Protein AF-0000000080330663 (afdb_homodimer)

Nearest PDB structures (foldseek):
  4kwa-assembly1_B  TM=9.185E-01  e=4.039E-10  Saccharomonospora viridis DSM 43017
  2g3b-assembly1_A  TM=8.107E-01  e=1.239E-06  Rhodococcus jostii RHA1
  5k7z-assembly2_C  TM=7.411E-01  e=2.053E-05  Myxococcus xanthus DK 1622
  4w97-assembly1_A  TM=6.578E-01  e=4.515E-05  Mycobacterium tuberculosis H37Rv
  2ibd-assembly1_B  TM=6.461E-01  e=1.547E-04  Rhodococcus jostii RHA1

Foldseek 3Di:
DVVVVVVVLPDQPDPVLLVLVLVCCLVPNLVPDDLCVSCVVVVHHSVSVCVRQVDSLSSLLVSLVSVLVVLLVVLVVLLPDDDQLVVSVLVLLVSLAAQFASRSNVSSVVNLVVVLVPDDPVSVVSVVVSVVSSLVSQLVSVVVCCVVVVWPDDNSNVVSVVLVVLRNVLRVCGHNVPPPHHDVVSSVVSVVVCCVHTHPPPPPPD/DVVVVVVVLPDQPDPVLLVLVLVCCLVPNLVPDDLCVSCVVVVHHSVSVCVRQVDSLSSLLVSLVSVLVVLLVVLVVLLPDDDQLVVSVLVLLVSLAAQFASRSNVSSVVNLVVVLVPDDPVSVVSVVVSVVSSLVSQLSSVVVCCVVVVWPDDNSNVVSVVLVVLSNVLRVCGHNVPPPHHDVVSSVVSVVVCCVHTHPPPPPPD

Organism: NCBI:txid40318

Radius of gyration: 23.62 Å; Cα contacts (8 Å, |Δi|>4): 461; chains: 2; bounding box: 74×76×44 Å

pLDDT: mean 91.28, std 14.34, range [25.89, 98.81]

Solvent-accessible surface area (backbone atoms only — not comparable to full-atom values): 22086 Å² total; per-residue (Å²): 116,66,62,61,51,46,50,63,66,64,47,72,85,48,72,61,55,39,51,50,49,38,52,46,30,31,69,59,30,68,86,68,57,42,60,56,59,52,13,63,74,68,75,44,52,41,67,60,50,39,73,74,36,68,42,70,66,49,41,51,53,52,33,44,51,51,56,49,50,56,52,47,54,54,50,51,53,51,71,71,45,86,66,57,51,67,59,42,48,51,50,51,51,59,70,68,42,46,84,30,61,45,20,43,70,54,40,44,50,48,50,50,49,54,53,38,53,71,45,53,70,66,59,44,49,54,52,48,51,56,54,46,52,58,48,51,54,46,24,52,47,43,44,49,20,34,75,71,60,69,27,36,90,68,59,31,64,63,52,38,54,52,50,50,16,28,49,46,18,46,29,48,38,20,25,36,50,39,86,97,47,44,50,69,58,48,50,51,53,50,49,52,49,49,50,71,71,27,55,51,76,62,82,69,77,122,115,66,63,60,52,47,50,62,66,65,47,70,85,48,73,61,54,40,52,51,48,37,51,47,31,30,68,60,31,66,87,68,56,44,60,58,60,51,13,62,74,69,74,44,52,41,67,61,50,39,70,73,35,69,42,71,66,48,41,51,53,50,32,43,51,52,56,49,48,55,52,46,53,54,50,50,54,51,72,71,46,86,66,56,51,67,58,41,49,52,50,50,51,59,71,70,42,47,84,30,61,44,20,44,72,54,41,44,49,47,50,49,49,54,50,39,54,71,47,54,68,66,60,44,50,54,52,48,51,56,57,45,52,58,49,51,53,46,23,53,48,44,42,50,21,33,73,71,61,69,26,36,92,67,60,32,64,62,51,38,54,51,49,49,17,29,49,47,18,45,28,49,38,20,26,38,51,39,85,96,48,43,48,70,59,49,50,50,52,50,49,52,49,48,50,72,70,29,55,52,77,62,82,68,76,124

Sequence (412 aa):
MTDAARARRNAPPREEVLAAAMGMIAEGGLEKLTMAALGREVGMSSGHLLYYFRSKDELLLRTLEWSEGRLGAARGRLLSGTAPARERLDAYVDLYVPAGHRDPHWSLWLEVWNRSQNADDDARDRQAAIEKAWHRDLVALLAEGVSGGEFRAVDPDRFAARLRALLDGFSIHVAIGLRGTDRERILGHVRDFLDESLDGRGRVDSMTDAARARRNAPPREEVLAAAMGMIAEGGLEKLTMAALGREVGMSSGHLLYYFRSKDELLLRTLEWSEGRLGAARGRLLSGTAPARERLDAYVDLYVPAGHRDPHWSLWLEVWNRSQNADDDARDRQAAIEKAWHRDLVALLAEGVSGGEFRAVDPDRFAARLRALLDGFSIHVAIGLRGTDRERILGHVRDFLDESLDGRGRVDS

Secondary structure (DSSP, 8-state):
-HHHHHHHHSS---HHHHHHHHHHHHHH-GGG--HHHHHHHHT--HHHHHHHHSSHHHHHHHHHHHHHHHHHHHHHHHHTS-S-HHHHHHHHHHHHS-SSTT-HHHHHHHHHHHHHTT--HHHHHHHHHHHHHHHHHHHHHHHHHHHTTSS-S--HHHHHHHHHHHHHHHHHHHHTT-TT--HHHHHHHHHHHHHHHH--------/-HHHHHHHHSS---HHHHHHHHHHHHHH-GGG--HHHHHHHHT--HHHHHHHHSSHHHHHHHHHHHHHHHHHHHHHHHHTS-S-HHHHHHHHHHHHS-SSTT-HHHHHHHHHHHHHTT--HHHHHHHHHHHHHHHHHHHHHHHHHHHTTSS-S--HHHHHHHHHHHHHHHHHHHHTT-TT--HHHHHHHHHHHHHHHH--------

Structure (mmCIF, N/CA/C/O backbone):
data_AF-0000000080330663-model_v1
#
loop_
_entity.id
_entity.type
_entity.pdbx_description
1 polymer 'Transcriptional regulator'
#
loop_
_atom_site.group_PDB
_atom_site.id
_atom_site.type_symbol
_atom_site.label_atom_id
_atom_site.label_alt_id
_atom_site.label_comp_id
_atom_site.label_asym_id
_atom_site.label_entity_id
_atom_site.label_seq_id
_atom_site.pdbx_PDB_ins_code
_atom_site.Cartn_x
_atom_site.Cartn_y
_atom_site.Cartn_z
_atom_site.occupancy
_atom_site.B_iso_or_equiv
_atom_site.auth_seq_id
_atom_site.auth_comp_id
_atom_site.auth_asym_id
_atom_site.auth_atom_id
_atom_site.pdbx_PDB_model_num
ATOM 1 N N . MET A 1 1 ? 34.938 34.969 9.023 1 45.75 1 MET A N 1
ATOM 2 C CA . MET A 1 1 ? 33.844 34.594 9.906 1 45.75 1 MET A CA 1
ATOM 3 C C . MET A 1 1 ? 32.531 34.438 9.117 1 45.75 1 MET A C 1
ATOM 5 O O . MET A 1 1 ? 31.734 33.562 9.422 1 45.75 1 MET A O 1
ATOM 9 N N . THR A 1 2 ? 32.312 35.375 8.133 1 56.38 2 THR A N 1
ATOM 10 C CA . THR A 1 2 ? 31.094 35.406 7.34 1 56.38 2 THR A CA 1
ATOM 11 C C . THR A 1 2 ? 31.047 34.25 6.352 1 56.38 2 THR A C 1
ATOM 13 O O . THR A 1 2 ? 29.984 33.688 6.098 1 56.38 2 THR A O 1
ATOM 16 N N . ASP A 1 3 ? 32.156 34 5.703 1 52.38 3 ASP A N 1
ATOM 17 C CA . ASP A 1 3 ? 32.156 32.969 4.652 1 52.38 3 ASP A CA 1
ATOM 18 C C . ASP A 1 3 ? 31.891 31.578 5.234 1 52.38 3 ASP A C 1
ATOM 20 O O . ASP A 1 3 ? 31.25 30.75 4.602 1 52.38 3 ASP A O 1
ATOM 24 N N . ALA A 1 4 ? 32.656 31.312 6.312 1 49.72 4 ALA A N 1
ATOM 25 C CA . ALA A 1 4 ? 32.438 30.031 6.988 1 49.72 4 ALA A CA 1
ATOM 26 C C . ALA A 1 4 ? 31 29.859 7.453 1 49.72 4 ALA A C 1
ATOM 28 O O . ALA A 1 4 ? 30.438 28.766 7.383 1 49.72 4 ALA A O 1
ATOM 29 N N . ALA A 1 5 ? 30.469 30.922 7.992 1 51.53 5 ALA A N 1
ATOM 30 C CA . ALA A 1 5 ? 29.047 30.922 8.336 1 51.53 5 ALA A CA 1
ATOM 31 C C . ALA A 1 5 ? 28.172 30.641 7.109 1 51.53 5 ALA A C 1
ATOM 33 O O . ALA A 1 5 ? 27.172 29.922 7.203 1 51.53 5 ALA A O 1
ATOM 34 N N . ARG A 1 6 ? 28.562 31.297 6.004 1 53.22 6 ARG A N 1
ATOM 35 C CA . ARG A 1 6 ? 27.812 31.047 4.777 1 53.22 6 ARG A CA 1
ATOM 36 C C . ARG A 1 6 ? 27.984 29.594 4.328 1 53.22 6 ARG A C 1
ATOM 38 O O . ARG A 1 6 ? 27.031 28.984 3.834 1 53.22 6 ARG A O 1
ATOM 45 N N . ALA A 1 7 ? 29.172 29.25 4.352 1 49.81 7 ALA A N 1
ATOM 46 C CA . ALA A 1 7 ? 29.453 27.891 3.928 1 49.81 7 ALA A CA 1
ATOM 47 C C . ALA A 1 7 ? 28.719 26.875 4.793 1 49.81 7 ALA A C 1
ATOM 49 O O . ALA A 1 7 ? 28.344 25.797 4.32 1 49.81 7 ALA A O 1
ATOM 50 N N . ARG A 1 8 ? 28.75 27.016 6.008 1 50.72 8 ARG A N 1
ATOM 51 C CA . ARG A 1 8 ? 27.984 26.172 6.914 1 50.72 8 ARG A CA 1
ATOM 52 C C . ARG A 1 8 ? 26.484 26.281 6.633 1 50.72 8 ARG A C 1
ATOM 54 O O . ARG A 1 8 ? 25.719 25.344 6.898 1 50.72 8 ARG A O 1
ATOM 61 N N . ARG A 1 9 ? 26.047 27.469 6.273 1 51.38 9 ARG A N 1
ATOM 62 C CA . ARG A 1 9 ? 24.656 27.719 5.906 1 51.38 9 ARG A CA 1
ATOM 63 C C . ARG A 1 9 ? 24.266 26.938 4.652 1 51.38 9 ARG A C 1
ATOM 65 O O . ARG A 1 9 ? 23.125 26.484 4.527 1 51.38 9 ARG A O 1
ATOM 72 N N . ASN A 1 10 ? 25.156 26.859 3.656 1 50.75 10 ASN A N 1
ATOM 73 C CA . ASN A 1 10 ? 24.875 26.203 2.383 1 50.75 10 ASN A CA 1
ATOM 74 C C . ASN A 1 10 ? 25.078 24.688 2.475 1 50.75 10 ASN A C 1
ATOM 76 O O . ASN A 1 10 ? 25.031 23.984 1.463 1 50.75 10 ASN A O 1
ATOM 80 N N . ALA A 1 11 ? 25.625 24.266 3.506 1 53.91 11 ALA A N 1
ATOM 81 C CA . ALA A 1 11 ? 25.922 22.828 3.492 1 53.91 11 ALA A CA 1
ATOM 82 C C . ALA A 1 11 ? 24.625 22.016 3.434 1 53.91 11 ALA A C 1
ATOM 84 O O . ALA A 1 11 ? 23.656 22.328 4.121 1 53.91 11 ALA A O 1
ATOM 85 N N . PRO A 1 12 ? 24.438 21.219 2.373 1 55.84 12 PRO A N 1
ATOM 86 C CA . PRO A 1 12 ? 23.25 20.375 2.213 1 55.84 12 PRO A CA 1
ATOM 87 C C . PRO A 1 12 ? 22.781 19.75 3.529 1 55.84 12 PRO A C 1
ATOM 89 O O . PRO A 1 12 ? 23.594 19.562 4.441 1 55.84 12 PRO A O 1
ATOM 92 N N . PRO A 1 13 ? 21.453 20.047 3.791 1 61.22 13 PRO A N 1
ATOM 93 C CA . PRO A 1 13 ? 20.969 19.453 5.039 1 61.22 13 PRO A CA 1
ATOM 94 C C . PRO A 1 13 ? 21.594 18.094 5.324 1 61.22 13 PRO A C 1
ATOM 96 O O . PRO A 1 13 ? 21.734 17.266 4.414 1 61.22 13 PRO A O 1
ATOM 99 N N . ARG A 1 14 ? 22.109 17.922 6.453 1 75.38 14 ARG A N 1
ATOM 100 C CA . ARG A 1 14 ? 22.891 16.828 7.051 1 75.38 14 ARG A CA 1
ATOM 101 C C . ARG A 1 14 ? 22.047 15.562 7.156 1 75.38 14 ARG A C 1
ATOM 103 O O . ARG A 1 14 ? 20.828 15.633 7.316 1 75.38 14 ARG A O 1
ATOM 110 N N . GLU A 1 15 ? 22.656 14.445 6.746 1 91.38 15 GLU A N 1
ATOM 111 C CA . GLU A 1 15 ? 22.109 13.109 6.98 1 91.38 15 GLU A CA 1
ATOM 112 C C . GLU A 1 15 ? 21.391 13.031 8.328 1 91.38 15 GLU A C 1
ATOM 114 O O . GLU A 1 15 ? 20.391 12.336 8.461 1 91.38 15 GLU A O 1
ATOM 119 N N . GLU A 1 16 ? 21.75 13.922 9.148 1 93 16 GLU A N 1
ATOM 120 C CA . GLU A 1 16 ? 21.172 13.906 10.484 1 93 16 GLU A CA 1
ATOM 121 C C . GLU A 1 16 ? 19.75 14.43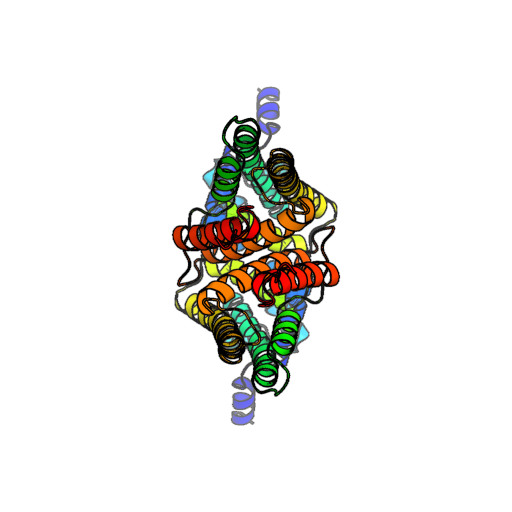8 10.477 1 93 16 GLU A C 1
ATOM 123 O O . GLU A 1 16 ? 18.891 13.938 11.211 1 93 16 GLU A O 1
ATOM 128 N N . VAL A 1 17 ? 19.562 15.461 9.656 1 96.12 17 VAL A N 1
ATOM 129 C CA . VAL A 1 17 ? 18.219 16.031 9.555 1 96.12 17 VAL A CA 1
ATOM 130 C C . VAL A 1 17 ? 17.266 15.016 8.961 1 96.12 17 VAL A C 1
ATOM 132 O O . VAL A 1 17 ? 16.156 14.828 9.477 1 96.12 17 VAL A O 1
ATOM 135 N N . LEU A 1 18 ? 17.703 14.352 7.961 1 97.5 18 LEU A N 1
ATOM 136 C CA . LEU A 1 18 ? 16.875 13.367 7.27 1 97.5 18 LEU A CA 1
ATOM 137 C C . LEU A 1 18 ? 16.625 12.156 8.148 1 97.5 18 LEU A C 1
ATOM 139 O O . LEU A 1 18 ? 15.508 11.617 8.172 1 97.5 18 LEU A O 1
ATOM 143 N N . ALA A 1 19 ? 17.625 11.758 8.922 1 97.25 19 ALA A N 1
ATOM 144 C CA . ALA A 1 19 ? 17.453 10.648 9.867 1 97.25 19 ALA A CA 1
ATOM 145 C C . ALA A 1 19 ? 16.453 11.016 10.961 1 97.25 19 ALA A C 1
ATOM 147 O O . ALA A 1 19 ? 15.602 10.195 11.328 1 97.25 19 ALA A O 1
ATOM 148 N N . ALA A 1 20 ? 16.562 12.195 11.43 1 97.44 20 ALA A N 1
ATOM 149 C CA . ALA A 1 20 ? 15.633 12.672 12.453 1 97.44 20 ALA A CA 1
ATOM 150 C C . ALA A 1 20 ? 14.211 12.742 11.898 1 97.44 20 ALA A C 1
ATOM 152 O O . ALA A 1 20 ? 13.258 12.344 12.57 1 97.44 20 ALA A O 1
ATOM 153 N N . ALA A 1 21 ? 14.094 13.281 10.688 1 98.12 21 ALA A N 1
ATOM 154 C CA . ALA A 1 21 ? 12.781 13.367 10.047 1 98.12 21 ALA A CA 1
ATOM 155 C C . ALA A 1 21 ? 12.156 11.984 9.898 1 98.12 21 ALA A C 1
ATOM 157 O O . ALA A 1 21 ? 10.969 11.797 10.195 1 98.12 21 ALA A O 1
ATOM 158 N N . MET A 1 22 ? 12.945 11.031 9.461 1 98.12 22 MET A N 1
ATOM 159 C CA . MET A 1 22 ? 12.461 9.672 9.289 1 98.12 22 MET A CA 1
ATOM 160 C C . MET A 1 22 ? 11.953 9.102 10.609 1 98.12 22 MET A C 1
ATOM 162 O O . MET A 1 22 ? 10.867 8.516 10.664 1 98.12 22 MET A O 1
ATOM 166 N N . GLY A 1 23 ? 12.734 9.273 11.633 1 97.44 23 GLY A N 1
ATOM 167 C CA . GLY A 1 23 ? 12.312 8.805 12.945 1 97.44 23 GLY A CA 1
ATOM 168 C C . GLY A 1 23 ? 11.023 9.445 13.422 1 97.44 23 GLY A C 1
ATOM 169 O O . GLY A 1 23 ? 10.141 8.758 13.938 1 97.44 23 GLY A O 1
ATOM 170 N N . MET A 1 24 ? 10.898 10.773 13.25 1 97.5 24 MET A N 1
ATOM 171 C CA . MET A 1 24 ? 9.711 11.508 13.688 1 97.5 24 MET A CA 1
ATOM 172 C C . MET A 1 24 ? 8.484 11.086 12.898 1 97.5 24 MET A C 1
ATOM 174 O O . MET A 1 24 ? 7.391 10.961 13.461 1 97.5 24 MET A O 1
ATOM 178 N N . ILE A 1 25 ? 8.664 10.859 11.633 1 97.69 25 ILE A N 1
ATOM 179 C CA . ILE A 1 25 ? 7.555 10.43 10.789 1 97.69 25 ILE A CA 1
ATOM 180 C C . ILE A 1 25 ? 7.117 9.023 11.188 1 97.69 25 ILE A C 1
ATOM 182 O O . ILE A 1 25 ? 5.918 8.734 11.25 1 97.69 25 ILE A O 1
ATOM 186 N N . ALA A 1 26 ? 8.078 8.148 11.469 1 96.62 26 ALA A N 1
ATOM 187 C CA . ALA A 1 26 ? 7.758 6.793 11.898 1 96.62 26 ALA A CA 1
ATOM 188 C C . ALA A 1 26 ? 7 6.801 13.227 1 96.62 26 ALA A C 1
ATOM 190 O O . ALA A 1 26 ? 6.09 5.992 13.43 1 96.62 26 ALA A O 1
ATOM 191 N N . GLU A 1 27 ? 7.281 7.711 14.078 1 94.94 27 GLU A N 1
ATOM 192 C CA . GLU A 1 27 ? 6.719 7.75 15.43 1 94.94 27 GLU A CA 1
ATOM 193 C C . GLU A 1 27 ? 5.344 8.406 15.43 1 94.94 27 GLU A C 1
ATOM 195 O O . GLU A 1 27 ? 4.422 7.922 16.094 1 94.94 27 GLU A O 1
ATOM 200 N N . GLY A 1 28 ? 5.25 9.5 14.641 1 94.31 28 GLY A N 1
ATOM 201 C CA . GLY A 1 28 ? 4.043 10.297 14.805 1 94.31 28 GLY A CA 1
ATOM 202 C C . GLY A 1 28 ? 3.318 10.562 13.5 1 94.31 28 GLY A C 1
ATOM 203 O O . GLY A 1 28 ? 2.217 11.117 13.5 1 94.31 28 GLY A O 1
ATOM 204 N N . GLY A 1 29 ? 3.951 10.141 12.453 1 95.12 29 GLY A N 1
ATOM 205 C CA . GLY A 1 29 ? 3.377 10.477 11.164 1 95.12 29 GLY A CA 1
ATOM 206 C C . GLY A 1 29 ? 3.787 11.852 10.664 1 95.12 29 GLY A C 1
ATOM 207 O O . GLY A 1 29 ? 4.246 12.688 11.445 1 95.12 29 GLY A O 1
ATOM 208 N N . LEU A 1 30 ? 3.576 12.062 9.391 1 95.44 30 LEU A N 1
ATOM 209 C CA . LEU A 1 30 ? 3.936 13.328 8.773 1 95.44 30 LEU A CA 1
ATOM 210 C C . LEU A 1 30 ? 3.061 14.461 9.305 1 95.44 30 LEU A C 1
ATOM 212 O O . LEU A 1 30 ? 3.518 15.602 9.43 1 95.44 30 LEU A O 1
ATOM 216 N N . GLU A 1 31 ? 1.853 14.125 9.617 1 91.19 31 GLU A N 1
ATOM 217 C CA . GLU A 1 31 ? 0.895 15.125 10.078 1 91.19 31 GLU A CA 1
ATOM 218 C C . GLU A 1 31 ? 1.396 15.836 11.328 1 91.19 31 GLU A C 1
ATOM 220 O O . GLU A 1 31 ? 1.226 17.047 11.469 1 91.19 31 GLU A O 1
ATOM 225 N N . LYS A 1 32 ? 2.086 15.18 12.18 1 92.94 32 LYS A N 1
ATOM 226 C CA . LYS A 1 32 ? 2.512 15.734 13.461 1 92.94 32 LYS A CA 1
ATOM 227 C C . LYS A 1 32 ? 3.9 16.359 13.352 1 92.94 32 LYS A C 1
ATOM 229 O O . LYS A 1 32 ? 4.336 17.078 14.258 1 92.94 32 LYS A O 1
ATOM 234 N N . LEU A 1 33 ? 4.527 16.047 12.312 1 95.94 33 LEU A N 1
ATOM 235 C CA . LEU A 1 33 ? 5.848 16.641 12.117 1 95.94 33 LEU A CA 1
ATOM 236 C C . LEU A 1 33 ? 5.73 18.125 11.758 1 95.94 33 LEU A C 1
ATOM 238 O O . LEU A 1 33 ? 4.953 18.484 10.875 1 95.94 33 LEU A O 1
ATOM 242 N N . THR A 1 34 ? 6.465 19 12.531 1 95.94 34 THR A N 1
ATOM 243 C CA . THR A 1 34 ? 6.605 20.406 12.172 1 95.94 34 THR A CA 1
ATOM 244 C C . THR A 1 34 ? 8.07 20.781 11.977 1 95.94 34 THR A C 1
ATOM 246 O O . THR A 1 34 ? 8.961 20.156 12.555 1 95.94 34 THR A O 1
ATOM 249 N N . MET A 1 35 ? 8.211 21.781 11.164 1 95.62 35 MET A N 1
ATOM 250 C CA . MET A 1 35 ? 9.578 22.25 10.945 1 95.62 35 MET A CA 1
ATOM 251 C C . MET A 1 35 ? 10.203 22.75 12.242 1 95.62 35 MET A C 1
ATOM 253 O O . MET A 1 35 ? 11.398 22.562 12.469 1 95.62 35 MET A O 1
ATOM 257 N N . ALA A 1 36 ? 9.375 23.328 13.094 1 96.69 36 ALA A N 1
ATOM 258 C CA . ALA A 1 36 ? 9.844 23.812 14.391 1 96.69 36 ALA A CA 1
ATOM 259 C C . ALA A 1 36 ? 10.32 22.656 15.266 1 96.69 36 ALA A C 1
ATOM 261 O O . ALA A 1 36 ? 11.406 22.719 15.844 1 96.69 36 ALA A O 1
ATOM 262 N N . ALA A 1 37 ? 9.539 21.578 15.375 1 97.12 37 ALA A N 1
ATOM 263 C CA . ALA A 1 37 ? 9.898 20.438 16.203 1 97.12 37 ALA A CA 1
ATOM 264 C C . ALA A 1 37 ? 11.141 19.734 15.656 1 97.12 37 ALA A C 1
ATOM 266 O O . ALA A 1 37 ? 12.016 19.312 16.422 1 97.12 37 ALA A O 1
ATOM 267 N N . LEU A 1 38 ? 11.188 19.562 14.297 1 97.44 38 LEU A N 1
ATOM 268 C CA . LEU A 1 38 ? 12.359 18.969 13.672 1 97.44 38 LEU A CA 1
ATOM 269 C C . LEU A 1 38 ? 13.602 19.828 13.938 1 97.44 38 LEU A C 1
ATOM 271 O O . LEU A 1 38 ? 14.664 19.297 14.281 1 97.44 38 LEU A O 1
ATOM 275 N N . GLY A 1 39 ? 13.398 21.109 13.781 1 96.12 39 GLY A N 1
ATOM 276 C CA . GLY A 1 39 ? 14.492 22.016 14.07 1 96.12 39 GLY A CA 1
ATOM 277 C C . GLY A 1 39 ? 15.047 21.859 15.477 1 96.12 39 GLY A C 1
ATOM 278 O O . GLY A 1 39 ? 16.266 21.781 15.672 1 96.12 39 GLY A O 1
ATOM 279 N N . ARG A 1 40 ? 14.195 21.766 16.438 1 96.44 40 ARG A N 1
ATOM 280 C CA . ARG A 1 40 ? 14.594 21.578 17.828 1 96.44 40 ARG A CA 1
ATOM 281 C C . ARG A 1 40 ? 15.375 20.281 18.016 1 96.44 40 ARG A C 1
ATOM 28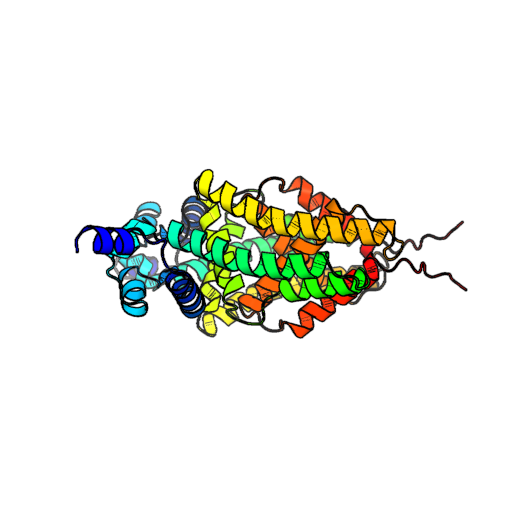3 O O . ARG A 1 40 ? 16.359 20.234 18.734 1 96.44 40 ARG A O 1
ATOM 290 N N . GLU A 1 41 ? 14.938 19.312 17.344 1 95.12 41 GLU A N 1
ATOM 291 C CA . GLU A 1 41 ? 15.555 18 17.453 1 95.12 41 GLU A CA 1
ATOM 292 C C . GLU A 1 41 ? 16.984 18.016 16.922 1 95.12 41 GLU A C 1
ATOM 294 O O . GLU A 1 41 ? 17.859 17.312 17.438 1 95.12 41 GLU A O 1
ATOM 299 N N . VAL A 1 42 ? 17.219 18.828 15.891 1 95 42 VAL A N 1
ATOM 300 C CA . VAL A 1 42 ? 18.516 18.719 15.211 1 95 42 VAL A CA 1
ATOM 301 C C . VAL A 1 42 ? 19.328 19.984 15.484 1 95 42 VAL A C 1
ATOM 303 O O . VAL A 1 42 ? 20.422 20.156 14.938 1 95 42 VAL A O 1
ATOM 306 N N . GLY A 1 43 ? 18.828 20.891 16.234 1 94.06 43 GLY A N 1
ATOM 307 C CA . GLY A 1 43 ? 19.547 22.109 16.594 1 94.06 43 GLY A CA 1
ATOM 308 C C . GLY A 1 43 ? 19.594 23.141 15.492 1 94.06 43 GLY A C 1
ATOM 309 O O . GLY A 1 43 ? 20.625 23.781 15.266 1 94.06 43 GLY A O 1
ATOM 310 N N . MET A 1 44 ? 18.516 23.25 14.766 1 93.94 44 MET A N 1
ATOM 311 C CA . MET A 1 44 ? 18.375 24.234 13.695 1 93.94 44 MET A CA 1
ATOM 312 C C . MET A 1 44 ? 17.109 25.062 13.875 1 93.94 44 MET A C 1
ATOM 314 O O . MET A 1 44 ? 16.172 24.625 14.555 1 93.94 44 MET A O 1
ATOM 318 N N . SER A 1 45 ? 17.156 26.25 13.281 1 94.06 45 SER A N 1
ATOM 319 C CA . SER A 1 45 ? 15.93 27.047 13.273 1 94.06 45 SER A CA 1
ATOM 320 C C . SER A 1 45 ? 14.969 26.562 12.188 1 94.06 45 SER A C 1
ATOM 322 O O . SER A 1 45 ? 15.391 25.953 11.211 1 94.06 45 SER A O 1
ATOM 324 N N . SER A 1 46 ? 13.672 26.812 12.398 1 93.94 46 SER A N 1
ATOM 325 C CA . SER A 1 46 ? 12.695 26.516 11.359 1 93.94 46 SER A CA 1
ATOM 326 C C . SER A 1 46 ? 13.039 27.219 10.055 1 93.94 46 SER A C 1
ATOM 328 O O . SER A 1 46 ? 12.859 26.656 8.977 1 93.94 46 SER A O 1
ATOM 330 N N . GLY A 1 47 ? 13.523 28.469 10.148 1 93.56 47 GLY A N 1
ATOM 331 C CA . GLY A 1 47 ? 13.906 29.234 8.969 1 93.56 47 GLY A CA 1
ATOM 332 C C . GLY A 1 47 ? 15.023 28.578 8.172 1 93.56 47 GLY A C 1
ATOM 333 O O . GLY A 1 47 ? 14.977 28.547 6.941 1 93.56 47 GLY A O 1
ATOM 334 N N . HIS A 1 48 ? 15.938 28.078 8.891 1 92.94 48 HIS A N 1
ATOM 335 C CA . HIS A 1 48 ? 17.047 27.391 8.242 1 92.94 48 HIS A CA 1
ATOM 336 C C . HIS A 1 48 ? 16.562 26.125 7.535 1 92.94 48 HIS A C 1
ATOM 338 O O . HIS A 1 48 ? 17.016 25.828 6.422 1 92.94 48 HIS A O 1
ATOM 344 N N . LEU A 1 49 ? 15.711 25.375 8.188 1 94.69 49 LEU A N 1
ATOM 345 C CA . LEU A 1 49 ? 15.164 24.172 7.574 1 94.69 49 LEU A CA 1
ATOM 346 C C . LEU A 1 49 ? 14.336 24.516 6.34 1 94.69 49 LEU A C 1
ATOM 348 O O . LEU A 1 49 ? 14.43 23.828 5.316 1 94.69 49 LEU A O 1
ATOM 352 N N . LEU A 1 50 ? 13.578 25.594 6.43 1 94.31 50 LEU A N 1
ATOM 353 C CA . LEU A 1 50 ? 12.719 26 5.324 1 94.31 50 LEU A CA 1
ATOM 354 C C . LEU A 1 50 ? 13.555 26.5 4.145 1 94.31 50 LEU A C 1
ATOM 356 O O . LEU A 1 50 ? 13.141 26.359 2.988 1 94.31 50 LEU A O 1
ATOM 360 N N . TYR A 1 51 ? 14.711 27.047 4.469 1 91.81 51 TYR A N 1
ATOM 361 C CA . TYR A 1 51 ? 15.641 27.438 3.412 1 91.81 51 TYR A CA 1
ATOM 362 C C . TYR A 1 51 ? 16.047 26.234 2.566 1 91.81 51 TYR A C 1
ATOM 364 O O . TYR A 1 51 ? 16.109 26.328 1.338 1 91.81 51 TYR A O 1
ATOM 372 N N . TYR A 1 52 ? 16.188 25.094 3.221 1 91.12 52 TYR A N 1
ATOM 373 C CA . TYR A 1 52 ? 16.672 23.906 2.533 1 91.12 52 TYR A CA 1
ATOM 374 C C . TYR A 1 52 ? 15.523 23.109 1.934 1 91.12 52 TYR A C 1
ATOM 376 O O . TYR A 1 52 ? 15.648 22.562 0.836 1 91.12 52 TYR A O 1
ATOM 384 N N . PHE A 1 53 ? 14.406 23 2.602 1 94.19 53 PHE A N 1
ATOM 385 C CA . PHE A 1 53 ? 13.383 22.047 2.199 1 94.19 53 PHE A CA 1
ATOM 386 C C . PHE A 1 53 ? 12.148 22.766 1.672 1 94.19 53 PHE A C 1
ATOM 388 O O . PHE A 1 53 ? 11.305 22.156 1.015 1 94.19 53 PHE A O 1
ATOM 395 N N . ARG A 1 54 ? 12.039 23.906 1.912 1 92.12 54 ARG A N 1
ATOM 396 C CA . ARG A 1 54 ? 10.984 24.797 1.415 1 92.12 54 ARG A CA 1
ATOM 397 C C . ARG A 1 54 ? 9.625 24.391 1.976 1 92.12 54 ARG A C 1
ATOM 399 O O . ARG A 1 54 ? 8.82 25.234 2.352 1 92.12 54 ARG A O 1
ATOM 406 N N . SER A 1 55 ? 9.375 23.047 1.97 1 93.62 55 SER A N 1
ATOM 407 C CA . SER A 1 55 ? 8.078 22.547 2.43 1 93.62 55 SER A CA 1
ATOM 408 C C . SER A 1 55 ? 8.219 21.188 3.104 1 93.62 55 SER A C 1
ATOM 410 O O . SER A 1 55 ? 9.25 20.516 2.957 1 93.62 55 SER A O 1
ATOM 412 N N . LYS A 1 56 ? 7.215 20.828 3.754 1 94.12 56 LYS A N 1
ATOM 413 C CA . LYS A 1 56 ? 7.148 19.516 4.391 1 94.12 56 LYS A CA 1
ATOM 414 C C . LYS A 1 56 ? 7.152 18.406 3.35 1 94.12 56 LYS A C 1
ATOM 416 O O . LYS A 1 56 ? 7.766 17.344 3.561 1 94.12 56 LYS A O 1
ATOM 421 N N . ASP A 1 57 ? 6.52 18.594 2.201 1 94.69 57 ASP A N 1
ATOM 422 C CA . ASP A 1 57 ? 6.5 17.609 1.124 1 94.69 57 ASP A CA 1
ATOM 423 C C . ASP A 1 57 ? 7.898 17.391 0.548 1 94.69 57 ASP A C 1
ATOM 425 O O . ASP A 1 57 ? 8.297 16.25 0.279 1 94.69 57 ASP A O 1
ATOM 429 N N . GLU A 1 58 ? 8.531 18.453 0.371 1 95.5 58 GLU A N 1
ATOM 430 C CA . GLU A 1 58 ? 9.898 18.344 -0.121 1 95.5 58 GLU A CA 1
ATOM 431 C C . GLU A 1 58 ? 10.797 17.625 0.894 1 95.5 58 GLU A C 1
ATOM 433 O O . GLU A 1 58 ? 11.641 16.812 0.522 1 95.5 58 GLU A O 1
ATOM 438 N N . LEU A 1 59 ? 10.609 18.016 2.162 1 96.62 59 LEU A N 1
ATOM 439 C CA . LEU A 1 59 ? 11.344 17.312 3.211 1 96.62 59 LEU A CA 1
ATOM 440 C C . LEU A 1 59 ? 11.07 15.82 3.166 1 96.62 59 LEU A C 1
ATOM 442 O O . LEU A 1 59 ? 11.992 15.008 3.232 1 96.62 59 LEU A O 1
ATOM 446 N N . LEU A 1 60 ? 9.844 15.422 3.045 1 97.38 60 LEU A N 1
ATOM 447 C CA . LEU A 1 60 ? 9.43 14.023 2.979 1 97.38 60 LEU A CA 1
ATOM 448 C C . LEU A 1 60 ? 10.102 13.32 1.803 1 97.38 60 LEU A C 1
ATOM 450 O O . LEU A 1 60 ? 10.68 12.25 1.966 1 97.38 60 LEU A O 1
ATOM 454 N N . LEU A 1 61 ? 10.016 13.922 0.622 1 97.06 61 LEU A N 1
ATOM 455 C CA . LEU A 1 61 ? 10.562 13.312 -0.585 1 97.06 61 LEU A CA 1
ATOM 456 C C . LEU A 1 61 ? 12.078 13.172 -0.491 1 97.06 61 LEU A C 1
ATOM 458 O O . LEU A 1 61 ? 12.633 12.125 -0.839 1 97.06 61 LEU A O 1
ATOM 462 N N . ARG A 1 62 ? 12.719 14.164 0.034 1 96.88 62 ARG A N 1
ATOM 463 C CA . ARG A 1 62 ? 14.172 14.102 0.207 1 96.88 62 ARG A CA 1
ATOM 464 C C . ARG A 1 62 ? 14.555 13.047 1.234 1 96.88 62 ARG A C 1
ATOM 466 O O . ARG A 1 62 ? 15.586 12.383 1.098 1 96.88 62 ARG A O 1
ATOM 473 N N . THR A 1 63 ? 13.797 12.969 2.271 1 97.88 63 THR A N 1
ATOM 474 C CA . THR A 1 63 ? 14.039 11.93 3.271 1 97.88 63 THR A CA 1
ATOM 475 C C . THR A 1 63 ? 13.891 10.547 2.656 1 97.88 63 THR A C 1
ATOM 477 O O . THR A 1 63 ? 14.711 9.656 2.92 1 97.88 63 THR A O 1
ATOM 480 N N . LEU A 1 64 ? 12.906 10.32 1.806 1 98.12 64 LEU A N 1
ATOM 481 C CA . LEU A 1 64 ? 12.734 9.039 1.12 1 98.12 64 LEU A CA 1
ATOM 482 C C . LEU A 1 64 ? 13.922 8.758 0.199 1 98.12 64 LEU A C 1
ATOM 484 O O . LEU A 1 64 ? 14.445 7.645 0.176 1 98.12 64 LEU A O 1
ATOM 488 N N . GLU A 1 65 ? 14.336 9.734 -0.572 1 97.56 65 GLU A N 1
ATOM 489 C CA . GLU A 1 65 ? 15.469 9.578 -1.475 1 97.56 65 GLU A CA 1
ATOM 490 C C . GLU A 1 65 ? 16.719 9.164 -0.714 1 97.56 65 GLU A C 1
ATOM 492 O O . GLU A 1 65 ? 17.453 8.281 -1.157 1 97.56 65 GLU A O 1
ATOM 497 N N . TRP A 1 66 ? 16.906 9.844 0.372 1 96.75 66 TRP A N 1
ATOM 498 C CA . TRP A 1 66 ? 18.047 9.516 1.222 1 96.75 66 TRP A CA 1
ATOM 499 C C . TRP A 1 66 ? 17.953 8.086 1.735 1 96.75 66 TRP A C 1
ATOM 501 O O . TRP A 1 66 ? 18.906 7.312 1.625 1 96.75 66 TRP A O 1
ATOM 511 N N . SER A 1 67 ? 16.875 7.707 2.338 1 97.19 67 SER A N 1
ATOM 512 C CA . SER A 1 67 ? 16.641 6.359 2.85 1 97.19 67 SER A CA 1
ATOM 513 C C . SER A 1 67 ? 16.812 5.312 1.756 1 97.19 67 SER A C 1
ATOM 515 O O . SER A 1 67 ? 17.5 4.309 1.957 1 97.19 67 SER A O 1
ATOM 517 N N . GLU A 1 68 ? 16.297 5.559 0.543 1 97.44 68 GLU A N 1
ATOM 518 C CA . GLU A 1 68 ? 16.359 4.629 -0.579 1 97.44 68 GLU A CA 1
ATOM 519 C C . GLU A 1 68 ? 17.75 4.574 -1.176 1 97.44 68 GLU A C 1
ATOM 521 O O . GLU A 1 68 ? 18.156 3.561 -1.753 1 97.44 68 GLU A O 1
ATOM 526 N N . GLY A 1 69 ? 18.469 5.711 -1.038 1 96.19 69 GLY A N 1
ATOM 527 C CA . GLY A 1 69 ? 19.859 5.684 -1.423 1 96.19 69 GLY A CA 1
ATOM 528 C C . GLY A 1 69 ? 20.688 4.684 -0.625 1 96.19 69 GLY A C 1
ATOM 529 O O . GLY A 1 69 ? 21.5 3.943 -1.189 1 96.19 69 GLY A O 1
ATOM 530 N N . ARG A 1 70 ? 20.438 4.594 0.607 1 94.44 70 ARG A N 1
ATOM 531 C CA . ARG A 1 70 ? 21.125 3.645 1.477 1 94.44 70 ARG A CA 1
ATOM 532 C C . ARG A 1 70 ? 20.719 2.211 1.146 1 94.44 70 ARG A C 1
ATOM 534 O O . ARG A 1 70 ? 21.578 1.323 1.085 1 94.44 70 ARG A O 1
ATOM 541 N N . LEU A 1 71 ? 19.484 1.975 0.908 1 95.81 71 LEU A N 1
ATOM 542 C CA . LEU A 1 71 ? 19.016 0.65 0.516 1 95.81 71 LEU A CA 1
ATOM 543 C C . LEU A 1 71 ? 19.547 0.272 -0.863 1 95.81 71 LEU A C 1
ATOM 545 O O . LEU A 1 71 ? 19.812 -0.901 -1.13 1 95.81 71 LEU A O 1
ATOM 549 N N . GLY A 1 72 ? 19.688 1.316 -1.686 1 96.44 72 GLY A N 1
ATOM 550 C CA . GLY A 1 72 ? 20.266 1.089 -3.002 1 96.44 72 GLY A CA 1
ATOM 551 C C . GLY A 1 72 ? 21.688 0.57 -2.951 1 96.44 72 GLY A C 1
ATOM 552 O O . GLY A 1 72 ? 22.062 -0.316 -3.723 1 96.44 72 GLY A O 1
ATOM 553 N N . ALA A 1 73 ? 22.438 1.066 -2.07 1 95.31 73 ALA A N 1
ATOM 554 C CA . ALA A 1 73 ? 23.812 0.597 -1.896 1 95.31 73 ALA A CA 1
ATOM 555 C C . ALA A 1 73 ? 23.844 -0.861 -1.446 1 95.31 73 ALA A C 1
ATOM 557 O O . ALA A 1 73 ? 24.641 -1.654 -1.939 1 95.31 73 ALA A O 1
ATOM 558 N N . ALA A 1 74 ? 22.953 -1.173 -0.535 1 94.94 74 ALA A N 1
ATOM 559 C CA . ALA A 1 74 ? 22.859 -2.551 -0.062 1 94.94 74 ALA A CA 1
ATOM 560 C C . ALA A 1 74 ? 22.422 -3.488 -1.188 1 94.94 74 ALA A C 1
ATOM 562 O O . ALA A 1 74 ? 22.984 -4.578 -1.34 1 94.94 74 ALA A O 1
ATOM 563 N N . ARG A 1 75 ? 21.484 -3.129 -2.008 1 96 75 ARG A N 1
ATOM 564 C CA . ARG A 1 75 ? 21.031 -3.92 -3.148 1 96 75 ARG A CA 1
ATOM 565 C C . ARG A 1 75 ? 22.156 -4.094 -4.168 1 96 75 ARG A C 1
ATOM 567 O O . ARG A 1 75 ? 22.312 -5.176 -4.738 1 96 75 ARG A O 1
ATOM 574 N N . GLY A 1 76 ? 22.891 -2.984 -4.367 1 95.12 76 GLY A N 1
ATOM 575 C CA . GLY A 1 76 ? 24.031 -3.066 -5.273 1 95.12 76 GLY A CA 1
ATOM 576 C C . GLY A 1 76 ? 25.031 -4.141 -4.887 1 95.12 76 GLY A C 1
ATOM 577 O O . GLY A 1 76 ? 25.5 -4.895 -5.742 1 95.12 76 GLY A O 1
ATOM 578 N N . ARG A 1 77 ? 25.297 -4.238 -3.625 1 94.06 77 ARG A N 1
ATOM 579 C CA . ARG A 1 77 ? 26.219 -5.258 -3.125 1 94.06 77 ARG A CA 1
ATOM 580 C C . ARG A 1 77 ? 25.656 -6.656 -3.34 1 94.06 77 ARG A C 1
ATOM 582 O O . ARG A 1 77 ? 26.391 -7.586 -3.676 1 94.06 77 ARG A O 1
ATOM 589 N N . LEU A 1 78 ? 24.422 -6.742 -3.143 1 91.12 78 LEU A N 1
ATOM 590 C CA . LEU A 1 78 ? 23.734 -8.016 -3.346 1 91.12 78 LEU A CA 1
ATOM 591 C C . LEU A 1 78 ? 23.828 -8.453 -4.805 1 91.12 78 LEU A C 1
ATOM 593 O O . LEU A 1 78 ? 24.141 -9.609 -5.094 1 91.12 78 LEU A O 1
ATOM 597 N N . LEU A 1 79 ? 23.609 -7.602 -5.73 1 91.69 79 LEU A N 1
ATOM 598 C CA . LEU A 1 79 ? 23.547 -7.895 -7.16 1 91.69 79 LEU A CA 1
ATOM 599 C C . LEU A 1 79 ? 24.922 -8.203 -7.711 1 91.69 79 LEU A C 1
ATOM 601 O O . LEU A 1 79 ? 25.062 -8.953 -8.68 1 91.69 79 LEU A O 1
ATOM 605 N N . SER A 1 80 ? 25.906 -7.633 -7.066 1 93.06 80 SER A N 1
ATOM 606 C CA . SER A 1 80 ? 27.266 -7.844 -7.535 1 93.06 80 SER A CA 1
ATOM 607 C C . SER A 1 80 ? 27.891 -9.086 -6.906 1 93.06 80 SER A C 1
ATOM 609 O O . SER A 1 80 ? 29.016 -9.461 -7.23 1 93.06 80 SER A O 1
ATOM 611 N N . GLY A 1 81 ? 27.141 -9.664 -6.047 1 92.12 81 GLY A N 1
ATOM 612 C CA . GLY A 1 81 ? 27.656 -10.836 -5.355 1 92.12 81 GLY A CA 1
ATOM 613 C C . GLY A 1 81 ? 27.719 -12.07 -6.238 1 92.12 81 GLY A C 1
ATOM 614 O O . GLY A 1 81 ? 27.203 -12.062 -7.359 1 92.12 81 GLY A O 1
ATOM 615 N N . THR A 1 82 ? 28.297 -13.164 -5.621 1 93.88 82 THR A N 1
ATOM 616 C CA . THR A 1 82 ? 28.547 -14.375 -6.402 1 93.88 82 THR A CA 1
ATOM 617 C C . THR A 1 82 ? 27.641 -15.508 -5.93 1 93.88 82 THR A C 1
ATOM 619 O O . THR A 1 82 ? 27.703 -16.625 -6.457 1 93.88 82 THR A O 1
ATOM 622 N N . ALA A 1 83 ? 26.766 -15.219 -5.031 1 96.19 83 ALA A N 1
ATOM 623 C CA . ALA A 1 83 ? 25.828 -16.234 -4.555 1 96.19 83 ALA A CA 1
ATOM 624 C C . ALA A 1 83 ? 24.859 -16.641 -5.652 1 96.19 83 ALA A C 1
ATOM 626 O O . ALA A 1 83 ? 24.656 -15.898 -6.617 1 96.19 83 ALA A O 1
ATOM 627 N N . PRO A 1 84 ? 24.297 -17.859 -5.477 1 96.69 84 PRO A N 1
ATOM 628 C CA . PRO A 1 84 ? 23.281 -18.266 -6.438 1 96.69 84 PRO A CA 1
ATOM 629 C C . PRO A 1 84 ? 22.125 -17.266 -6.543 1 96.69 84 PRO A C 1
ATOM 631 O O . PRO A 1 84 ? 21.812 -16.578 -5.566 1 96.69 84 PRO A O 1
ATOM 634 N N . ALA A 1 85 ? 21.516 -17.156 -7.676 1 96.56 85 ALA A N 1
ATOM 635 C CA . ALA A 1 85 ? 20.469 -16.172 -7.957 1 96.56 85 ALA A CA 1
ATOM 636 C C . ALA A 1 85 ? 19.328 -16.281 -6.941 1 96.56 85 ALA A C 1
ATOM 638 O O . ALA A 1 85 ? 18.781 -15.258 -6.516 1 96.56 85 ALA A O 1
ATOM 639 N N . ARG A 1 86 ? 19.031 -17.484 -6.551 1 96.81 86 ARG A N 1
ATOM 640 C CA . ARG A 1 86 ? 17.938 -17.688 -5.602 1 96.81 86 ARG A CA 1
ATOM 641 C C . ARG A 1 86 ? 18.281 -17.078 -4.242 1 96.81 86 ARG A C 1
ATOM 643 O O . ARG A 1 86 ? 17.438 -16.438 -3.611 1 96.81 86 ARG A O 1
ATOM 650 N N . GLU A 1 87 ? 19.438 -17.234 -3.811 1 97.06 87 GLU A N 1
ATOM 651 C CA . GLU A 1 87 ? 19.875 -16.641 -2.553 1 97.06 87 GLU A CA 1
ATOM 652 C C . GLU A 1 87 ? 19.875 -15.125 -2.629 1 97.06 87 GLU A C 1
ATOM 654 O O . GLU A 1 87 ? 19.469 -14.445 -1.681 1 97.06 87 GLU A O 1
ATOM 659 N N . ARG A 1 88 ? 20.312 -14.594 -3.748 1 97.81 88 ARG A N 1
ATOM 660 C CA . ARG A 1 88 ? 20.328 -13.156 -3.957 1 97.81 88 ARG A CA 1
ATOM 661 C C . ARG A 1 88 ? 18.906 -12.602 -4.027 1 97.81 88 ARG A C 1
ATOM 663 O O . ARG A 1 88 ? 18.625 -11.508 -3.533 1 97.81 88 ARG A O 1
ATOM 670 N N . LEU A 1 89 ? 18.016 -13.406 -4.59 1 97.88 89 LEU A N 1
ATOM 671 C CA . LEU A 1 89 ? 16.609 -13.023 -4.633 1 97.88 89 LEU A CA 1
ATOM 672 C C . LEU A 1 89 ? 16.016 -12.984 -3.23 1 97.88 89 LEU A C 1
ATOM 674 O O . LEU A 1 89 ? 15.281 -12.055 -2.885 1 97.88 89 LEU A O 1
ATOM 678 N N . ASP A 1 90 ? 16.375 -13.953 -2.422 1 97.81 90 ASP A N 1
ATOM 679 C CA . ASP A 1 90 ? 15.922 -13.969 -1.037 1 97.81 90 ASP A CA 1
ATOM 680 C C . ASP A 1 90 ? 16.453 -12.766 -0.266 1 97.81 90 ASP A C 1
ATOM 682 O O . ASP A 1 90 ? 15.734 -12.164 0.536 1 97.81 90 ASP A O 1
ATOM 686 N N . ALA A 1 91 ? 17.641 -12.406 -0.519 1 97.62 91 ALA A N 1
ATOM 687 C CA . ALA A 1 91 ? 18.25 -11.242 0.129 1 97.62 91 ALA A CA 1
ATOM 688 C C . ALA A 1 91 ? 17.578 -9.953 -0.331 1 97.62 91 ALA A C 1
ATOM 690 O O . ALA A 1 91 ? 17.375 -9.031 0.464 1 97.62 91 ALA A O 1
ATOM 691 N N . TYR A 1 92 ? 17.281 -9.93 -1.653 1 98.38 92 TYR A N 1
ATOM 692 C CA . TYR A 1 92 ? 16.516 -8.797 -2.191 1 98.38 92 TYR A CA 1
ATOM 693 C C . TYR A 1 92 ? 15.188 -8.641 -1.471 1 98.38 92 TYR A C 1
ATOM 695 O O . TYR A 1 92 ? 14.836 -7.535 -1.05 1 98.38 92 TYR A O 1
ATOM 703 N N . VAL A 1 93 ? 14.508 -9.734 -1.258 1 98.62 93 VAL A N 1
ATOM 704 C CA . VAL A 1 93 ? 13.219 -9.742 -0.575 1 98.62 93 VAL A CA 1
ATOM 705 C C . VAL A 1 93 ? 13.398 -9.281 0.87 1 98.62 93 VAL A C 1
ATOM 707 O O . VAL A 1 93 ? 12.617 -8.469 1.371 1 98.62 93 VAL A O 1
ATOM 710 N N . ASP A 1 94 ? 14.438 -9.68 1.522 1 98 94 ASP A N 1
ATOM 711 C CA . ASP A 1 94 ? 14.727 -9.336 2.91 1 98 94 ASP A CA 1
ATOM 712 C C . ASP A 1 94 ? 14.945 -7.832 3.062 1 98 94 ASP A C 1
ATOM 714 O O . ASP A 1 94 ? 14.5 -7.23 4.043 1 98 94 ASP A O 1
ATOM 718 N N . LEU A 1 95 ? 15.586 -7.238 2.104 1 97.44 95 LEU A N 1
ATOM 719 C CA . LEU A 1 95 ? 15.844 -5.805 2.119 1 97.44 95 LEU A CA 1
ATOM 720 C C . LEU A 1 95 ? 14.555 -5.02 1.858 1 97.44 95 LEU A C 1
ATOM 722 O O . LEU A 1 95 ? 14.398 -3.904 2.354 1 97.44 95 LEU A O 1
ATOM 726 N N . TYR A 1 96 ? 13.703 -5.641 1.11 1 98.38 96 TYR A N 1
ATOM 727 C CA . TYR A 1 96 ? 12.508 -4.98 0.604 1 98.38 96 TYR A CA 1
ATOM 728 C C . TYR A 1 96 ? 11.461 -4.824 1.703 1 98.38 96 TYR A C 1
ATOM 730 O O . TYR A 1 96 ? 10.812 -3.783 1.804 1 98.38 96 TYR A O 1
ATOM 738 N N . VAL A 1 97 ? 11.32 -5.867 2.607 1 98.5 97 VAL A N 1
ATOM 739 C CA . VAL A 1 97 ? 10.172 -5.945 3.502 1 98.5 97 VAL A CA 1
ATOM 740 C C . VAL A 1 97 ? 10.5 -5.258 4.828 1 98.5 97 VAL A C 1
ATOM 742 O O . VAL A 1 97 ? 11.656 -5.246 5.254 1 98.5 97 VAL A O 1
ATOM 745 N N . PRO A 1 98 ? 9.484 -4.68 5.488 1 98.25 98 PRO A N 1
ATOM 746 C CA . PRO A 1 98 ? 9.719 -3.979 6.75 1 98.25 98 PRO A CA 1
ATOM 747 C C . PRO A 1 98 ? 10.133 -4.918 7.879 1 98.25 98 PRO A C 1
ATOM 749 O O . PRO A 1 98 ? 9.789 -6.105 7.855 1 98.25 98 PRO A O 1
ATOM 752 N N . ALA A 1 99 ? 10.789 -4.34 8.836 1 97.38 99 ALA A N 1
ATOM 753 C CA . ALA A 1 99 ? 11.164 -5.098 10.023 1 97.38 99 ALA A CA 1
ATOM 754 C C . ALA A 1 99 ? 9.945 -5.363 10.906 1 97.38 99 ALA A C 1
ATOM 756 O O . ALA A 1 99 ? 9.914 -6.352 11.641 1 97.38 99 ALA A O 1
ATOM 757 N N . GLY A 1 100 ? 8.984 -4.531 10.883 1 97.12 100 GLY A N 1
ATOM 758 C CA . GLY A 1 100 ? 7.789 -4.652 11.703 1 97.12 100 GLY A CA 1
ATOM 759 C C . GLY A 1 100 ? 6.891 -3.432 11.633 1 97.12 100 GLY A C 1
ATOM 760 O O . GLY A 1 100 ? 7 -2.629 10.703 1 97.12 100 GLY A O 1
ATOM 761 N N . HIS A 1 101 ? 5.984 -3.367 12.594 1 95.81 101 HIS A N 1
ATOM 762 C CA . HIS A 1 101 ? 5.059 -2.244 12.711 1 95.81 101 HIS A CA 1
ATOM 763 C C . HIS A 1 101 ? 5.809 -0.924 12.852 1 95.81 101 HIS A C 1
ATOM 765 O O . HIS A 1 101 ? 6.789 -0.837 13.594 1 95.81 101 HIS A O 1
ATOM 771 N N . ARG A 1 102 ? 5.441 0.055 12.078 1 95.94 102 ARG A N 1
ATOM 772 C CA . ARG A 1 102 ? 6.008 1.399 12.102 1 95.94 102 ARG A CA 1
ATOM 773 C C . ARG A 1 102 ? 7.465 1.387 11.656 1 95.94 102 ARG A C 1
ATOM 775 O O . ARG A 1 102 ? 8.289 2.131 12.188 1 95.94 102 ARG A O 1
ATOM 782 N N . ASP A 1 103 ? 7.746 0.417 10.789 1 97.69 103 ASP A N 1
ATOM 783 C CA . ASP A 1 103 ? 9.062 0.446 10.156 1 97.69 103 ASP A CA 1
ATOM 784 C C . ASP A 1 103 ? 9.359 1.823 9.562 1 97.69 103 ASP A C 1
ATOM 786 O O . ASP A 1 103 ? 8.562 2.35 8.781 1 97.69 103 ASP A O 1
ATOM 790 N N . PRO A 1 104 ? 10.492 2.428 9.891 1 97.5 104 PRO A N 1
ATOM 791 C CA . PRO A 1 104 ? 10.75 3.811 9.484 1 97.5 104 PRO A CA 1
ATOM 792 C C . PRO A 1 104 ? 10.812 3.975 7.969 1 97.5 104 PRO A C 1
ATOM 794 O O . PRO A 1 104 ? 10.352 4.984 7.434 1 97.5 104 PRO A O 1
ATOM 797 N N . HIS A 1 105 ? 11.383 3.021 7.289 1 97.25 105 HIS A N 1
ATOM 798 C CA . HIS A 1 105 ? 11.492 3.1 5.836 1 97.25 105 HIS A CA 1
ATOM 799 C C . HIS A 1 105 ? 10.117 3.021 5.18 1 97.25 105 HIS A C 1
ATOM 801 O O . HIS A 1 105 ? 9.789 3.834 4.312 1 97.25 105 HIS A O 1
ATOM 807 N N . TRP A 1 106 ? 9.352 2.152 5.641 1 97.62 106 TRP A N 1
ATOM 808 C CA . TRP A 1 106 ? 8.031 1.948 5.043 1 97.62 106 TRP A CA 1
ATOM 809 C C . TRP A 1 106 ? 7.062 3.041 5.477 1 97.62 106 TRP A C 1
ATOM 811 O O . TRP A 1 106 ? 6.125 3.371 4.746 1 97.62 106 TRP A O 1
ATOM 821 N N . SER A 1 107 ? 7.297 3.625 6.664 1 97.75 107 SER A N 1
ATOM 822 C CA . SER A 1 107 ? 6.504 4.789 7.039 1 97.75 107 SER A CA 1
ATOM 823 C C . SER A 1 107 ? 6.691 5.93 6.047 1 97.75 107 SER A C 1
ATOM 825 O O . SER A 1 107 ? 5.738 6.645 5.727 1 97.75 107 SER A O 1
ATOM 827 N N . LEU A 1 108 ? 7.887 6.074 5.531 1 98.12 108 LEU A N 1
ATOM 828 C CA . LEU A 1 108 ? 8.148 7.078 4.508 1 98.12 108 LEU A CA 1
ATOM 829 C C . LEU A 1 108 ? 7.395 6.758 3.223 1 98.12 108 LEU A C 1
ATOM 831 O O . LEU A 1 108 ? 6.773 7.641 2.623 1 98.12 108 LEU A O 1
ATOM 835 N N . TRP A 1 109 ? 7.406 5.508 2.801 1 97.69 109 TRP A N 1
ATOM 836 C CA . TRP A 1 109 ? 6.746 5.094 1.566 1 97.69 109 TRP A CA 1
ATOM 837 C C . TRP A 1 109 ? 5.238 5.316 1.653 1 97.69 109 TRP A C 1
ATOM 839 O O . TRP A 1 109 ? 4.625 5.824 0.712 1 97.69 109 TRP A O 1
ATOM 849 N N . LEU A 1 110 ? 4.629 4.926 2.746 1 97.38 110 LEU A N 1
ATOM 850 C CA . LEU A 1 110 ? 3.195 5.125 2.932 1 97.38 110 LEU A CA 1
ATOM 851 C C . LEU A 1 110 ? 2.834 6.602 2.807 1 97.38 110 LEU A C 1
ATOM 853 O O . LEU A 1 110 ? 1.848 6.949 2.154 1 97.38 110 LEU A O 1
ATOM 857 N N . GLU A 1 111 ? 3.693 7.508 3.436 1 97.19 111 GLU A N 1
ATOM 858 C CA . GLU A 1 111 ? 3.461 8.945 3.354 1 97.19 111 GLU A CA 1
ATOM 859 C C . GLU A 1 111 ? 3.621 9.453 1.923 1 97.19 111 GLU A C 1
ATOM 861 O O . GLU A 1 111 ? 2.783 10.203 1.427 1 97.19 111 GLU A O 1
ATOM 866 N N . VAL A 1 112 ? 4.652 9.008 1.276 1 96.81 112 VAL A N 1
ATOM 867 C CA . VAL A 1 112 ? 4.949 9.5 -0.064 1 96.81 112 VAL A CA 1
ATOM 868 C C . VAL A 1 112 ? 3.885 9.008 -1.044 1 96.81 112 VAL A C 1
ATOM 870 O O . VAL A 1 112 ? 3.457 9.75 -1.928 1 96.81 112 VAL A O 1
ATOM 873 N N . TRP A 1 113 ? 3.436 7.754 -0.929 1 96.25 113 TRP A N 1
ATOM 874 C CA . TRP A 1 113 ? 2.383 7.234 -1.797 1 96.25 113 TRP A CA 1
ATOM 875 C C . TRP A 1 113 ? 1.101 8.047 -1.641 1 96.25 113 TRP A C 1
ATOM 877 O O . TRP A 1 113 ? 0.477 8.43 -2.633 1 96.25 113 TRP A O 1
ATOM 887 N N . ASN A 1 114 ? 0.827 8.336 -0.458 1 94.62 114 ASN A N 1
ATOM 888 C CA . ASN A 1 114 ? -0.366 9.133 -0.193 1 94.62 114 ASN A CA 1
ATOM 889 C C . ASN A 1 114 ? -0.242 10.539 -0.771 1 94.62 114 ASN A C 1
ATOM 891 O O . ASN A 1 114 ? -1.154 11.016 -1.445 1 94.62 114 ASN A O 1
ATOM 895 N N . ARG A 1 115 ? 0.833 11.195 -0.629 1 92.88 115 ARG A N 1
ATOM 896 C CA . ARG A 1 115 ? 1.054 12.57 -1.052 1 92.88 115 ARG A CA 1
ATOM 897 C C . ARG A 1 115 ? 1.219 12.664 -2.566 1 92.88 115 ARG A C 1
ATOM 899 O O . ARG A 1 115 ? 0.958 13.711 -3.164 1 92.88 115 ARG A O 1
ATOM 906 N N . SER A 1 116 ? 1.619 11.602 -3.135 1 91.69 116 SER A N 1
ATOM 907 C CA . SER A 1 116 ? 1.923 11.602 -4.562 1 91.69 116 SER A CA 1
ATOM 908 C C . SER A 1 116 ? 0.653 11.727 -5.398 1 91.69 116 SER A C 1
ATOM 910 O O . SER A 1 116 ? 0.71 12.102 -6.57 1 91.69 116 SER A O 1
ATOM 912 N N . GLN A 1 117 ? -0.439 11.352 -4.809 1 91.69 117 GLN A N 1
ATOM 913 C CA . GLN A 1 117 ? -1.706 11.438 -5.527 1 91.69 117 GLN A CA 1
ATOM 914 C C . GLN A 1 117 ? -1.935 12.852 -6.066 1 91.69 117 GLN A C 1
ATOM 916 O O . GLN A 1 117 ? -2.506 13.023 -7.145 1 91.69 117 GLN A O 1
ATOM 921 N N . ASN A 1 118 ? -1.455 13.82 -5.34 1 90.62 118 ASN A N 1
ATOM 922 C CA . ASN A 1 118 ? -1.691 15.211 -5.719 1 90.62 118 ASN A CA 1
ATOM 923 C C . ASN A 1 118 ? -0.381 15.969 -5.926 1 90.62 118 ASN A C 1
ATOM 925 O O . ASN A 1 118 ? -0.36 17.203 -5.906 1 90.62 118 ASN A O 1
ATOM 929 N N . ALA A 1 119 ? 0.671 15.227 -6.066 1 91.69 119 ALA A N 1
ATOM 930 C CA . ALA A 1 119 ? 1.988 15.844 -6.227 1 91.69 119 ALA A CA 1
ATOM 931 C C . ALA A 1 119 ? 2.176 16.375 -7.645 1 91.69 119 ALA A C 1
ATOM 933 O O . ALA A 1 119 ? 1.467 15.969 -8.562 1 91.69 119 ALA A O 1
ATOM 934 N N . ASP A 1 120 ? 3.074 17.328 -7.77 1 92.38 120 ASP A N 1
ATOM 935 C CA . ASP A 1 120 ? 3.396 17.844 -9.094 1 92.38 120 ASP A CA 1
ATOM 936 C C . ASP A 1 120 ? 4.246 16.844 -9.883 1 92.38 120 ASP A C 1
ATOM 938 O O . ASP A 1 120 ? 4.664 15.82 -9.344 1 92.38 120 ASP A O 1
ATOM 942 N N . ASP A 1 121 ? 4.496 17.125 -11.109 1 92.5 121 ASP A N 1
ATOM 943 C CA . ASP A 1 121 ? 5.152 16.203 -12.023 1 92.5 121 ASP A CA 1
ATOM 944 C C . ASP A 1 121 ? 6.582 15.906 -11.586 1 92.5 121 ASP A C 1
ATOM 946 O O . ASP A 1 121 ? 7.059 14.773 -11.727 1 92.5 121 ASP A O 1
ATOM 950 N N . ASP A 1 122 ? 7.137 16.922 -11.086 1 94.25 122 ASP A N 1
ATOM 951 C CA . ASP A 1 122 ? 8.516 16.734 -10.648 1 94.25 122 ASP A CA 1
ATOM 952 C C . ASP A 1 122 ? 8.594 15.734 -9.5 1 94.25 122 ASP A C 1
ATOM 954 O O . ASP A 1 122 ? 9.406 14.805 -9.523 1 94.25 122 ASP A O 1
ATOM 958 N N . ALA A 1 123 ? 7.805 15.953 -8.477 1 93.75 123 ALA A N 1
ATOM 959 C CA . ALA A 1 123 ? 7.766 15.039 -7.336 1 93.75 123 ALA A CA 1
ATOM 960 C C . ALA A 1 123 ? 7.402 13.625 -7.77 1 93.75 123 ALA A C 1
ATOM 962 O O . ALA A 1 123 ? 8 12.656 -7.309 1 93.75 123 ALA A O 1
ATOM 963 N N . ARG A 1 124 ? 6.492 13.531 -8.695 1 91.94 124 ARG A N 1
ATOM 964 C CA . ARG A 1 124 ? 6.07 12.227 -9.203 1 91.94 124 ARG A CA 1
ATOM 965 C C . ARG A 1 124 ? 7.199 11.539 -9.961 1 91.94 124 ARG A C 1
ATOM 967 O O . ARG A 1 124 ? 7.391 10.328 -9.836 1 91.94 124 ARG A O 1
ATOM 974 N N . ASP A 1 125 ? 7.938 12.297 -10.711 1 93.12 125 ASP A N 1
ATOM 975 C CA . ASP A 1 125 ? 9.062 11.742 -11.453 1 93.12 125 ASP A CA 1
ATOM 976 C C . ASP A 1 125 ? 10.148 11.234 -10.516 1 93.12 125 ASP A C 1
ATOM 978 O O . ASP A 1 125 ? 10.727 10.172 -10.742 1 93.12 125 ASP A O 1
ATOM 982 N N . ARG A 1 126 ? 10.375 12 -9.523 1 94.75 126 ARG A N 1
ATOM 983 C CA . ARG A 1 126 ? 11.391 11.609 -8.547 1 94.75 126 ARG A CA 1
ATOM 984 C C . ARG A 1 126 ? 10.984 10.344 -7.805 1 94.75 126 ARG A C 1
ATOM 986 O O . ARG A 1 126 ? 11.789 9.438 -7.621 1 94.75 126 ARG A O 1
ATOM 993 N N . GLN A 1 127 ? 9.758 10.281 -7.414 1 94.31 127 GLN A N 1
ATOM 994 C CA . GLN A 1 127 ? 9.25 9.07 -6.789 1 94.31 127 GLN A CA 1
ATOM 995 C C . GLN A 1 127 ? 9.344 7.879 -7.738 1 94.31 127 GLN A C 1
ATOM 997 O O . GLN A 1 127 ? 9.789 6.801 -7.348 1 94.31 127 GLN A O 1
ATOM 1002 N N . ALA A 1 128 ? 8.961 8.07 -8.992 1 93.44 128 ALA A N 1
ATOM 1003 C CA . ALA A 1 128 ? 9 7.02 -10 1 93.44 128 ALA A CA 1
ATOM 1004 C C . ALA A 1 128 ? 10.422 6.508 -10.211 1 93.44 128 ALA A C 1
ATOM 1006 O O . ALA A 1 128 ? 10.641 5.309 -10.414 1 93.44 128 ALA A O 1
ATOM 1007 N N . ALA A 1 129 ? 11.32 7.387 -10.164 1 95.31 129 ALA A N 1
ATOM 1008 C CA . ALA A 1 129 ? 12.719 7.008 -10.359 1 95.31 129 ALA A CA 1
ATOM 1009 C C . ALA A 1 129 ? 13.188 6.062 -9.258 1 95.31 129 ALA A C 1
ATOM 1011 O O . ALA A 1 129 ? 13.922 5.105 -9.523 1 95.31 129 ALA A O 1
ATOM 1012 N N . ILE A 1 130 ? 12.75 6.34 -8.086 1 95.88 130 ILE A N 1
ATOM 1013 C CA . ILE A 1 130 ? 13.102 5.488 -6.953 1 95.88 130 ILE A CA 1
ATOM 1014 C C . ILE A 1 130 ? 12.492 4.102 -7.141 1 95.88 130 ILE A C 1
ATOM 1016 O O . ILE A 1 130 ? 13.172 3.088 -6.965 1 95.88 130 ILE A O 1
ATOM 1020 N N . GLU A 1 131 ? 11.266 4 -7.48 1 95.31 131 GLU A N 1
ATOM 1021 C CA . GLU A 1 131 ? 10.57 2.738 -7.711 1 95.31 131 GLU A CA 1
ATOM 1022 C C . GLU A 1 131 ? 11.219 1.957 -8.852 1 95.31 131 GLU A C 1
ATOM 1024 O O . GLU A 1 131 ? 11.367 0.737 -8.766 1 95.31 131 GLU A O 1
ATOM 1029 N N . LYS A 1 132 ? 11.609 2.672 -9.859 1 96.19 132 LYS A N 1
ATOM 1030 C CA . LYS A 1 132 ? 12.195 2.045 -11.047 1 96.19 132 LYS A CA 1
ATOM 1031 C C . LYS A 1 132 ? 13.523 1.382 -10.719 1 96.19 132 LYS A C 1
ATOM 1033 O O . LYS A 1 132 ? 13.867 0.342 -11.289 1 96.19 132 LYS A O 1
ATOM 1038 N N . ALA A 1 133 ? 14.25 1.978 -9.859 1 96.88 133 ALA A N 1
ATOM 1039 C CA . ALA A 1 133 ? 15.531 1.398 -9.484 1 96.88 133 ALA A CA 1
ATOM 1040 C C . ALA A 1 133 ? 15.352 0.012 -8.875 1 96.88 133 ALA A C 1
ATOM 1042 O O . ALA A 1 133 ? 16.078 -0.922 -9.211 1 96.88 133 ALA A O 1
ATOM 1043 N N . TRP A 1 134 ? 14.391 -0.162 -7.957 1 97.56 134 TRP A N 1
ATOM 1044 C CA . TRP A 1 134 ? 14.07 -1.465 -7.387 1 97.56 134 TRP A CA 1
ATOM 1045 C C . TRP A 1 134 ? 13.656 -2.451 -8.477 1 97.56 134 TRP A C 1
ATOM 1047 O O . TRP A 1 134 ? 14.102 -3.604 -8.477 1 97.56 134 TRP A O 1
ATOM 1057 N N . HIS A 1 135 ? 12.859 -1.976 -9.375 1 97.81 135 HIS A N 1
ATOM 1058 C CA . HIS A 1 135 ? 12.359 -2.828 -10.445 1 97.81 135 HIS A CA 1
ATOM 1059 C C . HIS A 1 135 ? 13.484 -3.301 -11.359 1 97.81 135 HIS A C 1
ATOM 1061 O O . HIS A 1 135 ? 13.586 -4.492 -11.664 1 97.81 135 HIS A O 1
ATOM 1067 N N . ARG A 1 136 ? 14.312 -2.41 -11.727 1 97.56 136 ARG A N 1
ATOM 1068 C CA . ARG A 1 136 ? 15.422 -2.729 -12.617 1 97.56 136 ARG A CA 1
ATOM 1069 C C . ARG A 1 136 ? 16.344 -3.77 -11.992 1 97.56 136 ARG A C 1
ATOM 1071 O O . ARG A 1 136 ? 16.766 -4.719 -12.656 1 97.56 136 ARG A O 1
ATOM 1078 N N . ASP A 1 137 ? 16.609 -3.566 -10.773 1 97.88 137 ASP A N 1
ATOM 1079 C CA . ASP A 1 137 ? 17.484 -4.5 -10.078 1 97.88 137 ASP A CA 1
ATOM 1080 C C . ASP A 1 137 ? 16.859 -5.895 -10.008 1 97.88 137 ASP A C 1
ATOM 1082 O O . ASP A 1 137 ? 17.547 -6.898 -10.203 1 97.88 137 ASP A O 1
ATOM 1086 N N . LEU A 1 138 ? 15.633 -5.965 -9.75 1 98.38 138 LEU A N 1
ATOM 1087 C CA . LEU A 1 138 ? 14.938 -7.242 -9.672 1 98.38 138 LEU A CA 1
ATOM 1088 C C . LEU A 1 138 ? 14.891 -7.93 -11.031 1 98.38 138 LEU A C 1
ATOM 1090 O O . LEU A 1 138 ? 15.133 -9.133 -11.133 1 98.38 138 LEU A O 1
ATOM 1094 N N . VAL A 1 139 ? 14.602 -7.16 -12.055 1 98.38 139 VAL A N 1
ATOM 1095 C CA . VAL A 1 139 ? 14.547 -7.707 -13.406 1 98.38 139 VAL A CA 1
ATOM 1096 C C . VAL A 1 139 ? 15.906 -8.297 -13.781 1 98.38 139 VAL A C 1
ATOM 1098 O O . VAL A 1 139 ? 15.977 -9.391 -14.344 1 98.38 139 VAL A O 1
ATOM 1101 N N . ALA A 1 140 ? 16.906 -7.562 -13.477 1 97.56 140 ALA A N 1
ATOM 1102 C CA . ALA A 1 140 ? 18.25 -8.031 -13.781 1 97.56 140 ALA A CA 1
ATOM 1103 C C . ALA A 1 140 ? 18.562 -9.344 -13.078 1 97.56 140 ALA A C 1
ATOM 1105 O O . ALA A 1 140 ? 19.094 -10.273 -13.68 1 97.56 140 ALA A O 1
ATOM 1106 N N . LEU A 1 141 ? 18.203 -9.43 -11.875 1 97.62 141 LEU A N 1
ATOM 1107 C CA . LEU A 1 141 ? 18.438 -10.633 -11.07 1 97.62 141 LEU A CA 1
ATOM 1108 C C . LEU A 1 141 ? 17.641 -11.812 -11.625 1 97.62 141 LEU A C 1
ATOM 1110 O O . LEU A 1 141 ? 18.188 -12.914 -11.758 1 97.62 141 LEU A O 1
ATOM 1114 N N . LEU A 1 142 ? 16.391 -11.594 -11.938 1 98.12 142 LEU A N 1
ATOM 1115 C CA . LEU A 1 142 ? 15.531 -12.641 -12.492 1 98.12 142 LEU A CA 1
ATOM 1116 C C . LEU A 1 142 ? 16.062 -13.109 -13.844 1 98.12 142 LEU A C 1
ATOM 1118 O O . LEU A 1 142 ? 16.094 -14.312 -14.125 1 98.12 142 LEU A O 1
ATOM 1122 N N . ALA A 1 143 ? 16.453 -12.156 -14.664 1 97.88 143 ALA A N 1
ATOM 1123 C CA . ALA A 1 143 ? 17 -12.484 -15.984 1 97.88 143 ALA A CA 1
ATOM 1124 C C . ALA A 1 143 ? 18.234 -13.359 -15.867 1 97.88 143 ALA A C 1
ATOM 1126 O O . ALA A 1 143 ? 18.406 -14.32 -16.609 1 97.88 143 ALA A O 1
ATOM 1127 N N . GLU A 1 144 ? 19.062 -13.016 -14.992 1 96.81 144 GLU A N 1
ATOM 1128 C CA . GLU A 1 144 ? 20.266 -13.805 -14.75 1 96.81 144 GLU A CA 1
ATOM 1129 C C . GLU A 1 144 ? 19.922 -15.227 -14.312 1 96.81 144 GLU A C 1
ATOM 1131 O O . GLU A 1 144 ? 20.516 -16.188 -14.797 1 96.81 144 GLU A O 1
ATOM 1136 N N . GLY A 1 145 ? 18.984 -15.375 -13.375 1 97 145 GLY A N 1
ATOM 1137 C CA . GLY A 1 145 ? 18.562 -16.688 -12.914 1 97 145 GLY A CA 1
ATOM 1138 C C . GLY A 1 145 ? 17.953 -17.531 -14.008 1 97 145 GLY A C 1
ATOM 1139 O O . GLY A 1 145 ? 18.156 -18.75 -14.047 1 97 145 GLY A O 1
ATOM 1140 N N . VAL A 1 146 ? 17.203 -16.891 -14.875 1 97.5 146 VAL A N 1
ATOM 1141 C CA . VAL A 1 146 ? 16.594 -17.594 -16 1 97.5 146 VAL A CA 1
ATOM 1142 C C . VAL A 1 146 ? 17.672 -18.016 -17 1 97.5 146 VAL A C 1
ATOM 1144 O O . VAL A 1 146 ? 17.719 -19.188 -1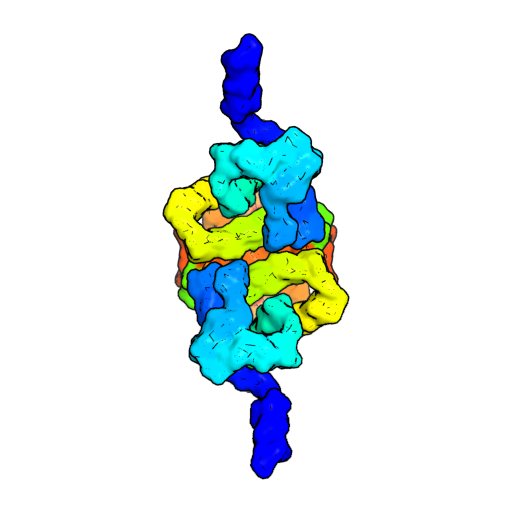7.406 1 97.5 146 VAL A O 1
ATOM 1147 N N . SER A 1 147 ? 18.547 -17.141 -17.328 1 96.75 147 SER A N 1
ATOM 1148 C CA . SER A 1 147 ? 19.594 -17.406 -18.297 1 96.75 147 SER A CA 1
ATOM 1149 C C . SER A 1 147 ? 20.547 -18.469 -17.797 1 96.75 147 SER A C 1
ATOM 1151 O O . SER A 1 147 ? 21.062 -19.281 -18.578 1 96.75 147 SER A O 1
ATOM 1153 N N . GLY A 1 148 ? 20.797 -18.516 -16.531 1 95.44 148 GLY A N 1
ATOM 1154 C CA . GLY A 1 148 ? 21.703 -19.469 -15.938 1 95.44 148 GLY A CA 1
ATOM 1155 C C . GLY A 1 148 ? 21.047 -20.812 -15.633 1 95.44 148 GLY A C 1
ATOM 1156 O O . GLY A 1 148 ? 21.719 -21.75 -15.203 1 95.44 148 GLY A O 1
ATOM 1157 N N . GLY A 1 149 ? 19.75 -20.844 -15.766 1 95.81 149 GLY A N 1
ATOM 1158 C CA . GLY A 1 149 ? 19.016 -22.094 -15.602 1 95.81 149 GLY A CA 1
ATOM 1159 C C . GLY A 1 149 ? 18.609 -22.359 -14.172 1 95.81 149 GLY A C 1
ATOM 1160 O O . GLY A 1 149 ? 18.078 -23.422 -13.859 1 95.81 149 GLY A O 1
ATOM 1161 N N . GLU A 1 150 ? 18.812 -21.438 -13.289 1 96.06 150 GLU A N 1
ATOM 1162 C CA . GLU A 1 150 ? 18.391 -21.609 -11.898 1 96.06 150 GLU A CA 1
ATOM 1163 C C . GLU A 1 150 ? 16.875 -21.469 -11.758 1 96.06 150 GLU A C 1
ATOM 1165 O O . GLU A 1 150 ? 16.281 -22.094 -10.883 1 96.06 150 GLU A O 1
ATOM 1170 N N . PHE A 1 151 ? 16.328 -20.578 -12.523 1 97.38 151 PHE A N 1
ATOM 1171 C CA . PHE A 1 151 ? 14.891 -20.359 -12.539 1 97.38 151 PHE A CA 1
ATOM 1172 C C . PHE A 1 151 ? 14.273 -20.922 -13.82 1 97.38 151 PHE A C 1
ATOM 1174 O O . PHE A 1 151 ? 14.93 -20.938 -14.867 1 97.38 151 PHE A O 1
ATOM 1181 N N . ARG A 1 152 ? 13.07 -21.406 -13.734 1 95.56 152 ARG A N 1
ATOM 1182 C CA . ARG A 1 152 ? 12.352 -21.734 -14.961 1 95.56 152 ARG A CA 1
ATOM 1183 C C . ARG A 1 152 ? 12.156 -20.5 -15.836 1 95.56 152 ARG A C 1
ATOM 1185 O O . ARG A 1 152 ? 12.289 -19.359 -15.359 1 95.56 152 ARG A O 1
ATOM 1192 N N . ALA A 1 153 ? 11.727 -20.719 -17.016 1 95.44 153 ALA A N 1
ATOM 1193 C CA . ALA A 1 153 ? 11.555 -19.625 -17.969 1 95.44 153 ALA A CA 1
ATOM 1194 C C . ALA A 1 153 ? 10.336 -18.781 -17.609 1 95.44 153 ALA A C 1
ATOM 1196 O O . ALA A 1 153 ? 9.219 -19.281 -17.547 1 95.44 153 ALA A O 1
ATOM 1197 N N . VAL A 1 154 ? 10.625 -17.547 -17.266 1 95.88 154 VAL A N 1
ATOM 1198 C CA . VAL A 1 154 ? 9.586 -16.547 -17.062 1 95.88 154 VAL A CA 1
ATOM 1199 C C . VAL A 1 154 ? 10 -15.234 -17.719 1 95.88 154 VAL A C 1
ATOM 1201 O O . VAL A 1 154 ? 11.164 -15.039 -18.062 1 95.88 154 VAL A O 1
ATOM 1204 N N . ASP A 1 155 ? 8.992 -14.414 -18 1 97.25 155 ASP A N 1
ATOM 1205 C CA . ASP A 1 155 ? 9.289 -13.039 -18.391 1 97.25 155 ASP A CA 1
ATOM 1206 C C . ASP A 1 155 ? 9.758 -12.227 -17.188 1 97.25 155 ASP A C 1
ATOM 1208 O O . ASP A 1 155 ? 8.961 -11.906 -16.297 1 97.25 155 ASP A O 1
ATOM 1212 N N . PRO A 1 156 ? 11.008 -11.867 -17.172 1 98.25 156 PRO A N 1
ATOM 1213 C CA . PRO A 1 156 ? 11.547 -11.227 -15.977 1 98.25 156 PRO A CA 1
ATOM 1214 C C . PRO A 1 156 ? 10.805 -9.945 -15.609 1 98.25 156 PRO A C 1
ATOM 1216 O O . PRO A 1 156 ? 10.57 -9.68 -14.43 1 98.25 156 PRO A O 1
ATOM 1219 N N . ASP A 1 157 ? 10.438 -9.125 -16.578 1 97.81 157 ASP A N 1
ATOM 1220 C CA . ASP A 1 157 ? 9.766 -7.852 -16.328 1 97.81 157 ASP A CA 1
ATOM 1221 C C . ASP A 1 157 ? 8.383 -8.07 -15.719 1 97.81 157 ASP A C 1
ATOM 1223 O O . ASP A 1 157 ? 8.023 -7.441 -14.727 1 97.81 157 ASP A O 1
ATOM 1227 N N . ARG A 1 158 ? 7.66 -8.969 -16.281 1 96.75 158 ARG A N 1
ATOM 1228 C CA . ARG A 1 158 ? 6.316 -9.258 -15.812 1 96.75 158 ARG A CA 1
ATOM 1229 C C . ARG A 1 158 ? 6.355 -9.93 -14.438 1 96.75 158 ARG A C 1
ATOM 1231 O O . ARG A 1 158 ? 5.562 -9.594 -13.555 1 96.75 158 ARG A O 1
ATOM 1238 N N . PHE A 1 159 ? 7.277 -10.844 -14.266 1 97.81 159 PHE A N 1
ATOM 1239 C CA . PHE A 1 159 ? 7.402 -11.508 -12.977 1 97.81 159 PHE A CA 1
ATOM 1240 C C . PHE A 1 159 ? 7.816 -10.508 -11.898 1 97.81 159 PHE A C 1
ATOM 1242 O O . PHE A 1 159 ? 7.301 -10.555 -10.773 1 97.81 159 PHE A O 1
ATOM 1249 N N . ALA A 1 160 ? 8.68 -9.594 -12.258 1 98.38 160 ALA A N 1
ATOM 1250 C CA . ALA A 1 160 ? 9.133 -8.57 -11.312 1 98.38 160 ALA A CA 1
ATOM 1251 C C . ALA A 1 160 ? 7.969 -7.68 -10.883 1 98.38 160 ALA A C 1
ATOM 1253 O O . ALA A 1 160 ? 7.848 -7.34 -9.703 1 98.38 160 ALA A O 1
ATOM 1254 N N . ALA A 1 161 ? 7.145 -7.32 -11.805 1 97.88 161 ALA A N 1
ATOM 1255 C CA . ALA A 1 161 ? 5.984 -6.488 -11.492 1 97.88 161 ALA A CA 1
ATOM 1256 C C . ALA A 1 161 ? 5.066 -7.18 -10.492 1 97.88 161 ALA A C 1
ATOM 1258 O O . ALA A 1 161 ? 4.617 -6.562 -9.523 1 97.88 161 ALA A O 1
ATOM 1259 N N . ARG A 1 162 ? 4.832 -8.438 -10.68 1 97.94 162 ARG A N 1
ATOM 1260 C CA . ARG A 1 162 ? 3.963 -9.195 -9.789 1 97.94 162 ARG A CA 1
ATOM 1261 C C . ARG A 1 162 ? 4.602 -9.367 -8.414 1 97.94 162 ARG A C 1
ATOM 1263 O O . ARG A 1 162 ? 3.943 -9.172 -7.387 1 97.94 162 ARG A O 1
ATOM 1270 N N . LEU A 1 163 ? 5.871 -9.703 -8.445 1 98.5 163 LEU A N 1
ATOM 1271 C CA . LEU A 1 163 ? 6.559 -9.898 -7.176 1 98.5 163 LEU A CA 1
ATOM 1272 C C . LEU A 1 163 ? 6.594 -8.602 -6.375 1 98.5 163 LEU A C 1
ATOM 1274 O O . LEU A 1 163 ? 6.348 -8.602 -5.168 1 98.5 163 LEU A O 1
ATOM 1278 N N . ARG A 1 164 ? 6.883 -7.535 -7.02 1 98.56 164 ARG A N 1
ATOM 1279 C CA . ARG A 1 164 ? 6.926 -6.254 -6.32 1 98.56 164 ARG A CA 1
ATOM 1280 C C . ARG A 1 164 ? 5.547 -5.875 -5.789 1 98.56 164 ARG A C 1
ATOM 1282 O O . ARG A 1 164 ? 5.43 -5.348 -4.68 1 98.56 164 ARG A O 1
ATOM 1289 N N . ALA A 1 165 ? 4.535 -6.109 -6.562 1 98.56 165 ALA A N 1
ATOM 1290 C CA . ALA A 1 165 ? 3.186 -5.855 -6.066 1 98.56 165 ALA A CA 1
ATOM 1291 C C . ALA A 1 165 ? 2.893 -6.691 -4.824 1 98.56 165 ALA A C 1
ATOM 1293 O O . ALA A 1 165 ? 2.35 -6.18 -3.842 1 98.56 165 ALA A O 1
ATOM 1294 N N . LEU A 1 166 ? 3.248 -7.949 -4.895 1 98.69 166 LEU A N 1
ATOM 1295 C CA . LEU A 1 166 ? 3.074 -8.852 -3.766 1 98.69 166 LEU A CA 1
ATOM 1296 C C . LEU A 1 166 ? 3.832 -8.352 -2.543 1 98.69 166 LEU A C 1
ATOM 1298 O O . LEU A 1 166 ? 3.277 -8.289 -1.443 1 98.69 166 LEU A O 1
ATOM 1302 N N . LEU A 1 167 ? 5.043 -7.93 -2.736 1 98.81 167 LEU A N 1
ATOM 1303 C CA . LEU A 1 167 ? 5.883 -7.434 -1.653 1 98.81 167 LEU A CA 1
ATOM 1304 C C . LEU A 1 167 ? 5.32 -6.137 -1.079 1 98.81 167 LEU A C 1
ATOM 1306 O O . LEU A 1 167 ? 5.301 -5.949 0.14 1 98.81 167 LEU A O 1
ATOM 1310 N N . ASP A 1 168 ? 4.875 -5.273 -1.951 1 98.56 168 ASP A N 1
ATOM 1311 C CA . ASP A 1 168 ? 4.277 -4.023 -1.489 1 98.56 168 ASP A CA 1
ATOM 1312 C C . ASP A 1 168 ? 3.047 -4.289 -0.627 1 98.56 168 ASP A C 1
ATOM 1314 O O . ASP A 1 168 ? 2.908 -3.723 0.459 1 98.56 168 ASP A O 1
ATOM 1318 N N . GLY A 1 169 ? 2.217 -5.191 -1.107 1 98.5 169 GLY A N 1
ATOM 1319 C CA . GLY A 1 169 ? 1.02 -5.508 -0.345 1 98.5 169 GLY A CA 1
ATOM 1320 C C . GLY A 1 169 ? 1.32 -6.074 1.03 1 98.5 169 GLY A C 1
ATOM 1321 O O . GLY A 1 169 ? 0.814 -5.574 2.037 1 98.5 169 GLY A O 1
ATOM 1322 N N . PHE A 1 170 ? 2.137 -7.051 1.124 1 98.56 170 PHE A N 1
ATOM 1323 C CA . PHE A 1 170 ? 2.508 -7.668 2.393 1 98.56 170 PHE A CA 1
ATOM 1324 C C . PHE A 1 170 ? 3.209 -6.66 3.299 1 98.56 170 PHE A C 1
ATOM 1326 O O . PHE A 1 170 ? 2.99 -6.656 4.512 1 98.56 170 PHE A O 1
ATOM 1333 N N . SER A 1 171 ? 4.043 -5.852 2.695 1 98.56 171 SER A N 1
ATOM 1334 C CA . SER A 1 171 ? 4.812 -4.898 3.486 1 98.56 171 SER A CA 1
ATOM 1335 C C . SER A 1 171 ? 3.906 -3.854 4.129 1 98.56 171 SER A C 1
ATOM 1337 O O . SER A 1 171 ? 4.129 -3.447 5.273 1 98.56 171 SER A O 1
ATOM 1339 N N . ILE A 1 172 ? 2.924 -3.447 3.396 1 97.69 172 ILE A N 1
ATOM 1340 C CA . ILE A 1 172 ? 1.947 -2.529 3.969 1 97.69 172 ILE A CA 1
ATOM 1341 C C . ILE A 1 172 ? 1.278 -3.176 5.18 1 97.69 172 ILE A C 1
ATOM 1343 O O . ILE A 1 172 ? 1.175 -2.561 6.242 1 97.69 172 ILE A O 1
ATOM 1347 N N . HIS A 1 173 ? 0.853 -4.422 5.047 1 97.19 173 HIS A N 1
ATOM 1348 C CA . HIS A 1 173 ? 0.169 -5.117 6.133 1 97.19 173 HIS A CA 1
ATOM 1349 C C . HIS A 1 173 ? 1.036 -5.168 7.387 1 97.19 173 HIS A C 1
ATOM 1351 O O . HIS A 1 173 ? 0.549 -4.93 8.492 1 97.19 173 HIS A O 1
ATOM 1357 N N . VAL A 1 174 ? 2.277 -5.375 7.211 1 97.5 174 VAL A N 1
ATOM 1358 C CA . VAL A 1 174 ? 3.201 -5.461 8.336 1 97.5 174 VAL A CA 1
ATOM 1359 C C . VAL A 1 174 ? 3.441 -4.066 8.914 1 97.5 174 VAL A C 1
ATOM 1361 O O . VAL A 1 174 ? 3.365 -3.867 10.133 1 97.5 174 VAL A O 1
ATOM 1364 N N . ALA A 1 175 ? 3.703 -3.094 8.062 1 96.75 175 ALA A N 1
ATOM 1365 C CA . ALA A 1 175 ? 4.086 -1.754 8.5 1 96.75 175 ALA A CA 1
ATOM 1366 C C . ALA A 1 175 ? 2.953 -1.083 9.266 1 96.75 175 ALA A C 1
ATOM 1368 O O . ALA A 1 175 ? 3.197 -0.32 10.203 1 96.75 175 ALA A O 1
ATOM 1369 N N . ILE A 1 176 ? 1.733 -1.359 8.883 1 95.19 176 ILE A N 1
ATOM 1370 C CA . ILE A 1 176 ? 0.613 -0.706 9.547 1 95.19 176 ILE A CA 1
ATOM 1371 C C . ILE A 1 176 ? 0.194 -1.519 10.766 1 95.19 176 ILE A C 1
ATOM 1373 O O . ILE A 1 176 ? -0.677 -1.098 11.531 1 95.19 176 ILE A O 1
ATOM 1377 N N . GLY A 1 177 ? 0.721 -2.691 10.922 1 93.94 177 GLY A N 1
ATOM 1378 C CA . GLY A 1 177 ? 0.434 -3.521 12.086 1 93.94 177 GLY A CA 1
ATOM 1379 C C . GLY A 1 177 ? -0.879 -4.273 11.969 1 93.94 177 GLY A C 1
ATOM 1380 O O . GLY A 1 177 ? -1.6 -4.426 12.961 1 93.94 177 GLY A O 1
ATOM 1381 N N . LEU A 1 178 ? -1.182 -4.723 10.773 1 92.31 178 LEU A N 1
ATOM 1382 C CA . LEU A 1 178 ? -2.391 -5.52 10.602 1 92.31 178 LEU A CA 1
ATOM 1383 C C . LEU A 1 178 ? -2.328 -6.797 11.43 1 92.31 178 LEU A C 1
ATOM 1385 O O . LEU A 1 178 ? -1.342 -7.531 11.367 1 92.31 178 LEU A O 1
ATOM 1389 N N . ARG A 1 179 ? -3.373 -7.039 12.141 1 86.25 179 ARG A N 1
ATOM 1390 C CA . ARG A 1 179 ? -3.393 -8.203 13.023 1 86.25 179 ARG A CA 1
ATOM 1391 C C . ARG A 1 179 ? -3.27 -9.5 12.219 1 86.25 179 ARG A C 1
ATOM 1393 O O . ARG A 1 179 ? -3.879 -9.633 11.156 1 86.25 179 ARG A O 1
ATOM 1400 N N . GLY A 1 180 ? -2.4 -10.367 12.711 1 86.5 180 GLY A N 1
ATOM 1401 C CA . GLY A 1 180 ? -2.209 -11.648 12.055 1 86.5 180 GLY A CA 1
ATOM 1402 C C . GLY A 1 180 ? -1.112 -11.617 11.008 1 86.5 180 GLY A C 1
ATOM 1403 O O . GLY A 1 180 ? -0.882 -12.617 10.32 1 86.5 180 GLY A O 1
ATOM 1404 N N . THR A 1 181 ? -0.508 -10.453 10.883 1 93 181 THR A N 1
ATOM 1405 C CA . THR A 1 181 ? 0.572 -10.344 9.906 1 93 181 THR A CA 1
ATOM 1406 C C . THR A 1 181 ? 1.877 -9.945 10.586 1 93 181 THR A C 1
ATOM 1408 O O . THR A 1 181 ? 1.89 -9.055 11.438 1 93 181 THR A O 1
ATOM 1411 N N . ASP A 1 182 ? 2.914 -10.609 10.336 1 96.25 182 ASP A N 1
ATOM 1412 C CA . ASP A 1 182 ? 4.254 -10.227 10.773 1 96.25 182 ASP A CA 1
ATOM 1413 C C . ASP A 1 182 ? 5.297 -10.594 9.719 1 96.25 182 ASP A C 1
ATOM 1415 O O . ASP A 1 182 ? 4.98 -11.258 8.727 1 96.25 182 ASP A O 1
ATOM 1419 N N . ARG A 1 183 ? 6.43 -10.094 9.961 1 98.12 183 ARG A N 1
ATOM 1420 C CA . ARG A 1 183 ? 7.504 -10.227 8.984 1 98.12 183 ARG A CA 1
ATOM 1421 C C . ARG A 1 183 ? 7.781 -11.688 8.664 1 98.12 183 ARG A C 1
ATOM 1423 O O . ARG A 1 183 ? 7.914 -12.062 7.496 1 98.12 183 ARG A O 1
ATOM 1430 N N . GLU A 1 184 ? 7.859 -12.539 9.641 1 98 184 GLU A N 1
ATOM 1431 C CA . GLU A 1 184 ? 8.164 -13.953 9.43 1 98 184 GLU A CA 1
ATOM 1432 C C . GLU A 1 184 ? 7.09 -14.625 8.57 1 98 184 GLU A C 1
ATOM 1434 O O . GLU A 1 184 ? 7.406 -15.367 7.645 1 98 184 GLU A O 1
ATOM 1439 N N . ARG A 1 185 ? 5.879 -14.336 8.844 1 97.06 185 ARG A N 1
ATOM 1440 C CA . ARG A 1 185 ? 4.766 -14.93 8.117 1 97.06 185 ARG A CA 1
ATOM 1441 C C . ARG A 1 185 ? 4.781 -14.5 6.648 1 97.06 185 ARG A C 1
ATOM 1443 O O . ARG A 1 185 ? 4.594 -15.328 5.754 1 97.06 185 ARG A O 1
ATOM 1450 N N . ILE A 1 186 ? 5.055 -13.219 6.449 1 97.94 186 ILE A N 1
ATOM 1451 C CA . ILE A 1 186 ? 4.973 -12.781 5.059 1 97.94 186 ILE A CA 1
ATOM 1452 C C . ILE A 1 186 ? 6.168 -13.32 4.273 1 97.94 186 ILE A C 1
ATOM 1454 O O . ILE A 1 186 ? 6.047 -13.633 3.088 1 97.94 186 ILE A O 1
ATOM 1458 N N . LEU A 1 187 ? 7.309 -13.438 4.941 1 98.5 187 LEU A N 1
ATOM 1459 C CA . LEU A 1 187 ? 8.461 -14.023 4.273 1 98.5 187 LEU A CA 1
ATOM 1460 C C . LEU A 1 187 ? 8.195 -15.484 3.908 1 98.5 187 LEU A C 1
ATOM 1462 O O . LEU A 1 187 ? 8.648 -15.961 2.865 1 98.5 187 LEU A O 1
ATOM 1466 N N . GLY A 1 188 ? 7.461 -16.188 4.758 1 97.94 188 GLY A N 1
ATOM 1467 C CA . GLY A 1 188 ? 7.031 -17.531 4.422 1 97.94 188 GLY A CA 1
ATOM 1468 C C . GLY A 1 188 ? 6.145 -17.578 3.193 1 97.94 188 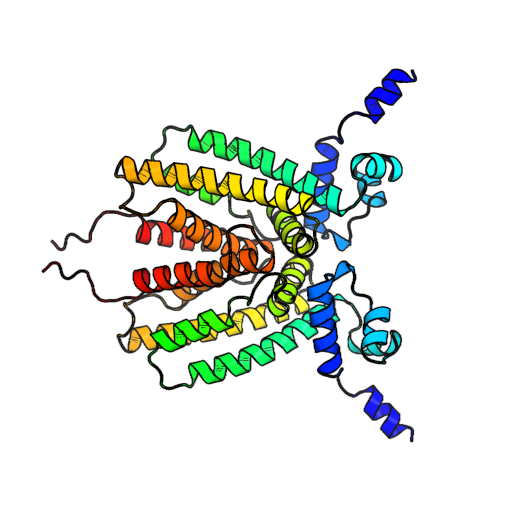GLY A C 1
ATOM 1469 O O . GLY A 1 188 ? 6.344 -18.422 2.312 1 97.94 188 GLY A O 1
ATOM 1470 N N . HIS A 1 189 ? 5.203 -16.688 3.096 1 97.88 189 HIS A N 1
ATOM 1471 C CA . HIS A 1 189 ? 4.336 -16.578 1.93 1 97.88 189 HIS A CA 1
ATOM 1472 C C . HIS A 1 189 ? 5.141 -16.312 0.664 1 97.88 189 HIS A C 1
ATOM 1474 O O . HIS A 1 189 ? 4.898 -16.922 -0.377 1 97.88 189 HIS A O 1
ATOM 1480 N N . VAL A 1 190 ? 6.09 -15.375 0.77 1 98.5 190 VAL A N 1
ATOM 1481 C CA . VAL A 1 190 ? 6.871 -14.977 -0.395 1 98.5 190 VAL A CA 1
ATOM 1482 C C . VAL A 1 190 ? 7.773 -16.125 -0.832 1 98.5 190 VAL A C 1
ATOM 1484 O O . VAL A 1 190 ? 7.91 -16.406 -2.027 1 98.5 190 VAL A O 1
ATOM 1487 N N . ARG A 1 191 ? 8.328 -16.828 0.131 1 97.81 191 ARG A N 1
ATOM 1488 C CA . ARG A 1 191 ? 9.148 -17.984 -0.189 1 97.81 191 ARG A CA 1
ATOM 1489 C C . ARG A 1 191 ? 8.344 -19.047 -0.932 1 97.81 191 ARG A C 1
ATOM 1491 O O . ARG A 1 191 ? 8.797 -19.578 -1.948 1 97.81 191 ARG A O 1
ATOM 1498 N N . ASP A 1 192 ? 7.215 -19.328 -0.46 1 95.88 192 ASP A N 1
ATOM 1499 C CA . ASP A 1 192 ? 6.348 -20.312 -1.12 1 95.88 192 ASP A CA 1
ATOM 1500 C C . ASP A 1 192 ? 6.008 -19.859 -2.541 1 95.88 192 ASP A C 1
ATOM 1502 O O . ASP A 1 192 ? 6.027 -20.672 -3.471 1 95.88 192 ASP A O 1
ATOM 1506 N N . PHE A 1 193 ? 5.75 -18.641 -2.695 1 96.69 193 PHE A N 1
ATOM 1507 C CA . PHE A 1 193 ? 5.434 -18.078 -4.004 1 96.69 193 PHE A CA 1
ATOM 1508 C C . PHE A 1 193 ? 6.602 -18.25 -4.965 1 96.69 193 PHE A C 1
ATOM 1510 O O . PHE A 1 193 ? 6.418 -18.688 -6.105 1 96.69 193 PHE A O 1
ATOM 1517 N N . LEU A 1 194 ? 7.742 -17.875 -4.484 1 97.56 194 LEU A N 1
ATOM 1518 C CA . LEU A 1 194 ? 8.93 -17.984 -5.32 1 97.56 194 LEU A CA 1
ATOM 1519 C C . LEU A 1 194 ? 9.219 -19.438 -5.672 1 97.56 194 LEU A C 1
ATOM 1521 O O . LEU A 1 194 ? 9.539 -19.766 -6.82 1 97.56 194 LEU A O 1
ATOM 1525 N N . ASP A 1 195 ? 9.039 -20.359 -4.746 1 95.44 195 ASP A N 1
ATOM 1526 C CA . ASP A 1 195 ? 9.266 -21.781 -4.988 1 95.44 195 ASP A CA 1
ATOM 1527 C C . ASP A 1 195 ? 8.297 -22.312 -6.043 1 95.44 195 ASP A C 1
ATOM 1529 O O . ASP A 1 195 ? 8.703 -23.016 -6.965 1 95.44 195 ASP A O 1
ATOM 1533 N N . GLU A 1 196 ? 7.133 -21.938 -5.945 1 92 196 GLU A N 1
ATOM 1534 C CA . GLU A 1 196 ? 6.094 -22.406 -6.855 1 92 196 GLU A CA 1
ATOM 1535 C C . GLU A 1 196 ? 6.281 -21.812 -8.25 1 92 196 GLU A C 1
ATOM 1537 O O . GLU A 1 196 ? 5.977 -22.469 -9.25 1 92 196 GLU A O 1
ATOM 1542 N N . SER A 1 197 ? 6.832 -20.625 -8.281 1 94.31 197 SER A N 1
ATOM 1543 C CA . SER A 1 197 ? 6.805 -19.891 -9.547 1 94.31 197 SER A CA 1
ATOM 1544 C C . SER A 1 197 ? 8.133 -20.031 -10.289 1 94.31 197 SER A C 1
ATOM 1546 O O . SER A 1 197 ? 8.188 -19.875 -11.508 1 94.31 197 SER A O 1
ATOM 1548 N N . LEU A 1 198 ? 9.172 -20.328 -9.531 1 95.5 198 LEU A N 1
ATOM 1549 C CA . LEU A 1 198 ? 10.477 -20.234 -10.18 1 95.5 198 LEU A CA 1
ATOM 1550 C C . LEU A 1 198 ? 11.164 -21.594 -10.188 1 95.5 198 LEU A C 1
ATOM 1552 O O . LEU A 1 198 ? 12.109 -21.812 -10.953 1 95.5 198 LEU A O 1
ATOM 1556 N N . ASP A 1 199 ? 10.773 -22.484 -9.297 1 85.44 199 ASP A N 1
ATOM 1557 C CA . ASP A 1 199 ? 11.461 -23.766 -9.242 1 85.44 199 ASP A CA 1
ATOM 1558 C C . ASP A 1 199 ? 11.188 -24.594 -10.5 1 85.44 199 ASP A C 1
ATOM 1560 O O . ASP A 1 199 ? 10.047 -24.672 -10.961 1 85.44 199 ASP A O 1
ATOM 1564 N N . GLY A 1 200 ? 12.055 -24.688 -11.445 1 64 200 GLY A N 1
ATOM 1565 C CA . GLY A 1 200 ? 12.078 -25.438 -12.688 1 64 200 GLY A CA 1
ATOM 1566 C C . GLY A 1 200 ? 11.805 -26.922 -12.492 1 64 200 GLY A C 1
ATOM 1567 O O . GLY A 1 200 ? 11.797 -27.688 -13.453 1 64 200 GLY A O 1
ATOM 1568 N N . ARG A 1 201 ? 12.039 -27.578 -11.375 1 53.22 201 ARG A N 1
ATOM 1569 C CA . ARG A 1 201 ? 11.953 -29.031 -11.359 1 53.22 201 ARG A CA 1
ATOM 1570 C C . ARG A 1 201 ? 10.562 -29.516 -11.758 1 53.22 201 ARG A C 1
ATOM 1572 O O . ARG A 1 201 ? 9.578 -29.203 -11.094 1 53.22 201 ARG A O 1
ATOM 1579 N N . GLY A 1 202 ? 10.156 -29.328 -12.922 1 45.53 202 GLY A N 1
ATOM 1580 C CA . GLY A 1 202 ? 9.039 -30.078 -13.461 1 45.53 202 GLY A CA 1
ATOM 1581 C C . GLY A 1 202 ? 8.742 -31.344 -12.695 1 45.53 202 GLY A C 1
ATOM 1582 O O . GLY A 1 202 ? 9.648 -31.953 -12.117 1 45.53 202 GLY A O 1
ATOM 1583 N N . ARG A 1 203 ? 7.617 -31.438 -11.898 1 42.44 203 ARG A N 1
ATOM 1584 C CA . ARG A 1 203 ? 7.199 -32.75 -11.422 1 42.44 203 ARG A CA 1
ATOM 1585 C C . ARG A 1 203 ? 7.574 -33.844 -12.414 1 42.44 203 ARG A C 1
ATOM 1587 O O . ARG A 1 203 ? 6.996 -33.906 -13.5 1 42.44 203 ARG A O 1
ATOM 1594 N N . VAL A 1 204 ? 8.75 -34.094 -12.727 1 35.75 204 VAL A N 1
ATOM 1595 C CA . VAL A 1 204 ? 8.969 -35.375 -13.398 1 35.75 204 VAL A CA 1
ATOM 1596 C C . VAL A 1 204 ? 8.227 -36.469 -12.656 1 35.75 204 VAL A C 1
ATOM 1598 O O . VAL A 1 204 ? 8.445 -36.688 -11.461 1 35.75 204 VAL A O 1
ATOM 1601 N N . ASP A 1 205 ? 6.914 -36.656 -12.859 1 33.75 205 ASP A N 1
ATOM 1602 C CA . ASP A 1 205 ? 6.348 -37.969 -12.594 1 33.75 205 ASP A CA 1
ATOM 1603 C C . ASP A 1 205 ? 7.375 -39.094 -12.844 1 33.75 205 ASP A C 1
ATOM 1605 O O . ASP A 1 205 ? 7.926 -39.188 -13.945 1 33.75 205 ASP A O 1
ATOM 1609 N N . SER A 1 206 ? 8.133 -39.406 -11.867 1 25.89 206 SER A N 1
ATOM 1610 C CA . SER A 1 206 ? 8.555 -40.781 -12.023 1 25.89 206 SER A CA 1
ATOM 1611 C C . SER A 1 206 ? 7.367 -41.688 -12.336 1 25.89 206 SER A C 1
ATOM 1613 O O . SER A 1 206 ? 6.277 -41.5 -11.789 1 25.89 206 SER A O 1
ATOM 1615 N N . MET B 1 1 ? -41.531 21.875 17.781 1 45.78 1 MET B N 1
ATOM 1616 C CA . MET B 1 1 ? -40.469 22.578 17.078 1 45.78 1 MET B CA 1
ATOM 1617 C C . MET B 1 1 ? -39.094 22.125 17.562 1 45.78 1 MET B C 1
ATOM 1619 O O . MET B 1 1 ? -38.156 21.984 16.766 1 45.78 1 MET B O 1
ATOM 1623 N N . THR B 1 2 ? -38.969 21.969 18.938 1 55.94 2 THR B N 1
ATOM 1624 C CA . THR B 1 2 ? -37.688 21.625 19.562 1 55.94 2 THR B CA 1
ATOM 1625 C C . THR B 1 2 ? -37.312 20.172 19.281 1 55.94 2 THR B C 1
ATOM 1627 O O . THR B 1 2 ? -36.156 19.859 19.094 1 55.94 2 THR B O 1
ATOM 1630 N N . ASP B 1 3 ? -38.25 19.297 19.406 1 52.66 3 ASP B N 1
ATOM 1631 C CA . ASP B 1 3 ? -37.938 17.875 19.281 1 52.66 3 ASP B CA 1
ATOM 1632 C C . ASP B 1 3 ? -37.5 17.547 17.859 1 52.66 3 ASP B C 1
ATOM 1634 O O . ASP B 1 3 ? -36.625 16.688 17.672 1 52.66 3 ASP B O 1
ATOM 1638 N N . ALA B 1 4 ? -38.25 18.078 16.938 1 50.5 4 ALA B N 1
ATOM 1639 C CA . ALA B 1 4 ? -37.906 17.875 15.539 1 50.5 4 ALA B CA 1
ATOM 1640 C C . ALA B 1 4 ? -36.531 18.422 15.234 1 50.5 4 ALA B C 1
ATOM 1642 O O . ALA B 1 4 ? -35.781 17.844 14.445 1 50.5 4 ALA B O 1
ATOM 1643 N N . ALA B 1 5 ? -36.25 19.594 15.75 1 51.44 5 ALA B N 1
ATOM 1644 C CA . ALA B 1 5 ? -34.875 20.141 15.648 1 51.44 5 ALA B CA 1
ATOM 1645 C C . ALA B 1 5 ? -33.844 19.203 16.266 1 51.44 5 ALA B C 1
ATOM 1647 O O . ALA B 1 5 ? -32.75 19.031 15.727 1 51.44 5 ALA B O 1
ATOM 1648 N N . ARG B 1 6 ? -34.25 18.672 17.438 1 53.69 6 ARG B N 1
ATOM 1649 C CA . ARG B 1 6 ? -33.344 17.719 18.062 1 53.69 6 ARG B CA 1
ATOM 1650 C C . ARG B 1 6 ? -33.156 16.469 17.219 1 53.69 6 ARG B C 1
ATOM 1652 O O . ARG B 1 6 ? -32.062 15.914 17.125 1 53.69 6 ARG B O 1
ATOM 1659 N N . ALA B 1 7 ? -34.25 16.047 16.859 1 49.59 7 ALA B N 1
ATOM 1660 C CA . ALA B 1 7 ? -34.25 14.828 16.047 1 49.59 7 ALA B CA 1
ATOM 1661 C C . ALA B 1 7 ? -33.406 15.023 14.773 1 49.59 7 ALA B C 1
ATOM 1663 O O . ALA B 1 7 ? -32.812 14.078 14.273 1 49.59 7 ALA B O 1
ATOM 1664 N N . ARG B 1 8 ? -33.594 16.031 14.109 1 50.22 8 ARG B N 1
ATOM 1665 C CA . ARG B 1 8 ? -32.812 16.375 12.945 1 50.22 8 ARG B CA 1
ATOM 1666 C C . ARG B 1 8 ? -31.328 16.531 13.328 1 50.22 8 ARG B C 1
ATOM 1668 O O . ARG B 1 8 ? -30.438 16.297 12.492 1 50.22 8 ARG B O 1
ATOM 1675 N N . ARG B 1 9 ? -31.078 17.078 14.508 1 51.56 9 ARG B N 1
ATOM 1676 C CA . ARG B 1 9 ? -29.719 17.219 15.039 1 51.56 9 ARG B CA 1
ATOM 1677 C C . ARG B 1 9 ? -29.078 15.859 15.266 1 51.56 9 ARG B C 1
ATOM 1679 O O . ARG B 1 9 ? -27.859 15.703 15.078 1 51.56 9 ARG B O 1
ATOM 1686 N N . ASN B 1 10 ? -29.859 14.883 15.773 1 50.38 10 ASN B N 1
ATOM 1687 C CA . ASN B 1 10 ? -29.312 13.57 16.094 1 50.38 10 ASN B CA 1
ATOM 1688 C C . ASN B 1 10 ? -29.234 12.672 14.867 1 50.38 10 ASN B C 1
ATOM 1690 O O . ASN B 1 10 ? -28.922 11.484 14.977 1 50.38 10 ASN B O 1
ATOM 1694 N N . ALA B 1 11 ? -29.812 13.102 13.828 1 53.41 11 ALA B N 1
ATOM 1695 C CA . ALA B 1 11 ? -29.828 12.156 12.719 1 53.41 11 ALA B CA 1
ATOM 1696 C C . ALA B 1 11 ? -28.406 11.836 12.242 1 53.41 11 ALA B C 1
ATOM 1698 O O . ALA B 1 11 ? -27.578 12.734 12.109 1 53.41 11 ALA B O 1
ATOM 1699 N N . PRO B 1 12 ? -27.969 10.562 12.328 1 55.06 12 PRO B N 1
ATOM 1700 C CA . PRO B 1 12 ? -26.625 10.125 11.914 1 55.06 12 PRO B CA 1
ATOM 1701 C C . PRO B 1 12 ? -26.141 10.828 10.648 1 55.06 12 PRO B C 1
ATOM 1703 O O . PRO B 1 12 ? -26.953 11.25 9.82 1 55.06 12 PRO B O 1
ATOM 1706 N N . PRO B 1 13 ? -24.922 11.484 10.82 1 60.62 13 PRO B N 1
ATOM 1707 C CA . PRO B 1 13 ? -24.438 12.148 9.609 1 60.62 13 PRO B CA 1
ATOM 1708 C C . PRO B 1 13 ? -24.812 11.391 8.336 1 60.62 13 PRO B C 1
ATOM 1710 O O . PRO B 1 13 ? -24.703 10.164 8.289 1 60.62 13 PRO B O 1
ATOM 1713 N N . ARG B 1 14 ? -25.391 12.023 7.457 1 75.25 14 ARG B N 1
ATOM 1714 C CA . ARG B 1 14 ? -26.016 11.656 6.184 1 75.25 14 ARG B CA 1
ATOM 1715 C C . ARG B 1 14 ? -24.969 11.109 5.215 1 75.25 14 ARG B C 1
ATOM 1717 O O . ARG B 1 14 ? -23.797 11.516 5.254 1 75.25 14 ARG B O 1
ATOM 1724 N N . GLU B 1 15 ? -25.297 9.969 4.582 1 91.5 15 GLU B N 1
ATOM 1725 C CA . GLU B 1 15 ? -24.547 9.422 3.455 1 91.5 15 GLU B CA 1
ATOM 1726 C C . GLU B 1 15 ? -23.953 10.523 2.59 1 91.5 15 GLU B C 1
ATOM 1728 O O . GLU B 1 15 ? -22.859 10.383 2.064 1 91.5 15 GLU B O 1
ATOM 1733 N N . GLU B 1 16 ? -24.547 11.641 2.715 1 93.06 16 GLU B N 1
ATOM 1734 C CA . GLU B 1 16 ? -24.109 12.758 1.891 1 93.06 16 GLU B CA 1
ATOM 1735 C C . GLU B 1 16 ? -22.797 13.344 2.42 1 93.06 16 GLU B C 1
ATOM 1737 O O . GLU B 1 16 ? -21.938 13.75 1.641 1 93.06 16 GLU B O 1
ATOM 1742 N N . VAL B 1 17 ? -22.734 13.398 3.736 1 96.12 17 VAL B N 1
ATOM 1743 C CA . VAL B 1 17 ? -21.516 13.93 4.355 1 96.12 17 VAL B CA 1
ATOM 1744 C C . VAL B 1 17 ? -20.328 13.023 4.047 1 96.12 17 VAL B C 1
ATOM 1746 O O . VAL B 1 17 ? -19.266 13.5 3.67 1 96.12 17 VAL B O 1
ATOM 1749 N N . LEU B 1 18 ? -20.562 11.766 4.141 1 97.5 18 LEU B N 1
ATOM 1750 C CA . LEU B 1 18 ? -19.516 10.781 3.92 1 97.5 18 LEU B CA 1
ATOM 1751 C C . LEU B 1 18 ? -19.109 10.742 2.449 1 97.5 18 LEU B C 1
ATOM 1753 O O . LEU B 1 18 ? -17.922 10.633 2.129 1 97.5 18 LEU B O 1
ATOM 1757 N N . ALA B 1 19 ? -20.078 10.891 1.56 1 97.31 19 ALA B N 1
ATOM 1758 C CA . ALA B 1 19 ? -19.797 10.945 0.13 1 97.31 19 ALA B CA 1
ATOM 1759 C C . ALA B 1 19 ? -18.984 12.188 -0.214 1 97.31 19 ALA B C 1
ATOM 1761 O O . ALA B 1 19 ? -18.031 12.117 -0.995 1 97.31 19 ALA B O 1
ATOM 1762 N N . ALA B 1 20 ? -19.344 13.266 0.375 1 97.44 20 ALA B N 1
ATOM 1763 C CA . ALA B 1 20 ? -18.609 14.516 0.16 1 97.44 20 ALA B CA 1
ATOM 1764 C C . ALA B 1 20 ? -17.188 14.406 0.694 1 97.44 20 ALA B C 1
ATOM 1766 O O . ALA B 1 20 ? -16.234 14.844 0.038 1 97.44 20 ALA B O 1
ATOM 1767 N N . ALA B 1 21 ? -17.062 13.836 1.892 1 98.19 21 ALA B N 1
ATOM 1768 C CA . ALA B 1 21 ? -15.742 13.648 2.482 1 98.19 21 ALA B CA 1
ATOM 1769 C C . ALA B 1 21 ? -14.859 12.789 1.583 1 98.19 21 ALA B C 1
ATOM 1771 O O . ALA B 1 21 ? -13.695 13.117 1.349 1 98.19 21 ALA B O 1
ATOM 1772 N N . MET B 1 22 ? -15.422 11.719 1.073 1 98.19 22 MET B N 1
ATOM 1773 C CA . MET B 1 22 ? -14.672 10.828 0.188 1 98.19 22 MET B CA 1
ATOM 1774 C C . MET B 1 22 ? -14.18 11.578 -1.048 1 98.19 22 MET B C 1
ATOM 1776 O O . MET B 1 22 ? -13.023 11.445 -1.437 1 98.19 22 MET B O 1
ATOM 1780 N N . GLY B 1 23 ? -15.07 12.32 -1.647 1 97.5 23 GLY B N 1
ATOM 1781 C CA . GLY B 1 23 ? -14.68 13.102 -2.812 1 97.5 23 GLY B CA 1
ATOM 1782 C C . GLY B 1 23 ? -13.578 14.102 -2.523 1 97.5 23 GLY B C 1
ATOM 1783 O O . GLY B 1 23 ? -12.625 14.227 -3.297 1 97.5 23 GLY B O 1
ATOM 1784 N N . MET B 1 24 ? -13.688 14.828 -1.387 1 97.56 24 MET B N 1
ATOM 1785 C CA . MET B 1 24 ? -12.703 15.836 -1.007 1 97.56 24 MET B CA 1
ATOM 1786 C C . MET B 1 24 ? -11.352 15.195 -0.714 1 97.56 24 MET B C 1
ATOM 1788 O O . MET B 1 24 ? -10.312 15.75 -1.071 1 97.56 24 MET B O 1
ATOM 1792 N N . ILE B 1 25 ? -11.375 14.062 -0.092 1 97.69 25 ILE B N 1
ATOM 1793 C CA . ILE B 1 25 ? -10.141 13.352 0.223 1 97.69 25 ILE B CA 1
ATOM 1794 C C . ILE B 1 25 ? -9.484 12.867 -1.066 1 97.69 25 ILE B C 1
ATOM 1796 O O . ILE B 1 25 ? -8.266 12.953 -1.22 1 97.69 25 ILE B O 1
ATOM 1800 N N . ALA B 1 26 ? -10.289 12.359 -1.992 1 96.75 26 ALA B N 1
ATOM 1801 C CA . ALA B 1 26 ? -9.758 11.898 -3.275 1 96.75 26 ALA B CA 1
ATOM 1802 C C . ALA B 1 26 ? -9.133 13.055 -4.055 1 96.75 26 ALA B C 1
ATOM 1804 O O . ALA B 1 26 ? -8.117 12.875 -4.723 1 96.75 26 ALA B O 1
ATOM 1805 N N . GLU B 1 27 ? -9.656 14.219 -3.936 1 95.06 27 GLU B N 1
ATOM 1806 C CA . GLU B 1 27 ? -9.227 15.367 -4.723 1 95.06 27 GLU B CA 1
ATOM 1807 C C . GLU B 1 27 ? -8.008 16.031 -4.105 1 95.06 27 GLU B C 1
ATOM 1809 O O . GLU B 1 27 ? -7.066 16.406 -4.816 1 95.06 27 GLU B O 1
ATOM 1814 N N . GLY B 1 28 ? -8.047 16.125 -2.756 1 94.38 28 GLY B N 1
ATOM 1815 C CA . GLY B 1 28 ? -7.023 16.969 -2.154 1 94.38 28 GLY B CA 1
ATOM 1816 C C . GLY B 1 28 ? -6.254 16.281 -1.045 1 94.38 28 GLY B C 1
ATOM 1817 O O . GLY B 1 28 ? -5.281 16.828 -0.521 1 94.38 28 GLY B O 1
ATOM 1818 N N . GLY B 1 29 ? -6.707 15.102 -0.744 1 95.19 29 GLY B N 1
ATOM 1819 C CA . GLY B 1 29 ? -6.098 14.43 0.396 1 95.19 29 GLY B CA 1
ATOM 1820 C C . GLY B 1 29 ? -6.719 14.836 1.722 1 95.19 29 GLY B C 1
ATOM 1821 O O . GLY B 1 29 ? -7.391 15.859 1.812 1 95.19 29 GLY B O 1
ATOM 1822 N N . LEU B 1 30 ? -6.441 14.047 2.725 1 95.44 30 LEU B N 1
ATOM 1823 C CA . LEU B 1 30 ? -6.977 14.297 4.059 1 95.44 30 LEU B CA 1
ATOM 1824 C C . LEU B 1 30 ? -6.379 15.57 4.648 1 95.44 30 LEU B C 1
ATOM 1826 O O . LEU B 1 30 ? -7.047 16.297 5.391 1 95.44 30 LEU B O 1
ATOM 1830 N N . GLU B 1 31 ? -5.152 15.82 4.301 1 91.25 31 GLU B N 1
ATOM 1831 C CA . GLU B 1 31 ? -4.438 16.969 4.855 1 91.25 31 GLU B CA 1
ATOM 1832 C C . GLU B 1 31 ? -5.168 18.266 4.547 1 91.25 31 GLU B C 1
ATOM 1834 O O . GLU B 1 31 ? -5.238 19.156 5.395 1 91.25 31 GLU B O 1
ATOM 1839 N N . LYS B 1 32 ? -5.801 18.375 3.432 1 92.94 32 LYS B N 1
ATOM 1840 C CA . LYS B 1 32 ? -6.43 19.625 2.992 1 92.94 32 LYS B CA 1
ATOM 1841 C C . LYS B 1 32 ? -7.898 19.672 3.404 1 92.94 32 LYS B C 1
ATOM 1843 O O . LYS B 1 32 ? -8.539 20.719 3.322 1 92.94 32 LYS B O 1
ATOM 1848 N N . LEU B 1 33 ? -8.375 18.578 3.785 1 96 33 LEU B N 1
ATOM 1849 C CA . LEU B 1 33 ? -9.758 18.547 4.242 1 96 33 LEU B CA 1
ATOM 1850 C C . LEU B 1 33 ? -9.891 19.219 5.609 1 96 33 LEU B C 1
ATOM 1852 O O . LEU B 1 33 ? -9.125 18.906 6.527 1 96 33 LEU B O 1
ATOM 1856 N N . THR B 1 34 ? -10.828 20.219 5.711 1 95.94 34 THR B N 1
ATOM 1857 C CA . THR B 1 34 ? -11.195 20.812 6.996 1 95.94 34 THR B CA 1
ATOM 1858 C C . THR B 1 34 ? -12.68 20.609 7.273 1 95.94 34 THR B C 1
ATOM 1860 O O . THR B 1 34 ? -13.484 20.5 6.344 1 95.94 34 THR B O 1
ATOM 1863 N N . MET B 1 35 ? -12.938 20.594 8.555 1 95.62 35 MET B N 1
ATOM 1864 C CA . MET B 1 35 ? -14.336 20.453 8.938 1 95.62 35 MET B CA 1
ATOM 1865 C C . MET B 1 35 ? -15.156 21.641 8.422 1 95.62 35 MET B C 1
ATOM 1867 O O . MET B 1 35 ? -16.312 21.469 8.031 1 95.62 35 MET B O 1
ATOM 1871 N N . ALA B 1 36 ? -14.531 22.797 8.383 1 96.75 36 ALA B N 1
ATOM 1872 C CA . ALA B 1 36 ? -15.188 24 7.879 1 96.75 36 ALA B CA 1
ATOM 1873 C C . ALA B 1 36 ? -15.523 23.859 6.398 1 96.75 36 ALA B C 1
ATOM 1875 O O . ALA B 1 36 ? -16.656 24.141 5.98 1 96.75 36 ALA B O 1
ATOM 1876 N N . ALA B 1 37 ? -14.57 23.422 5.582 1 97.12 37 ALA B N 1
ATOM 1877 C CA . ALA B 1 37 ? -14.781 23.266 4.145 1 97.12 37 ALA B CA 1
ATOM 1878 C C . ALA B 1 37 ? -15.82 22.172 3.857 1 97.12 37 ALA B C 1
ATOM 1880 O O . ALA B 1 37 ? -16.656 22.344 2.975 1 97.12 37 ALA B O 1
ATOM 1881 N N . LEU B 1 38 ? -15.711 21.047 4.598 1 97.44 38 LEU B N 1
ATOM 1882 C CA . LEU B 1 38 ? -16.703 19.984 4.449 1 97.44 38 LEU B CA 1
ATOM 1883 C C . LEU B 1 38 ? -18.094 20.484 4.816 1 97.44 38 LEU B C 1
ATOM 1885 O O . LEU B 1 38 ? -19.062 20.203 4.102 1 97.44 38 LEU B O 1
ATOM 1889 N N . GLY B 1 39 ? -18.125 21.172 5.906 1 96.19 39 GLY B N 1
ATOM 1890 C CA . GLY B 1 39 ? -19.391 21.766 6.312 1 96.19 39 GLY B CA 1
ATOM 1891 C C . GLY B 1 39 ? -20.016 22.625 5.242 1 96.19 39 GLY B C 1
ATOM 1892 O O . GLY B 1 39 ? -21.219 22.5 4.957 1 96.19 39 GLY B O 1
ATOM 1893 N N . ARG B 1 40 ? -19.266 23.469 4.629 1 96.44 40 ARG B N 1
ATOM 1894 C CA . ARG B 1 40 ? -19.734 24.344 3.555 1 96.44 40 ARG B CA 1
ATOM 1895 C C . ARG B 1 40 ? -20.281 23.516 2.387 1 96.44 40 ARG B C 1
ATOM 1897 O O . ARG B 1 40 ? -21.297 23.859 1.8 1 96.44 40 ARG B O 1
ATOM 1904 N N . GLU B 1 41 ? -19.594 22.5 2.111 1 95.19 41 GLU B N 1
ATOM 1905 C CA . GLU B 1 41 ? -19.969 21.641 0.983 1 95.19 41 GLU B CA 1
ATOM 1906 C C . GLU B 1 41 ? -21.328 20.984 1.216 1 95.19 41 GLU B C 1
ATOM 1908 O O . GLU B 1 41 ? -22.094 20.781 0.274 1 95.19 41 GLU B O 1
ATOM 1913 N N . VAL B 1 42 ? -21.625 20.656 2.467 1 95.12 42 VAL B N 1
ATOM 1914 C CA . VAL B 1 42 ? -22.812 19.844 2.713 1 95.12 42 VAL B CA 1
ATOM 1915 C C . VAL B 1 42 ? -23.875 20.688 3.426 1 95.12 42 VAL B C 1
ATOM 1917 O O . VAL B 1 42 ? -24.922 20.156 3.816 1 95.12 42 VAL B O 1
ATOM 1920 N N . GLY B 1 43 ? -23.609 21.906 3.684 1 94.19 43 GLY B N 1
ATOM 1921 C CA . GLY B 1 43 ? -24.578 22.797 4.301 1 94.19 43 GLY B CA 1
ATOM 1922 C C . GLY B 1 43 ? -24.703 22.594 5.797 1 94.19 43 GLY B C 1
ATOM 1923 O O . GLY B 1 43 ? -25.812 22.641 6.336 1 94.19 43 GLY B O 1
ATOM 1924 N N . MET B 1 44 ? -23.609 22.312 6.445 1 94.06 44 MET B N 1
ATOM 1925 C CA . MET B 1 44 ? -23.562 22.125 7.895 1 94.06 44 MET B CA 1
ATOM 1926 C C . MET B 1 44 ? -22.484 23.016 8.516 1 94.06 44 MET B C 1
ATOM 1928 O O . MET B 1 44 ? -21.547 23.438 7.836 1 94.06 44 MET B O 1
ATOM 1932 N N . SER B 1 45 ? -22.719 23.297 9.805 1 94.06 45 SER B N 1
ATOM 1933 C CA . SER B 1 45 ? -21.656 24.016 10.523 1 94.06 45 SER B CA 1
ATOM 1934 C C . SER B 1 45 ? -20.531 23.078 10.945 1 94.06 45 SER B C 1
ATOM 1936 O O . SER B 1 45 ? -20.75 21.859 11.062 1 94.06 45 SER B O 1
ATOM 1938 N N . SER B 1 46 ? -19.344 23.641 11.109 1 93.94 46 SER B N 1
ATOM 1939 C CA . SER B 1 46 ? -18.234 22.844 11.633 1 93.94 46 SER B CA 1
ATOM 1940 C C . SER B 1 46 ? -18.594 22.234 12.984 1 93.94 46 SER B C 1
ATOM 1942 O O . SER B 1 46 ? -18.219 21.094 13.266 1 93.94 46 SER B O 1
ATOM 1944 N N . GLY B 1 47 ? -19.297 22.984 13.828 1 93.56 47 GLY B N 1
ATOM 1945 C CA . GLY B 1 47 ? -19.719 22.484 15.133 1 93.56 47 GLY B CA 1
ATOM 1946 C C . GLY B 1 47 ? -20.609 21.266 15.047 1 93.56 47 GLY B C 1
ATOM 1947 O O . GLY B 1 47 ? -20.453 20.312 15.82 1 93.56 47 GLY B O 1
ATOM 1948 N N . HIS B 1 48 ? -21.484 21.328 14.125 1 92.94 48 HIS B N 1
ATOM 1949 C CA . HIS B 1 48 ? -22.391 20.203 13.922 1 92.94 48 HIS B CA 1
ATOM 1950 C C . HIS B 1 48 ? -21.609 18.969 13.461 1 92.94 48 HIS B C 1
ATOM 1952 O O . HIS B 1 48 ? -21.891 17.844 13.914 1 92.94 48 HIS B O 1
ATOM 1958 N N . LEU B 1 49 ? -20.688 19.156 12.547 1 94.75 49 LEU B N 1
ATOM 1959 C CA . LEU B 1 49 ? -19.875 18.047 12.078 1 94.75 49 LEU B CA 1
ATOM 1960 C C . LEU B 1 49 ? -19.016 17.484 13.203 1 94.75 49 LEU B C 1
ATOM 1962 O O . LEU B 1 49 ? -18.891 16.25 13.344 1 94.75 49 LEU B O 1
ATOM 1966 N N . LEU B 1 50 ? -18.484 18.359 14.031 1 94.38 50 LEU B N 1
ATOM 1967 C CA . LEU B 1 50 ? -17.625 17.938 15.133 1 94.38 50 LEU B CA 1
ATOM 1968 C C . LEU B 1 50 ? -18.438 17.188 16.188 1 94.38 50 LEU B C 1
ATOM 1970 O O . LEU B 1 50 ? -17.906 16.312 16.859 1 94.38 50 LEU B O 1
ATOM 1974 N N . TYR B 1 51 ? -19.688 17.562 16.297 1 91.75 51 TYR B N 1
ATOM 1975 C CA . TYR B 1 51 ? -20.578 16.828 17.188 1 91.75 51 TYR B CA 1
ATOM 1976 C C . TYR B 1 51 ? -20.672 15.367 16.781 1 91.75 51 TYR B C 1
ATOM 1978 O O . TYR B 1 51 ? -20.641 14.477 17.641 1 91.75 51 TYR B O 1
ATOM 1986 N N . TYR B 1 52 ? -20.672 15.133 15.492 1 91 52 TYR B N 1
ATOM 1987 C CA . TYR B 1 52 ? -20.875 13.773 14.984 1 91 52 TYR B CA 1
ATOM 1988 C C . TYR B 1 52 ? -19.547 13.031 14.867 1 91 52 TYR B C 1
ATOM 1990 O O . TYR B 1 52 ? -19.484 11.836 15.148 1 91 52 TYR B O 1
ATOM 1998 N N . PHE B 1 53 ? -18.5 13.672 14.438 1 94.12 53 PHE B N 1
ATOM 1999 C CA . PHE B 1 53 ? -17.281 12.961 14.062 1 94.12 53 PHE B CA 1
ATOM 2000 C C . PHE B 1 53 ? -16.172 13.234 15.062 1 94.12 53 PHE B C 1
ATOM 2002 O O . PHE B 1 53 ? -15.164 12.508 15.102 1 94.12 53 PHE B O 1
ATOM 2009 N N . ARG B 1 54 ? -16.297 14.148 15.789 1 92.06 54 ARG B N 1
ATOM 2010 C CA . ARG B 1 54 ? -15.383 14.508 16.875 1 92.06 54 ARG B CA 1
ATOM 2011 C C . ARG B 1 54 ? -14.023 14.938 16.328 1 92.06 54 ARG B C 1
ATOM 2013 O O . ARG B 1 54 ? -13.438 15.906 16.797 1 92.06 54 ARG B O 1
ATOM 2020 N N . SER B 1 55 ? -13.516 14.156 15.344 1 93.62 55 SER B N 1
ATOM 2021 C CA . SER B 1 55 ? -12.195 14.438 14.789 1 93.62 55 SER B CA 1
ATOM 2022 C C . SER B 1 55 ? -12.133 14.086 13.305 1 93.62 55 SER B C 1
ATOM 2024 O O . SER B 1 55 ? -13 13.367 12.797 1 93.62 55 SER B O 1
ATOM 2026 N N . LYS B 1 56 ? -11.141 14.547 12.703 1 94.19 56 LYS B N 1
ATOM 2027 C CA . LYS B 1 56 ? -10.891 14.227 11.305 1 94.19 56 LYS B CA 1
ATOM 2028 C C . LYS B 1 56 ? -10.594 12.742 11.125 1 94.19 56 LYS B C 1
ATOM 2030 O O . LYS B 1 56 ? -11.016 12.141 10.133 1 94.19 56 LYS B O 1
ATOM 2035 N N . ASP B 1 57 ? -9.906 12.109 12.062 1 94.69 57 ASP B N 1
ATOM 2036 C CA . ASP B 1 57 ? -9.609 10.68 12.008 1 94.69 57 ASP B CA 1
ATOM 2037 C C . ASP B 1 57 ? -10.883 9.852 12.094 1 94.69 57 ASP B C 1
ATOM 2039 O O . ASP B 1 57 ? -11.039 8.867 11.367 1 94.69 57 ASP B O 1
ATOM 2043 N N . GLU B 1 58 ? -11.68 10.258 12.953 1 95.56 58 GLU B N 1
ATOM 2044 C CA . GLU B 1 58 ? -12.961 9.555 13.062 1 95.56 58 GLU B CA 1
ATOM 2045 C C . GLU B 1 58 ? -13.797 9.719 11.797 1 95.56 58 GLU B C 1
ATOM 2047 O O . GLU B 1 58 ? -14.43 8.766 11.336 1 95.56 58 GLU B O 1
ATOM 2052 N N . LEU B 1 59 ? -13.805 10.953 11.289 1 96.69 59 LEU B N 1
ATOM 2053 C CA . LEU B 1 59 ? -14.484 11.18 10.016 1 96.69 59 LEU B CA 1
ATOM 2054 C C . LEU B 1 59 ? -13.93 10.266 8.93 1 96.69 59 LEU B C 1
ATOM 2056 O O . LEU B 1 59 ? -14.688 9.641 8.188 1 96.69 59 LEU B O 1
ATOM 2060 N N . LEU B 1 60 ? -12.641 10.156 8.812 1 97.38 60 LEU B N 1
ATOM 2061 C CA . LEU B 1 60 ? -11.969 9.312 7.828 1 97.38 60 LEU B CA 1
ATOM 2062 C C . LEU B 1 60 ? -12.391 7.859 7.992 1 97.38 60 LEU B C 1
ATOM 2064 O O . LEU B 1 60 ? -12.773 7.207 7.02 1 97.38 60 LEU B O 1
ATOM 2068 N N . LEU B 1 61 ? -12.32 7.355 9.227 1 97.06 61 LEU B N 1
ATOM 2069 C CA . LEU B 1 61 ? -12.633 5.957 9.484 1 97.06 61 LEU B CA 1
ATOM 2070 C C . LEU B 1 61 ? -14.102 5.66 9.188 1 97.06 61 LEU B C 1
ATOM 2072 O O . LEU B 1 61 ? -14.414 4.641 8.57 1 97.06 61 LEU B O 1
ATOM 2076 N N . ARG B 1 62 ? -14.961 6.551 9.539 1 96.94 62 ARG B N 1
ATOM 2077 C CA . ARG B 1 62 ? -16.375 6.379 9.258 1 96.94 62 ARG B CA 1
ATOM 2078 C C . ARG B 1 62 ? -16.656 6.426 7.758 1 96.94 62 ARG B C 1
ATOM 2080 O O . ARG B 1 62 ? -17.531 5.719 7.258 1 96.94 62 ARG B O 1
ATOM 2087 N N . THR B 1 63 ? -15.984 7.301 7.102 1 97.94 63 THR B N 1
ATOM 2088 C CA . THR B 1 63 ? -16.125 7.371 5.652 1 97.94 63 THR B CA 1
ATOM 2089 C C . THR B 1 63 ? -15.672 6.066 5.004 1 97.94 63 THR B C 1
ATOM 2091 O O . THR B 1 63 ? -16.328 5.559 4.09 1 97.94 63 THR B O 1
ATOM 2094 N N . LEU B 1 64 ? -14.578 5.469 5.457 1 98.12 64 LEU B N 1
ATOM 2095 C CA . LEU B 1 64 ? -14.117 4.184 4.941 1 98.12 64 LEU B CA 1
ATOM 2096 C C . LEU B 1 64 ? -15.141 3.088 5.219 1 98.12 64 LEU B C 1
ATOM 2098 O O . LEU B 1 64 ? -15.438 2.279 4.336 1 98.12 64 LEU B O 1
ATOM 2102 N N . GLU B 1 65 ? -15.656 3.039 6.418 1 97.56 65 GLU B N 1
ATOM 2103 C CA . GLU B 1 65 ? -16.656 2.041 6.781 1 97.56 65 GLU B CA 1
ATOM 2104 C C . GLU B 1 65 ? -17.875 2.125 5.863 1 97.56 65 GLU B C 1
ATOM 2106 O O . GLU B 1 65 ? -18.391 1.099 5.414 1 97.56 65 GLU B O 1
ATOM 2111 N N . TRP B 1 66 ? -18.281 3.33 5.68 1 96.88 66 TRP B N 1
ATOM 2112 C CA . TRP B 1 66 ? -19.422 3.559 4.785 1 96.88 66 TRP B CA 1
ATOM 2113 C C . TRP B 1 66 ? -19.094 3.076 3.373 1 96.88 66 TRP B C 1
ATOM 2115 O O . TRP B 1 66 ? -19.891 2.334 2.773 1 96.88 66 TRP B O 1
ATOM 2125 N N . SER B 1 67 ? -18.016 3.504 2.797 1 97.25 67 SER B N 1
ATOM 2126 C CA . SER B 1 67 ? -17.578 3.1 1.464 1 97.25 67 SER B CA 1
ATOM 2127 C C . SER B 1 67 ? -17.469 1.583 1.355 1 97.25 67 SER B C 1
ATOM 2129 O O . SER B 1 67 ? -17.969 0.984 0.402 1 97.25 67 SER B O 1
ATOM 2131 N N . GLU B 1 68 ? -16.891 0.914 2.367 1 97.5 68 GLU B N 1
ATOM 2132 C CA . GLU B 1 68 ? -16.688 -0.531 2.375 1 97.5 68 GLU B CA 1
ATOM 2133 C C . GLU B 1 68 ? -18 -1.278 2.596 1 97.5 68 GLU B C 1
ATOM 2135 O O . GLU B 1 68 ? -18.141 -2.424 2.166 1 97.5 68 GLU B O 1
ATOM 2140 N N . GLY B 1 69 ? -18.906 -0.594 3.309 1 96.31 69 GLY B N 1
ATOM 2141 C CA . GLY B 1 69 ? -20.234 -1.166 3.408 1 96.31 69 GLY B CA 1
ATOM 2142 C C . GLY B 1 69 ? -20.922 -1.336 2.064 1 96.31 69 GLY B C 1
ATOM 2143 O O . GLY B 1 69 ? -21.516 -2.377 1.793 1 96.31 69 GLY B O 1
ATOM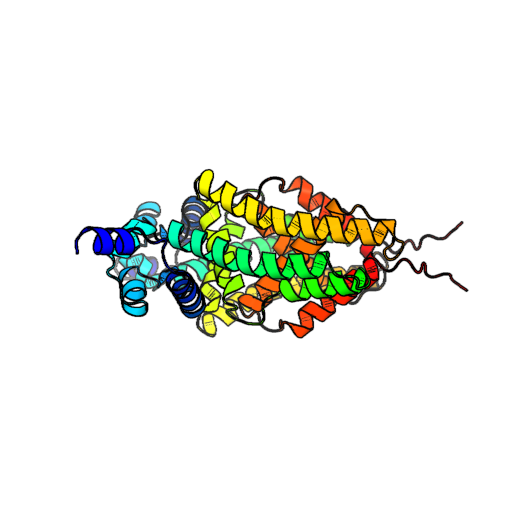 2144 N N . ARG B 1 70 ? -20.781 -0.413 1.225 1 94.5 70 ARG B N 1
ATOM 2145 C CA . ARG B 1 70 ? -21.344 -0.471 -0.117 1 94.5 70 ARG B CA 1
ATOM 2146 C C . ARG B 1 70 ? -20.656 -1.54 -0.959 1 94.5 70 ARG B C 1
ATOM 2148 O O . ARG B 1 70 ? -21.328 -2.297 -1.672 1 94.5 70 ARG B O 1
ATOM 2155 N N . LEU B 1 71 ? -19.375 -1.641 -0.879 1 95.94 71 LEU B N 1
ATOM 2156 C CA . LEU B 1 71 ? -18.641 -2.674 -1.594 1 95.94 71 LEU B CA 1
ATOM 2157 C C . LEU B 1 71 ? -18.969 -4.059 -1.041 1 95.94 71 LEU B C 1
ATOM 2159 O O . LEU B 1 71 ? -18.984 -5.039 -1.787 1 95.94 71 LEU B O 1
ATOM 2163 N N . GLY B 1 72 ? -19.234 -4.051 0.271 1 96.44 72 GLY B N 1
ATOM 2164 C CA . GLY B 1 72 ? -19.641 -5.301 0.894 1 96.44 72 GLY B CA 1
ATOM 2165 C C . GLY B 1 72 ? -20.938 -5.852 0.342 1 96.44 72 GLY B C 1
ATOM 2166 O O . GLY B 1 72 ? -21.062 -7.059 0.127 1 96.44 72 GLY B O 1
ATOM 2167 N N . ALA B 1 73 ? -21.844 -5.012 0.099 1 95.38 73 ALA B N 1
ATOM 2168 C CA . ALA B 1 73 ? -23.125 -5.426 -0.49 1 95.38 73 ALA B CA 1
ATOM 2169 C C . ALA B 1 73 ? -22.922 -5.992 -1.892 1 95.38 73 ALA B C 1
ATOM 2171 O O . ALA B 1 73 ? -23.516 -7.012 -2.25 1 95.38 73 ALA B O 1
ATOM 2172 N N . ALA B 1 74 ? -22.062 -5.332 -2.643 1 95 74 ALA B N 1
ATOM 2173 C CA . ALA B 1 74 ? -21.75 -5.809 -3.988 1 95 74 ALA B CA 1
ATOM 2174 C C . ALA B 1 74 ? -21.062 -7.168 -3.943 1 95 74 ALA B C 1
ATOM 2176 O O . ALA B 1 74 ? -21.391 -8.062 -4.727 1 95 74 ALA B O 1
ATOM 2177 N N . ARG B 1 75 ? -20.125 -7.387 -3.061 1 96 75 ARG B N 1
ATOM 2178 C CA . ARG B 1 75 ? -19.453 -8.664 -2.891 1 96 75 ARG B CA 1
ATOM 2179 C C . ARG B 1 75 ? -20.422 -9.758 -2.469 1 96 75 ARG B C 1
ATOM 2181 O O . ARG B 1 75 ? -20.328 -10.891 -2.939 1 96 75 ARG B O 1
ATOM 2188 N N . GLY B 1 76 ? -21.328 -9.359 -1.561 1 95.19 76 GLY B N 1
ATOM 2189 C CA . GLY B 1 76 ? -22.344 -10.312 -1.139 1 95.19 76 GLY B CA 1
ATOM 2190 C C . GLY B 1 76 ? -23.172 -10.867 -2.291 1 95.19 76 GLY B C 1
ATOM 2191 O O . GLY B 1 76 ? -23.406 -12.07 -2.361 1 95.19 76 GLY B O 1
ATOM 2192 N N . ARG B 1 77 ? -23.531 -10.016 -3.195 1 94.12 77 ARG B N 1
ATOM 2193 C CA . ARG B 1 77 ? -24.297 -10.43 -4.371 1 94.12 77 ARG B CA 1
ATOM 2194 C C . ARG B 1 77 ? -23.453 -11.359 -5.254 1 94.12 77 ARG B C 1
ATOM 2196 O O . ARG B 1 77 ? -23.984 -12.328 -5.809 1 94.12 77 ARG B O 1
ATOM 2203 N N . LEU B 1 78 ? -22.234 -11.047 -5.34 1 91.25 78 LEU B N 1
ATOM 2204 C CA . LEU B 1 78 ? -21.328 -11.859 -6.121 1 91.25 78 LEU B CA 1
ATOM 2205 C C . LEU B 1 78 ? -21.203 -13.258 -5.523 1 91.25 78 LEU B C 1
ATOM 2207 O O . LEU B 1 78 ? -21.266 -14.258 -6.25 1 91.25 78 LEU B O 1
ATOM 2211 N N . LEU B 1 79 ? -21.062 -13.398 -4.266 1 91.75 79 LEU B N 1
ATOM 2212 C CA . LEU B 1 79 ? -20.812 -14.656 -3.568 1 91.75 79 LEU B CA 1
ATOM 2213 C C . LEU B 1 79 ? -22.078 -15.523 -3.57 1 91.75 79 LEU B C 1
ATOM 2215 O O . LEU B 1 79 ? -21.984 -16.75 -3.533 1 91.75 79 LEU B O 1
ATOM 2219 N N . SER B 1 80 ? -23.188 -14.859 -3.641 1 93.12 80 SER B N 1
ATOM 2220 C CA . SER B 1 80 ? -24.438 -15.594 -3.621 1 93.12 80 SER B CA 1
ATOM 2221 C C . SER B 1 80 ? -24.875 -16 -5.031 1 93.12 80 SER B C 1
ATOM 2223 O O . SER B 1 80 ? -25.875 -16.703 -5.207 1 93.12 80 SER B O 1
ATOM 2225 N N . GLY B 1 81 ? -24.109 -15.562 -5.953 1 92.12 81 GLY B N 1
ATOM 2226 C CA . GLY B 1 81 ? -24.453 -15.859 -7.336 1 92.12 81 GLY B CA 1
ATOM 2227 C C . GLY B 1 81 ? -24.203 -17.312 -7.715 1 92.12 81 GLY B C 1
ATOM 2228 O O . GLY B 1 81 ? -23.609 -18.062 -6.949 1 92.12 81 GLY B O 1
ATOM 2229 N N . THR B 1 82 ? -24.641 -17.625 -8.984 1 93.81 82 THR B N 1
ATOM 2230 C CA . THR B 1 82 ? -24.594 -19.016 -9.422 1 93.81 82 THR B CA 1
ATOM 2231 C C . THR B 1 82 ? -23.531 -19.203 -10.516 1 93.81 82 THR B C 1
ATOM 2233 O O . THR B 1 82 ? -23.359 -20.297 -11.023 1 93.81 82 THR B O 1
ATOM 2236 N N . ALA B 1 83 ? -22.812 -18.172 -10.805 1 96.12 83 ALA B N 1
ATOM 2237 C CA . ALA B 1 83 ? -21.75 -18.266 -11.797 1 96.12 83 ALA B CA 1
ATOM 2238 C C . ALA B 1 83 ? -20.625 -19.172 -11.312 1 96.12 83 ALA B C 1
ATOM 2240 O O . ALA B 1 83 ? -20.484 -19.406 -10.109 1 96.12 83 ALA B O 1
ATOM 2241 N N . PRO B 1 84 ? -19.875 -19.703 -12.297 1 96.69 84 PRO B N 1
ATOM 2242 C CA . PRO B 1 84 ? -18.703 -20.5 -11.906 1 96.69 84 PRO B CA 1
ATOM 2243 C C . PRO B 1 84 ? -17.766 -19.734 -10.969 1 96.69 84 PRO B C 1
ATOM 2245 O O . PRO B 1 84 ? -17.672 -18.516 -11.039 1 96.69 84 PRO B O 1
ATOM 2248 N N . ALA B 1 85 ? -17.094 -20.422 -10.102 1 96.62 85 ALA B N 1
ATOM 2249 C CA . ALA B 1 85 ? -16.219 -19.828 -9.086 1 96.62 85 ALA B CA 1
ATOM 2250 C C . ALA B 1 85 ? -15.18 -18.922 -9.711 1 96.62 85 ALA B C 1
ATOM 2252 O O . ALA B 1 85 ? -14.859 -17.859 -9.164 1 96.62 85 ALA B O 1
ATOM 2253 N N . ARG B 1 86 ? -14.68 -19.312 -10.867 1 96.88 86 ARG B N 1
ATOM 2254 C CA . ARG B 1 86 ? -13.656 -18.516 -11.523 1 96.88 86 ARG B CA 1
ATOM 2255 C C . ARG B 1 86 ? -14.219 -17.172 -11.969 1 96.88 86 ARG B C 1
ATOM 2257 O O . ARG B 1 86 ? -13.57 -16.125 -11.812 1 96.88 86 ARG B O 1
ATOM 2264 N N . GLU B 1 87 ? -15.359 -17.141 -12.469 1 97.06 87 GLU B N 1
ATOM 2265 C CA . GLU B 1 87 ? -16 -15.898 -12.867 1 97.06 87 GLU B CA 1
ATOM 2266 C C . GLU B 1 87 ? -16.281 -15.008 -11.656 1 97.06 87 GLU B C 1
ATOM 2268 O O . GLU B 1 87 ? -16.094 -13.797 -11.719 1 97.06 87 GLU B O 1
ATOM 2273 N N . ARG B 1 88 ? -16.719 -15.617 -10.578 1 97.81 88 ARG B N 1
ATOM 2274 C CA . ARG B 1 88 ? -16.969 -14.883 -9.344 1 97.81 88 ARG B CA 1
ATOM 2275 C C . ARG B 1 88 ? -15.68 -14.328 -8.758 1 97.81 88 ARG B C 1
ATOM 2277 O O . ARG B 1 88 ? -15.656 -13.219 -8.227 1 97.81 88 ARG B O 1
ATOM 2284 N N . LEU B 1 89 ? -14.625 -15.094 -8.93 1 97.88 89 LEU B N 1
ATOM 2285 C CA . LEU B 1 89 ? -13.312 -14.633 -8.484 1 97.88 89 LEU B CA 1
ATOM 2286 C C . LEU B 1 89 ? -12.852 -13.43 -9.305 1 97.88 89 LEU B C 1
ATOM 2288 O O . LEU B 1 89 ? -12.344 -12.453 -8.75 1 97.88 89 LEU B O 1
ATOM 2292 N N . ASP B 1 90 ? -13.102 -13.477 -10.594 1 97.81 90 ASP B N 1
ATOM 2293 C CA . ASP B 1 90 ? -12.766 -12.352 -11.461 1 97.81 90 ASP B CA 1
ATOM 2294 C C . ASP B 1 90 ? -13.578 -11.109 -11.086 1 97.81 90 ASP B C 1
ATOM 2296 O O . ASP B 1 90 ? -13.055 -10 -11.078 1 97.81 90 ASP B O 1
ATOM 2300 N N . ALA B 1 91 ? -14.789 -11.305 -10.75 1 97.62 91 ALA B N 1
ATOM 2301 C CA . ALA B 1 91 ? -15.648 -10.203 -10.336 1 97.62 91 ALA B CA 1
ATOM 2302 C C . ALA B 1 91 ? -15.195 -9.625 -9 1 97.62 91 ALA B C 1
ATOM 2304 O O . ALA B 1 91 ? -15.25 -8.414 -8.789 1 97.62 91 ALA B O 1
ATOM 2305 N N . TYR B 1 92 ? -14.797 -10.562 -8.109 1 98.31 92 TYR B N 1
ATOM 2306 C CA . TYR B 1 92 ? -14.227 -10.133 -6.836 1 98.31 92 TYR B CA 1
ATOM 2307 C C . TYR B 1 92 ? -13.016 -9.234 -7.059 1 98.31 92 TYR B C 1
ATOM 2309 O O . TYR B 1 92 ? -12.906 -8.164 -6.457 1 98.31 92 TYR B O 1
ATOM 2317 N N . VAL B 1 93 ? -12.148 -9.633 -7.977 1 98.62 93 VAL B N 1
ATOM 2318 C CA . VAL B 1 93 ? -10.945 -8.875 -8.305 1 98.62 93 VAL B CA 1
ATOM 2319 C C . VAL B 1 93 ? -11.336 -7.52 -8.898 1 98.62 93 VAL B C 1
ATOM 2321 O O . VAL B 1 93 ? -10.766 -6.488 -8.531 1 98.62 93 VAL B O 1
ATOM 2324 N N . ASP B 1 94 ? -12.336 -7.457 -9.711 1 98 94 ASP B N 1
ATOM 2325 C CA . ASP B 1 94 ? -12.805 -6.234 -10.359 1 98 94 ASP B CA 1
ATOM 2326 C C . ASP B 1 94 ? -13.312 -5.227 -9.336 1 98 94 ASP B C 1
ATOM 2328 O O . ASP B 1 94 ? -13.086 -4.023 -9.469 1 98 94 ASP B O 1
ATOM 2332 N N . LEU B 1 95 ? -13.969 -5.723 -8.32 1 97.5 95 LEU B N 1
ATOM 2333 C CA . LEU B 1 95 ? -14.484 -4.867 -7.258 1 97.5 95 LEU B CA 1
ATOM 2334 C C . LEU B 1 95 ? -13.352 -4.34 -6.387 1 97.5 95 LEU B C 1
ATOM 2336 O O . LEU B 1 95 ? -13.445 -3.236 -5.84 1 97.5 95 LEU B O 1
ATOM 2340 N N . TYR B 1 96 ? -12.336 -5.137 -6.305 1 98.38 96 TYR B N 1
ATOM 2341 C CA . TYR B 1 96 ? -11.242 -4.887 -5.371 1 98.38 96 TYR B CA 1
ATOM 2342 C C . TYR B 1 96 ? -10.344 -3.76 -5.875 1 98.38 96 TYR B C 1
ATOM 2344 O O . TYR B 1 96 ? -9.914 -2.91 -5.094 1 98.38 96 TYR B O 1
ATOM 2352 N N . VAL B 1 97 ? -10.094 -3.699 -7.234 1 98.5 97 VAL B N 1
ATOM 2353 C CA . VAL B 1 97 ? -9.031 -2.854 -7.77 1 98.5 97 VAL B CA 1
ATOM 2354 C C . VAL B 1 97 ? -9.594 -1.481 -8.133 1 98.5 97 VAL B C 1
ATOM 2356 O O . VAL B 1 97 ? -10.766 -1.36 -8.492 1 98.5 97 VAL B O 1
ATOM 2359 N N . PRO B 1 98 ? -8.758 -0.433 -8.031 1 98.25 98 PRO B N 1
ATOM 2360 C CA . PRO B 1 98 ? -9.227 0.922 -8.336 1 98.25 98 PRO B CA 1
ATOM 2361 C C . PRO B 1 98 ? -9.555 1.118 -9.812 1 98.25 98 PRO B C 1
ATOM 2363 O O . PRO B 1 98 ? -9 0.427 -10.664 1 98.25 98 PRO B O 1
ATOM 2366 N N . ALA B 1 99 ? -10.391 2.076 -10.031 1 97.38 99 ALA B N 1
ATOM 2367 C CA . ALA B 1 99 ? -10.719 2.443 -11.406 1 97.38 99 ALA B CA 1
ATOM 2368 C C . ALA B 1 99 ? -9.562 3.178 -12.078 1 97.38 99 ALA B C 1
ATOM 2370 O O . ALA B 1 99 ? -9.406 3.129 -13.297 1 97.38 99 ALA B O 1
ATOM 2371 N N . GLY B 1 100 ? -8.766 3.859 -11.352 1 97.12 100 GLY B N 1
ATOM 2372 C CA . GLY B 1 100 ? -7.652 4.637 -11.867 1 97.12 100 GLY B CA 1
ATOM 2373 C C . GLY B 1 100 ? -6.992 5.5 -10.812 1 97.12 100 GLY B C 1
ATOM 2374 O O . GLY B 1 100 ? -7.156 5.266 -9.617 1 97.12 100 GLY B O 1
ATOM 2375 N N . HIS B 1 101 ? -6.219 6.453 -11.305 1 95.81 101 HIS B N 1
ATOM 2376 C CA . HIS B 1 101 ? -5.527 7.41 -10.445 1 95.81 101 HIS B CA 1
ATOM 2377 C C . HIS B 1 101 ? -6.516 8.195 -9.586 1 95.81 101 HIS B C 1
ATOM 2379 O O . HIS B 1 101 ? -7.559 8.633 -10.078 1 95.81 101 HIS B O 1
ATOM 2385 N N . ARG B 1 102 ? -6.262 8.273 -8.305 1 96 102 ARG B N 1
ATOM 2386 C CA . ARG B 1 102 ? -7.062 9.023 -7.344 1 96 102 ARG B CA 1
ATOM 2387 C C . ARG B 1 102 ? -8.445 8.406 -7.188 1 96 102 ARG B C 1
ATOM 2389 O O . ARG B 1 102 ? -9.438 9.117 -7.027 1 96 102 ARG B O 1
ATOM 2396 N N . ASP B 1 103 ? -8.469 7.094 -7.398 1 97.75 103 ASP B N 1
ATOM 2397 C CA . ASP B 1 103 ? -9.703 6.383 -7.086 1 97.75 103 ASP B CA 1
ATOM 2398 C C . ASP B 1 103 ? -10.195 6.734 -5.68 1 97.75 103 ASP B C 1
ATOM 2400 O O . ASP B 1 103 ? -9.445 6.609 -4.707 1 97.75 103 ASP B O 1
ATOM 2404 N N . PRO B 1 104 ? -11.453 7.141 -5.527 1 97.56 104 PRO B N 1
ATOM 2405 C CA . PRO B 1 104 ? -11.93 7.641 -4.234 1 97.56 104 PRO B CA 1
ATOM 2406 C C . PRO B 1 104 ? -11.883 6.578 -3.141 1 97.56 104 PRO B C 1
ATOM 2408 O O . PRO B 1 104 ? -11.57 6.883 -1.986 1 97.56 104 PRO B O 1
ATOM 2411 N N . HIS B 1 105 ? -12.203 5.363 -3.488 1 97.31 105 HIS B N 1
ATOM 2412 C CA . HIS B 1 105 ? -12.195 4.289 -2.502 1 97.31 105 HIS B CA 1
ATOM 2413 C C . HIS B 1 105 ? -10.781 4 -2.018 1 97.31 105 HIS B C 1
ATOM 2415 O O . HIS B 1 105 ? -10.539 3.908 -0.812 1 97.31 105 HIS B O 1
ATOM 2421 N N . TRP B 1 106 ? -9.906 3.951 -2.914 1 97.69 106 TRP B N 1
ATOM 2422 C CA . TRP B 1 106 ? -8.523 3.615 -2.57 1 97.69 106 TRP B CA 1
ATOM 2423 C C . TRP B 1 106 ? -7.816 4.805 -1.934 1 97.69 106 TRP B C 1
ATOM 2425 O O . TRP B 1 106 ? -6.902 4.633 -1.127 1 97.69 106 TRP B O 1
ATOM 2435 N N . SER B 1 107 ? -8.258 6.035 -2.273 1 97.75 107 SER B N 1
ATOM 2436 C CA . SER B 1 107 ? -7.73 7.195 -1.562 1 97.75 107 SER B CA 1
ATOM 2437 C C . SER B 1 107 ? -8.047 7.117 -0.071 1 97.75 107 SER B C 1
ATOM 2439 O O . SER B 1 107 ? -7.219 7.496 0.763 1 97.75 107 SER B O 1
ATOM 2441 N N . LEU B 1 108 ? -9.195 6.586 0.267 1 98.12 108 LEU B N 1
ATOM 2442 C CA . LEU B 1 108 ? -9.555 6.387 1.666 1 98.12 108 LEU B CA 1
ATOM 2443 C C . LEU B 1 108 ? -8.648 5.352 2.318 1 98.12 108 LEU B C 1
ATOM 2445 O O . LEU B 1 108 ? -8.156 5.562 3.43 1 98.12 108 LEU B O 1
ATOM 2449 N N . TRP B 1 109 ? -8.383 4.258 1.635 1 97.69 109 TRP B N 1
ATOM 2450 C CA . TRP B 1 109 ? -7.551 3.188 2.176 1 97.69 109 TRP B CA 1
ATOM 2451 C C . TRP B 1 109 ? -6.125 3.674 2.42 1 97.69 109 TRP B C 1
ATOM 2453 O O . TRP B 1 109 ? -5.535 3.389 3.465 1 97.69 109 TRP B O 1
ATOM 2463 N N . LEU B 1 110 ? -5.547 4.367 1.468 1 97.38 110 LEU B N 1
ATOM 2464 C CA . LEU B 1 110 ? -4.199 4.902 1.628 1 97.38 110 LEU B CA 1
ATOM 2465 C C . LEU B 1 110 ? -4.109 5.793 2.863 1 97.38 110 LEU B C 1
ATOM 2467 O O . LEU B 1 110 ? -3.152 5.695 3.635 1 97.38 110 LEU B O 1
ATOM 2471 N N . GLU B 1 111 ? -5.18 6.668 3.074 1 97.19 111 GLU B N 1
ATOM 2472 C CA . GLU B 1 111 ? -5.215 7.543 4.242 1 97.19 111 GLU B CA 1
ATOM 2473 C C . GLU B 1 111 ? -5.34 6.738 5.531 1 97.19 111 GLU B C 1
ATOM 2475 O O . GLU B 1 111 ? -4.613 6.988 6.496 1 97.19 111 GLU B O 1
ATOM 2480 N N . VAL B 1 112 ? -6.211 5.785 5.52 1 96.81 112 VAL B N 1
ATOM 2481 C CA . VAL B 1 112 ? -6.477 5.016 6.727 1 96.81 112 VAL B CA 1
ATOM 2482 C C . VAL B 1 112 ? -5.262 4.164 7.078 1 96.81 112 VAL B C 1
ATOM 2484 O O . VAL B 1 112 ? -4.902 4.031 8.25 1 96.81 112 VAL B O 1
ATOM 2487 N N . TRP B 1 113 ? -4.598 3.553 6.094 1 96.19 113 TRP B N 1
ATOM 2488 C CA . TRP B 1 113 ? -3.395 2.766 6.348 1 96.19 113 TRP B CA 1
ATOM 2489 C C . TRP B 1 113 ? -2.305 3.627 6.977 1 96.19 113 TRP B C 1
ATOM 2491 O O . TRP B 1 113 ? -1.68 3.225 7.965 1 96.19 113 TRP B O 1
ATOM 2501 N N . ASN B 1 114 ? -2.186 4.766 6.461 1 94.62 114 ASN B N 1
ATOM 2502 C CA . ASN B 1 114 ? -1.189 5.684 7.004 1 94.62 114 ASN B CA 1
ATOM 2503 C C . ASN B 1 114 ? -1.523 6.09 8.438 1 94.62 114 ASN B C 1
ATOM 2505 O O . ASN B 1 114 ? -0.662 6.047 9.312 1 94.62 114 ASN B O 1
ATOM 2509 N N . ARG B 1 1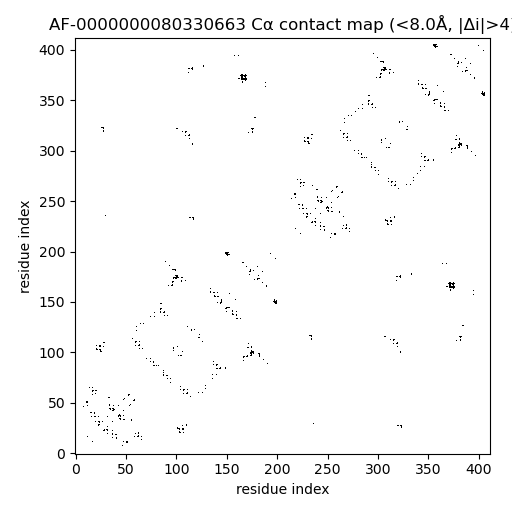15 ? -2.711 6.398 8.742 1 92.88 115 ARG B N 1
ATOM 2510 C CA . ARG B 1 115 ? -3.146 6.891 10.047 1 92.88 115 ARG B CA 1
ATOM 2511 C C . ARG B 1 115 ? -3.193 5.762 11.07 1 92.88 115 ARG B C 1
ATOM 2513 O O . ARG B 1 115 ? -3.076 6.004 12.273 1 92.88 115 ARG B O 1
ATOM 2520 N N . SER B 1 116 ? -3.338 4.598 10.602 1 91.69 116 SER B N 1
ATOM 2521 C CA . SER B 1 116 ? -3.512 3.453 11.484 1 91.69 116 SER B CA 1
ATOM 2522 C C . SER B 1 116 ? -2.223 3.135 12.234 1 91.69 116 SER B C 1
ATOM 2524 O O . SER B 1 116 ? -2.248 2.463 13.273 1 91.69 116 SER B O 1
ATOM 2526 N N . GLN B 1 117 ? -1.126 3.545 11.672 1 91.62 117 GLN B N 1
ATOM 2527 C CA . GLN B 1 117 ? 0.158 3.285 12.312 1 91.62 117 GLN B CA 1
ATOM 2528 C C . GLN B 1 117 ? 0.164 3.793 13.75 1 91.62 117 GLN B C 1
ATOM 2530 O O . GLN B 1 117 ? 0.786 3.188 14.625 1 91.62 117 GLN B O 1
ATOM 2535 N N . ASN B 1 118 ? -0.56 4.867 13.977 1 90.81 118 ASN B N 1
ATOM 2536 C CA . ASN B 1 118 ? -0.557 5.488 15.297 1 90.81 118 ASN B CA 1
ATOM 2537 C C . ASN B 1 118 ? -1.962 5.555 15.891 1 90.81 118 ASN B C 1
ATOM 2539 O O . ASN B 1 118 ? -2.215 6.324 16.812 1 90.81 118 ASN B O 1
ATOM 2543 N N . ALA B 1 119 ? -2.844 4.797 15.328 1 91.88 119 ALA B N 1
ATOM 2544 C CA . ALA B 1 119 ? -4.234 4.812 15.773 1 91.88 119 ALA B CA 1
ATOM 2545 C C . ALA B 1 119 ? -4.395 4.035 17.078 1 91.88 119 ALA B C 1
ATOM 2547 O O . ALA B 1 119 ? -3.547 3.211 17.438 1 91.88 119 ALA B O 1
ATOM 2548 N N . ASP B 1 120 ? -5.438 4.371 17.797 1 92.5 120 ASP B N 1
ATOM 2549 C CA . ASP B 1 120 ? -5.738 3.625 19.016 1 92.5 120 ASP B CA 1
ATOM 2550 C C . ASP B 1 120 ? -6.316 2.25 18.688 1 92.5 120 ASP B C 1
ATOM 2552 O O . ASP B 1 120 ? -6.582 1.942 17.531 1 92.5 120 ASP B O 1
ATOM 2556 N N . ASP B 1 121 ? -6.496 1.451 19.688 1 92.56 121 ASP B N 1
ATOM 2557 C CA . ASP B 1 121 ? -6.883 0.055 19.516 1 92.56 121 ASP B CA 1
ATOM 2558 C C . ASP B 1 121 ? -8.266 -0.057 18.875 1 92.56 121 ASP B C 1
ATOM 2560 O O . ASP B 1 121 ? -8.516 -0.953 18.062 1 92.56 121 ASP B O 1
ATOM 2564 N N . ASP B 1 122 ? -9.047 0.849 19.281 1 94.31 122 ASP B N 1
ATOM 2565 C CA . ASP B 1 122 ? -10.398 0.807 18.734 1 94.31 122 ASP B CA 1
ATOM 2566 C C . ASP B 1 122 ? -10.391 1.049 17.234 1 94.31 122 ASP B C 1
ATOM 2568 O O . ASP B 1 122 ? -11.008 0.3 16.469 1 94.31 122 ASP B O 1
ATOM 2572 N N . ALA B 1 123 ? -9.766 2.102 16.812 1 93.75 123 ALA B N 1
ATOM 2573 C CA . ALA B 1 123 ? -9.648 2.412 15.383 1 93.75 123 ALA B CA 1
ATOM 2574 C C . ALA B 1 123 ? -8.992 1.266 14.625 1 93.75 123 ALA B C 1
ATOM 2576 O O . ALA B 1 123 ? -9.438 0.898 13.531 1 93.75 123 ALA B O 1
ATOM 2577 N N . ARG B 1 124 ? -8.008 0.671 15.219 1 92.06 124 ARG B N 1
ATOM 2578 C CA . ARG B 1 124 ? -7.305 -0.443 14.594 1 92.06 124 ARG B CA 1
ATOM 2579 C C . ARG B 1 124 ? -8.219 -1.659 14.461 1 92.06 124 ARG B C 1
ATOM 2581 O O . ARG B 1 124 ? -8.188 -2.354 13.438 1 92.06 124 ARG B O 1
ATOM 2588 N N . ASP B 1 125 ? -9.008 -1.886 15.461 1 93.12 125 ASP B N 1
ATOM 2589 C CA . ASP B 1 125 ? -9.938 -3.008 15.422 1 93.12 125 ASP B CA 1
ATOM 2590 C C . ASP B 1 125 ? -10.992 -2.811 14.328 1 93.12 125 ASP B C 1
ATOM 2592 O O . ASP B 1 125 ? -11.336 -3.754 13.617 1 93.12 125 ASP B O 1
ATOM 2596 N N . ARG B 1 126 ? -11.445 -1.626 14.25 1 94.81 126 ARG B N 1
ATOM 2597 C CA . ARG B 1 126 ? -12.453 -1.313 13.234 1 94.81 126 ARG B CA 1
ATOM 2598 C C . ARG B 1 126 ? -11.883 -1.46 11.828 1 94.81 126 ARG B C 1
ATOM 2600 O O . ARG B 1 126 ? -12.523 -2.039 10.953 1 94.81 126 ARG B O 1
ATOM 2607 N N . GLN B 1 127 ? -10.703 -0.985 11.633 1 94.31 127 GLN B N 1
ATOM 2608 C CA . GLN B 1 127 ? -10.031 -1.172 10.352 1 94.31 127 GLN B CA 1
ATOM 2609 C C . GLN B 1 127 ? -9.82 -2.652 10.055 1 94.31 127 GLN B C 1
ATOM 2611 O O . GLN B 1 127 ? -10.094 -3.111 8.945 1 94.31 127 GLN B O 1
ATOM 2616 N N . ALA B 1 128 ? -9.375 -3.404 11.039 1 93.38 128 ALA B N 1
ATOM 2617 C CA . ALA B 1 128 ? -9.125 -4.836 10.891 1 93.38 128 ALA B CA 1
ATOM 2618 C C . ALA B 1 128 ? -10.398 -5.578 10.516 1 93.38 128 ALA B C 1
ATOM 2620 O O . ALA B 1 128 ? -10.367 -6.52 9.711 1 93.38 128 ALA B O 1
ATOM 2621 N N . ALA B 1 129 ? -11.445 -5.172 11.07 1 95.25 129 ALA B N 1
ATOM 2622 C CA . ALA B 1 129 ? -12.727 -5.816 10.781 1 95.25 129 ALA B CA 1
ATOM 2623 C C . ALA B 1 129 ? -13.102 -5.652 9.312 1 95.25 129 ALA B C 1
ATOM 2625 O O . ALA B 1 129 ? -13.617 -6.586 8.695 1 95.25 129 ALA B O 1
ATOM 2626 N N . ILE B 1 130 ? -12.836 -4.508 8.812 1 95.81 130 ILE B N 1
ATOM 2627 C CA . ILE B 1 130 ? -13.117 -4.246 7.406 1 95.81 130 ILE B CA 1
ATOM 2628 C C . ILE B 1 130 ? -12.242 -5.133 6.527 1 95.81 130 ILE B C 1
ATOM 2630 O O . ILE B 1 130 ? -12.727 -5.758 5.582 1 95.81 130 ILE B O 1
ATOM 2634 N N . GLU B 1 131 ? -10.984 -5.219 6.773 1 95.25 131 GLU B N 1
ATOM 2635 C CA . GLU B 1 131 ? -10.047 -6.051 6.027 1 95.25 131 GLU B CA 1
ATOM 2636 C C . GLU B 1 131 ? -10.43 -7.523 6.105 1 95.25 131 GLU B C 1
ATOM 2638 O O . GLU B 1 131 ? -10.359 -8.242 5.109 1 95.25 131 GLU B O 1
ATOM 2643 N N . LYS B 1 132 ? -10.867 -7.922 7.266 1 96.19 132 LYS B N 1
ATOM 2644 C CA . LYS B 1 132 ? -11.219 -9.32 7.496 1 96.19 132 LYS B CA 1
ATOM 2645 C C . LYS B 1 132 ? -12.43 -9.727 6.66 1 96.19 132 LYS B C 1
ATOM 2647 O O . LYS B 1 132 ? -12.516 -10.867 6.203 1 96.19 132 LYS B O 1
ATOM 2652 N N . ALA B 1 133 ? -13.312 -8.844 6.5 1 96.88 133 ALA B N 1
ATOM 2653 C CA . ALA B 1 133 ? -14.5 -9.148 5.703 1 96.88 133 ALA B CA 1
ATOM 2654 C C . ALA B 1 133 ? -14.117 -9.516 4.273 1 96.88 133 ALA B C 1
ATOM 2656 O O . ALA B 1 133 ? -14.633 -10.484 3.715 1 96.88 133 ALA B O 1
ATOM 2657 N N . TRP B 1 134 ? -13.234 -8.75 3.637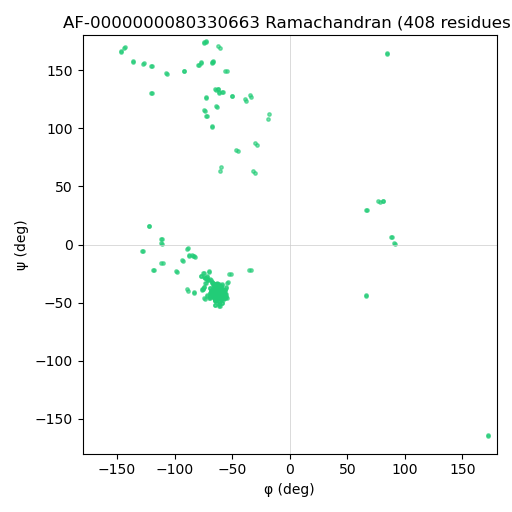 1 97.56 134 TRP B N 1
ATOM 2658 C CA . TRP B 1 134 ? -12.727 -9.062 2.305 1 97.56 134 TRP B CA 1
ATOM 2659 C C . TRP B 1 134 ? -12.047 -10.43 2.289 1 97.56 134 TRP B C 1
ATOM 2661 O O . TRP B 1 134 ? -12.266 -11.227 1.379 1 97.56 134 TRP B O 1
ATOM 2671 N N . HIS B 1 135 ? -11.273 -10.672 3.305 1 97.81 135 HIS B N 1
ATOM 2672 C CA . HIS B 1 135 ? -10.531 -11.922 3.389 1 97.81 135 HIS B CA 1
ATOM 2673 C C . HIS B 1 135 ? -11.469 -13.117 3.516 1 97.81 135 HIS B C 1
ATOM 2675 O O . HIS B 1 135 ? -11.32 -14.109 2.799 1 97.81 135 HIS B O 1
ATOM 2681 N N . ARG B 1 136 ? -12.406 -13 4.359 1 97.56 136 ARG B N 1
ATOM 2682 C CA . ARG B 1 136 ? -13.359 -14.078 4.594 1 97.56 136 ARG B CA 1
ATOM 2683 C C . ARG B 1 136 ? -14.125 -14.422 3.32 1 97.56 136 ARG B C 1
ATOM 2685 O O . ARG B 1 136 ? -14.297 -15.602 2.992 1 97.56 136 ARG B O 1
ATOM 2692 N N . ASP B 1 137 ? -14.539 -13.422 2.666 1 97.88 137 ASP B N 1
ATOM 2693 C CA . ASP B 1 137 ? -15.281 -13.633 1.429 1 97.88 137 ASP B CA 1
ATOM 2694 C C . ASP B 1 137 ? -14.422 -14.336 0.38 1 97.88 137 ASP B C 1
ATOM 2696 O O . ASP B 1 137 ? -14.891 -15.234 -0.316 1 97.88 137 ASP B O 1
ATOM 2700 N N . LEU B 1 138 ? -13.219 -13.961 0.268 1 98.38 138 LEU B N 1
ATOM 2701 C CA . LEU B 1 138 ? -12.305 -14.562 -0.698 1 98.38 138 LEU B CA 1
ATOM 2702 C C . LEU B 1 138 ? -12.016 -16.016 -0.34 1 98.38 138 LEU B C 1
ATOM 2704 O O . LEU B 1 138 ? -12.023 -16.891 -1.211 1 98.38 138 LEU B O 1
ATOM 2708 N N . VAL B 1 139 ? -11.789 -16.266 0.928 1 98.38 139 VAL B N 1
ATOM 2709 C CA . VAL B 1 139 ? -11.508 -17.625 1.386 1 98.38 139 VAL B CA 1
ATOM 2710 C C . VAL B 1 139 ? -12.695 -18.516 1.063 1 98.38 139 VAL B C 1
ATOM 2712 O O . VAL B 1 139 ? -12.523 -19.641 0.583 1 98.38 139 VAL B O 1
ATOM 2715 N N . ALA B 1 140 ? -13.852 -18.031 1.332 1 97.56 140 ALA B N 1
ATOM 2716 C CA . ALA B 1 140 ? -15.055 -18.797 1.056 1 97.56 140 ALA B CA 1
ATOM 2717 C C . ALA B 1 140 ? -15.164 -19.141 -0.429 1 97.56 140 ALA B C 1
ATOM 2719 O O . ALA B 1 140 ? -15.469 -20.281 -0.795 1 97.56 140 ALA B O 1
ATOM 2720 N N . LEU B 1 141 ? -14.906 -18.203 -1.235 1 97.62 141 LEU B N 1
ATOM 2721 C CA . LEU B 1 141 ? -14.984 -18.391 -2.682 1 97.62 141 LEU B CA 1
ATOM 2722 C C . LEU B 1 141 ? -13.945 -19.391 -3.162 1 97.62 141 LEU B C 1
ATOM 2724 O O . LEU B 1 141 ? -14.258 -20.281 -3.959 1 97.62 141 LEU B O 1
ATOM 2728 N N . LEU B 1 142 ? -12.719 -19.266 -2.684 1 98.12 142 LEU B N 1
ATOM 2729 C CA . LEU B 1 142 ? -11.641 -20.188 -3.047 1 98.12 142 LEU B CA 1
ATOM 2730 C C . LEU B 1 142 ? -11.953 -21.594 -2.576 1 98.12 142 LEU B C 1
ATOM 2732 O O . LEU B 1 142 ? -11.734 -22.562 -3.312 1 98.12 142 LEU B O 1
ATOM 2736 N N . ALA B 1 143 ? -12.453 -21.688 -1.363 1 97.88 143 ALA B N 1
ATOM 2737 C CA . ALA B 1 143 ? -12.797 -23 -0.812 1 97.88 143 ALA B CA 1
ATOM 2738 C C . ALA B 1 143 ? -13.867 -23.688 -1.658 1 97.88 143 ALA B C 1
ATOM 2740 O O . ALA B 1 143 ? -13.781 -24.891 -1.924 1 97.88 143 ALA B O 1
ATOM 2741 N N . GLU B 1 144 ? -14.812 -22.969 -2.025 1 96.81 144 GLU B N 1
ATOM 2742 C CA . GLU B 1 144 ? -15.867 -23.5 -2.887 1 96.81 144 GLU B CA 1
ATOM 2743 C C . GLU B 1 144 ? -15.305 -23.984 -4.219 1 96.81 144 GLU B C 1
ATOM 2745 O O . GLU B 1 144 ? -15.656 -25.062 -4.691 1 96.81 144 GLU B O 1
ATOM 2750 N N . GLY B 1 145 ? -14.445 -23.188 -4.844 1 97.06 145 GLY B N 1
ATOM 2751 C CA . GLY B 1 145 ? -13.836 -23.562 -6.109 1 97.06 145 GLY B CA 1
ATOM 2752 C C . GLY B 1 145 ? -12.977 -24.812 -6.004 1 97.06 145 GLY B C 1
ATOM 2753 O O . GLY B 1 145 ? -12.961 -25.641 -6.918 1 97.06 145 GLY B O 1
ATOM 2754 N N . VAL B 1 146 ? -12.297 -24.938 -4.891 1 97.5 146 VAL B N 1
ATOM 2755 C CA . VAL B 1 146 ? -11.469 -26.109 -4.656 1 97.5 146 VAL B CA 1
ATOM 2756 C C . VAL B 1 146 ? -12.352 -27.344 -4.434 1 97.5 146 VAL B C 1
ATOM 2758 O O . VAL B 1 146 ? -12.148 -28.375 -5.059 1 97.5 146 VAL B O 1
ATOM 2761 N N . SER B 1 147 ? -13.344 -27.203 -3.629 1 96.75 147 SER B N 1
ATOM 2762 C CA . SER B 1 147 ? -14.242 -28.297 -3.299 1 96.75 147 SER B CA 1
ATOM 2763 C C . SER B 1 147 ? -15.023 -28.766 -4.523 1 96.75 147 SER B C 1
ATOM 2765 O O . SER B 1 147 ? -15.305 -29.953 -4.676 1 96.75 147 SER B O 1
ATOM 2767 N N . GLY B 1 148 ? -15.359 -27.875 -5.383 1 95.44 148 GLY B N 1
ATOM 2768 C CA . GLY B 1 148 ? -16.125 -28.172 -6.578 1 95.44 148 GLY B CA 1
ATOM 2769 C C . GLY B 1 148 ? -15.266 -28.656 -7.734 1 95.44 148 GLY B C 1
ATOM 2770 O O . GLY B 1 148 ? -15.781 -29.016 -8.789 1 95.44 148 GLY B O 1
ATOM 2771 N N . GLY B 1 149 ? -13.961 -28.531 -7.547 1 95.81 149 GLY B N 1
ATOM 2772 C CA . GLY B 1 149 ? -13.039 -29.062 -8.539 1 95.81 149 GLY B CA 1
ATOM 2773 C C . GLY B 1 149 ? -12.711 -28.062 -9.633 1 95.81 149 GLY B C 1
ATOM 2774 O O . GLY B 1 149 ? -12.023 -28.391 -10.594 1 95.81 149 GLY B O 1
ATOM 2775 N N . GLU B 1 150 ? -13.164 -26.859 -9.508 1 96.12 150 GLU B N 1
ATOM 2776 C CA . GLU B 1 150 ? -12.852 -25.828 -10.492 1 96.12 150 GLU B CA 1
ATOM 2777 C C . GLU B 1 150 ? -11.406 -25.344 -10.344 1 96.12 150 GLU B C 1
ATOM 2779 O O . GLU B 1 150 ? -10.781 -24.953 -11.328 1 96.12 150 GLU B O 1
ATOM 2784 N N . PHE B 1 151 ? -10.969 -25.281 -9.133 1 97.44 151 PHE B N 1
ATOM 2785 C CA . PHE B 1 151 ? -9.594 -24.891 -8.836 1 97.44 151 PHE B CA 1
ATOM 2786 C C . PHE B 1 151 ? -8.781 -26.109 -8.375 1 97.44 151 PHE B C 1
ATOM 2788 O O . PHE B 1 151 ? -9.32 -27.031 -7.773 1 97.44 151 PHE B O 1
ATOM 2795 N N . ARG B 1 152 ? -7.512 -26.109 -8.688 1 95.62 152 ARG B N 1
ATOM 2796 C CA . ARG B 1 152 ? -6.645 -27.125 -8.086 1 95.62 152 ARG B CA 1
ATOM 2797 C C . ARG B 1 152 ? -6.609 -26.984 -6.57 1 95.62 152 ARG B C 1
ATOM 2799 O O . ARG B 1 152 ? -6.988 -25.938 -6.031 1 95.62 152 ARG B O 1
ATOM 2806 N N . ALA B 1 153 ? -6.035 -27.938 -5.938 1 95.44 153 ALA B N 1
ATOM 2807 C CA . ALA B 1 153 ? -5.988 -27.938 -4.48 1 95.44 153 ALA B CA 1
ATOM 2808 C C . ALA B 1 153 ? -4.988 -26.922 -3.961 1 95.44 153 ALA B C 1
ATOM 2810 O O . ALA B 1 153 ? -3.799 -26.984 -4.281 1 95.44 153 ALA B O 1
ATOM 2811 N N . VAL B 1 154 ? -5.52 -25.953 -3.27 1 95.88 154 VAL B N 1
ATOM 2812 C CA . VAL B 1 154 ? -4.711 -24.969 -2.553 1 95.88 154 VAL B CA 1
ATOM 2813 C C . VAL B 1 154 ? -5.297 -24.734 -1.163 1 95.88 154 VAL B C 1
ATOM 2815 O O . VAL B 1 154 ? -6.445 -25.094 -0.898 1 95.88 154 VAL B O 1
ATOM 2818 N N . ASP B 1 155 ? -4.434 -24.266 -0.276 1 97.31 155 ASP B N 1
ATOM 2819 C CA . ASP B 1 155 ? -4.953 -23.75 0.991 1 97.31 155 ASP B CA 1
ATOM 2820 C C . ASP B 1 155 ? -5.664 -22.422 0.797 1 97.31 155 ASP B C 1
ATOM 2822 O O . ASP B 1 155 ? -5.02 -21.406 0.533 1 97.31 155 ASP B O 1
ATOM 2826 N N . PRO B 1 156 ? -6.953 -22.422 0.956 1 98.25 156 PRO B N 1
ATOM 2827 C CA . PRO B 1 156 ? -7.703 -21.203 0.625 1 98.25 156 PRO B CA 1
ATOM 2828 C C . PRO B 1 156 ? -7.246 -20 1.431 1 98.25 156 PRO B C 1
ATOM 2830 O O . PRO B 1 156 ? -7.172 -18.891 0.893 1 98.25 156 PRO B O 1
ATOM 2833 N N . ASP B 1 157 ? -6.953 -20.156 2.697 1 97.81 157 ASP B N 1
ATOM 2834 C CA . ASP B 1 157 ? -6.555 -19.047 3.564 1 97.81 157 ASP B CA 1
ATOM 2835 C C . ASP B 1 157 ? -5.211 -18.469 3.133 1 97.81 157 ASP B C 1
ATOM 2837 O O . ASP B 1 157 ? -5.066 -17.25 3.002 1 97.81 157 ASP B O 1
ATOM 2841 N N . ARG B 1 158 ? -4.293 -19.328 2.881 1 96.69 158 ARG B N 1
ATOM 2842 C CA . ARG B 1 158 ? -2.961 -18.891 2.465 1 96.69 158 ARG B CA 1
ATOM 2843 C C . ARG B 1 158 ? -2.996 -18.266 1.072 1 96.69 158 ARG B C 1
ATOM 2845 O O . ARG B 1 158 ? -2.357 -17.25 0.828 1 96.69 158 ARG B O 1
ATOM 2852 N N . PHE B 1 159 ? -3.742 -18.875 0.19 1 97.81 159 PHE B N 1
ATOM 2853 C CA . PHE B 1 159 ? -3.854 -18.328 -1.157 1 97.81 159 PHE B CA 1
ATOM 2854 C C . PHE B 1 159 ? -4.535 -16.969 -1.133 1 97.81 159 PHE B C 1
ATOM 2856 O O . PHE B 1 159 ? -4.121 -16.047 -1.844 1 97.81 159 PHE B O 1
ATOM 2863 N N . ALA B 1 160 ? -5.523 -16.828 -0.274 1 98.38 160 ALA B N 1
ATOM 2864 C CA . ALA B 1 160 ? -6.23 -15.562 -0.146 1 98.38 160 ALA B CA 1
ATOM 2865 C C . ALA B 1 160 ? -5.297 -14.461 0.356 1 98.38 160 ALA B C 1
ATOM 2867 O O . ALA B 1 160 ? -5.344 -13.328 -0.132 1 98.38 160 ALA B O 1
ATOM 2868 N N . ALA B 1 161 ? -4.477 -14.797 1.3 1 97.88 161 ALA B N 1
ATOM 2869 C CA . ALA B 1 161 ? -3.523 -13.82 1.833 1 97.88 161 ALA B CA 1
ATOM 2870 C C . ALA B 1 161 ? -2.58 -13.32 0.741 1 97.88 161 ALA B C 1
ATOM 2872 O O . ALA B 1 161 ? -2.338 -12.117 0.625 1 97.88 161 ALA B O 1
ATOM 2873 N N . ARG B 1 162 ? -2.102 -14.203 -0.08 1 97.94 162 ARG B N 1
ATOM 2874 C CA . ARG B 1 162 ? -1.188 -13.836 -1.157 1 97.94 162 ARG B CA 1
ATOM 2875 C C . ARG B 1 162 ? -1.902 -13.016 -2.225 1 97.94 162 ARG B C 1
ATOM 2877 O O . ARG B 1 162 ? -1.384 -11.992 -2.682 1 97.94 162 ARG B O 1
ATOM 2884 N N . LEU B 1 163 ? -3.078 -13.484 -2.574 1 98.5 163 LEU B N 1
ATOM 2885 C CA . LEU B 1 163 ? -3.832 -12.766 -3.596 1 98.5 163 LEU B CA 1
ATOM 2886 C C . LEU B 1 163 ? -4.176 -11.352 -3.127 1 98.5 163 LEU B C 1
ATOM 2888 O O . LEU B 1 163 ? -4.035 -10.391 -3.887 1 98.5 163 LEU B O 1
ATOM 2892 N N . ARG B 1 164 ? -4.602 -11.234 -1.933 1 98.5 164 ARG B N 1
ATOM 2893 C CA . ARG B 1 164 ? -4.941 -9.914 -1.412 1 98.5 164 ARG B CA 1
ATOM 2894 C C . ARG B 1 164 ? -3.711 -9.016 -1.346 1 98.5 164 ARG B C 1
ATOM 2896 O O . ARG B 1 164 ? -3.787 -7.824 -1.65 1 98.5 164 ARG B O 1
ATOM 2903 N N . ALA B 1 165 ? -2.607 -9.562 -0.932 1 98.56 165 ALA B N 1
ATOM 2904 C CA . ALA B 1 165 ? -1.375 -8.773 -0.941 1 98.56 165 ALA B CA 1
ATOM 2905 C C . ALA B 1 165 ? -1.042 -8.297 -2.35 1 98.56 165 ALA B C 1
ATOM 2907 O O . ALA B 1 165 ? -0.69 -7.129 -2.549 1 98.56 165 ALA B O 1
ATOM 2908 N N . LEU B 1 166 ? -1.146 -9.203 -3.289 1 98.69 166 LEU B N 1
ATOM 2909 C CA . LEU B 1 166 ? -0.908 -8.875 -4.691 1 98.69 166 LEU B CA 1
ATOM 2910 C C . LEU B 1 166 ? -1.851 -7.773 -5.16 1 98.69 166 LEU B C 1
ATOM 2912 O O . LEU B 1 166 ? -1.414 -6.797 -5.773 1 98.69 166 LEU B O 1
ATOM 2916 N N . LEU B 1 167 ? -3.098 -7.883 -4.82 1 98.81 167 LEU B N 1
ATOM 2917 C CA . LEU B 1 167 ? -4.109 -6.906 -5.215 1 98.81 167 LEU B CA 1
ATOM 2918 C C . LEU B 1 167 ? -3.848 -5.559 -4.551 1 98.81 167 LEU B C 1
ATOM 2920 O O . LEU B 1 167 ? -3.969 -4.512 -5.191 1 98.81 167 LEU B O 1
ATOM 2924 N N . ASP B 1 168 ? -3.494 -5.598 -3.293 1 98.56 168 ASP B N 1
ATOM 2925 C CA . ASP B 1 168 ? -3.182 -4.359 -2.588 1 98.56 168 ASP B CA 1
ATOM 2926 C C . ASP B 1 168 ? -2 -3.641 -3.236 1 98.56 168 ASP B C 1
ATOM 2928 O O . ASP B 1 168 ? -2.062 -2.436 -3.49 1 98.56 168 ASP B O 1
ATOM 2932 N N . GLY B 1 169 ? -0.979 -4.41 -3.539 1 98.5 169 GLY B N 1
ATOM 2933 C CA . GLY B 1 169 ? 0.186 -3.807 -4.168 1 98.5 169 GLY B CA 1
ATOM 2934 C C . GLY B 1 169 ? -0.123 -3.168 -5.508 1 98.5 169 GLY B C 1
ATOM 2935 O O . GLY B 1 169 ? 0.192 -1.996 -5.73 1 98.5 169 GLY B O 1
ATOM 2936 N N . PHE B 1 170 ? -0.75 -3.861 -6.383 1 98.56 170 PHE B N 1
ATOM 2937 C CA . PHE B 1 170 ? -1.112 -3.35 -7.699 1 98.56 170 PHE B CA 1
ATOM 2938 C C . PHE B 1 170 ? -2.062 -2.166 -7.582 1 98.56 170 PHE B C 1
ATOM 2940 O O . PHE B 1 170 ? -1.957 -1.199 -8.336 1 98.56 170 PHE B O 1
ATOM 2947 N N . SER B 1 171 ? -2.973 -2.273 -6.652 1 98.56 171 SER B N 1
ATOM 2948 C CA . SER B 1 171 ? -3.973 -1.221 -6.504 1 98.56 171 SER B CA 1
ATOM 2949 C C . SER B 1 171 ? -3.336 0.086 -6.043 1 98.56 171 SER B C 1
ATOM 2951 O O . SER B 1 171 ? -3.73 1.166 -6.488 1 98.56 171 SER B O 1
ATOM 2953 N N . ILE B 1 172 ? -2.389 -0.036 -5.172 1 97.75 172 ILE B N 1
ATOM 2954 C CA . ILE B 1 172 ? -1.65 1.152 -4.758 1 97.75 172 ILE B CA 1
ATOM 2955 C C . ILE B 1 172 ? -0.982 1.795 -5.973 1 97.75 172 ILE B C 1
ATOM 2957 O O . ILE B 1 172 ? -1.086 3.006 -6.176 1 97.75 172 ILE B O 1
ATOM 2961 N N . HIS B 1 173 ? -0.328 0.998 -6.805 1 97.25 173 HIS B N 1
ATOM 2962 C CA . HIS B 1 173 ? 0.378 1.518 -7.969 1 97.25 173 HIS B CA 1
ATOM 2963 C C . HIS B 1 173 ? -0.568 2.279 -8.891 1 97.25 173 HIS B C 1
ATOM 2965 O O . HIS B 1 173 ? -0.231 3.359 -9.383 1 97.25 173 HIS B O 1
ATOM 2971 N N . VAL B 1 174 ? -1.734 1.794 -9.039 1 97.5 174 VAL B N 1
ATOM 2972 C CA . VAL B 1 174 ? -2.721 2.428 -9.914 1 97.5 174 VAL B CA 1
ATOM 2973 C C . VAL B 1 174 ? -3.268 3.686 -9.242 1 97.5 174 VAL B C 1
ATOM 2975 O O . VAL B 1 174 ? -3.334 4.75 -9.867 1 97.5 174 VAL B O 1
ATOM 2978 N N . ALA B 1 175 ? -3.625 3.59 -7.977 1 96.81 175 ALA B N 1
ATOM 2979 C CA . ALA B 1 175 ? -4.289 4.684 -7.273 1 96.81 175 ALA B CA 1
ATOM 2980 C C . ALA B 1 175 ? -3.371 5.898 -7.16 1 96.81 175 ALA B C 1
ATOM 2982 O O . ALA B 1 175 ? -3.836 7.043 -7.203 1 96.81 175 ALA B O 1
ATOM 2983 N N . ILE B 1 176 ? -2.092 5.66 -7.016 1 95.25 176 ILE B N 1
ATOM 2984 C CA . ILE B 1 176 ? -1.175 6.781 -6.852 1 95.25 176 ILE B CA 1
ATOM 2985 C C . ILE B 1 176 ? -0.725 7.285 -8.227 1 95.25 176 ILE B C 1
ATOM 2987 O O . ILE B 1 176 ? -0.019 8.289 -8.32 1 95.25 176 ILE B O 1
ATOM 2991 N N . GLY B 1 177 ? -1.035 6.566 -9.258 1 94 177 GLY B N 1
ATOM 2992 C CA . GLY B 1 177 ? -0.703 6.988 -10.609 1 94 177 GLY B CA 1
ATOM 2993 C C . GLY B 1 177 ? 0.731 6.68 -10.992 1 94 177 GLY B C 1
ATOM 2994 O O . GLY B 1 177 ? 1.375 7.465 -11.695 1 94 177 GLY B O 1
ATOM 2995 N N . LEU B 1 178 ? 1.216 5.547 -10.539 1 92.5 178 LEU B N 1
ATOM 2996 C CA . LEU B 1 178 ? 2.562 5.141 -10.93 1 92.5 178 LEU B CA 1
ATOM 2997 C C . LEU B 1 178 ? 2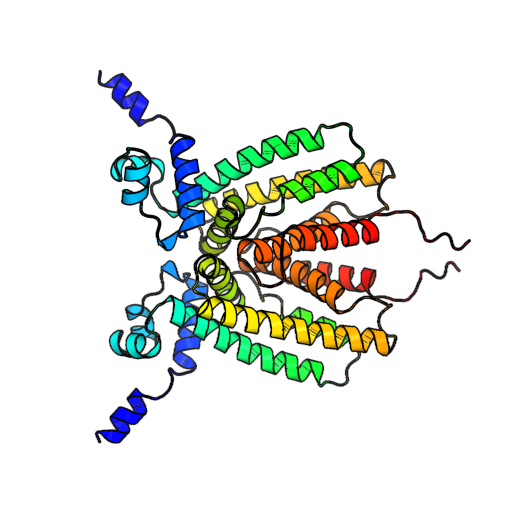.666 4.961 -12.438 1 92.5 178 LEU B C 1
ATOM 2999 O O . LEU B 1 178 ? 1.847 4.262 -13.039 1 92.5 178 LEU B O 1
ATOM 3003 N N . ARG B 1 179 ? 3.668 5.559 -13 1 86.44 179 ARG B N 1
ATOM 3004 C CA . ARG B 1 179 ? 3.822 5.508 -14.445 1 86.44 179 ARG B CA 1
ATOM 3005 C C . ARG B 1 179 ? 4.016 4.07 -14.93 1 86.44 179 ARG B C 1
ATOM 3007 O O . ARG B 1 179 ? 4.73 3.291 -14.297 1 86.44 179 ARG B O 1
ATOM 3014 N N . GLY B 1 180 ? 3.281 3.738 -15.977 1 86.62 180 GLY B N 1
ATOM 3015 C CA . GLY B 1 180 ? 3.389 2.404 -16.547 1 86.62 180 GLY B CA 1
ATOM 3016 C C . GLY B 1 180 ? 2.402 1.419 -15.945 1 86.62 180 GLY B C 1
ATOM 3017 O O . GLY B 1 180 ? 2.42 0.233 -16.281 1 86.62 180 GLY B O 1
ATOM 3018 N N . THR B 1 181 ? 1.605 1.935 -15.023 1 92.94 181 THR B N 1
ATOM 3019 C CA . THR B 1 181 ? 0.614 1.06 -14.406 1 92.94 181 THR B CA 1
ATOM 3020 C C . THR B 1 181 ? -0.798 1.585 -14.656 1 92.94 181 THR B C 1
ATOM 3022 O O . THR B 1 181 ? -1.051 2.783 -14.523 1 92.94 181 THR B O 1
ATOM 3025 N N . ASP B 1 182 ? -1.662 0.792 -15.102 1 96.31 182 ASP B N 1
ATOM 3026 C CA . ASP B 1 182 ? -3.084 1.107 -15.203 1 96.31 182 ASP B CA 1
ATOM 3027 C C . ASP B 1 182 ? -3.941 -0.116 -14.891 1 96.31 182 ASP B C 1
ATOM 3029 O O . ASP B 1 182 ? -3.422 -1.223 -14.734 1 96.31 182 ASP B O 1
ATOM 3033 N N . ARG B 1 183 ? -5.164 0.166 -14.773 1 98.12 183 ARG B N 1
ATOM 3034 C CA . ARG B 1 183 ? -6.109 -0.857 -14.336 1 98.12 183 ARG B CA 1
ATOM 3035 C C . ARG B 1 183 ? -6.078 -2.064 -15.266 1 98.12 183 ARG B C 1
ATOM 3037 O O . ARG B 1 183 ? -6.043 -3.207 -14.805 1 98.12 183 ARG B O 1
ATOM 3044 N N . GLU B 1 184 ? -6.074 -1.861 -16.547 1 98 184 GLU B N 1
ATOM 3045 C CA . GLU B 1 184 ? -6.09 -2.959 -17.516 1 98 184 GLU B CA 1
ATOM 3046 C C . GLU B 1 184 ? -4.84 -3.826 -17.375 1 98 184 GLU B C 1
ATOM 3048 O O . GLU B 1 184 ? -4.93 -5.055 -17.375 1 98 184 GLU B O 1
ATOM 3053 N N . ARG B 1 185 ? -3.736 -3.219 -17.219 1 97.06 185 ARG B N 1
ATOM 3054 C CA . ARG B 1 185 ? -2.471 -3.938 -17.109 1 97.06 185 ARG B CA 1
ATOM 3055 C C . ARG B 1 185 ? -2.438 -4.789 -15.836 1 97.06 185 ARG B C 1
ATOM 3057 O O . ARG B 1 185 ? -2.023 -5.949 -15.875 1 97.06 185 ARG B O 1
ATOM 3064 N N . ILE B 1 186 ? -2.926 -4.191 -14.758 1 97.94 186 ILE B N 1
ATOM 3065 C CA . ILE B 1 186 ? -2.807 -4.961 -13.523 1 97.94 186 ILE B CA 1
ATOM 3066 C C . ILE B 1 186 ? -3.809 -6.113 -13.539 1 97.94 186 ILE B C 1
ATOM 3068 O O . ILE B 1 186 ? -3.529 -7.191 -13.008 1 97.94 186 ILE B O 1
ATOM 3072 N N . LEU B 1 187 ? -4.961 -5.891 -14.156 1 98.5 187 LEU B N 1
ATOM 3073 C CA . LEU B 1 187 ? -5.926 -6.98 -14.273 1 98.5 187 LEU B CA 1
ATOM 3074 C C . LEU B 1 187 ? -5.359 -8.117 -15.125 1 98.5 187 LEU B C 1
ATOM 3076 O O . LEU B 1 187 ? -5.629 -9.289 -14.852 1 98.5 187 LEU B O 1
ATOM 3080 N N . GLY B 1 188 ? -4.586 -7.77 -16.141 1 98 188 GLY B N 1
ATOM 3081 C CA . GLY B 1 188 ? -3.883 -8.781 -16.906 1 98 188 GLY B CA 1
ATOM 3082 C C . GLY B 1 188 ? -2.898 -9.586 -16.078 1 98 188 GLY B C 1
ATOM 3083 O O . GLY B 1 188 ? -2.861 -10.812 -16.172 1 98 188 GLY B O 1
ATOM 3084 N N . HIS B 1 189 ? -2.143 -8.922 -15.25 1 97.88 189 HIS B N 1
ATOM 3085 C CA . HIS B 1 189 ? -1.207 -9.586 -14.344 1 97.88 189 HIS B CA 1
ATOM 3086 C C . HIS B 1 189 ? -1.937 -10.531 -13.398 1 97.88 189 HIS B C 1
ATOM 3088 O O . HIS B 1 189 ? -1.496 -11.664 -13.18 1 97.88 189 HIS B O 1
ATOM 3094 N N . VAL B 1 190 ? -3.045 -10.039 -12.836 1 98.56 190 VAL B N 1
ATOM 3095 C CA . VAL B 1 190 ? -3.785 -10.82 -11.852 1 98.56 190 VAL B CA 1
ATOM 3096 C C . VAL B 1 190 ? -4.414 -12.039 -12.523 1 98.56 190 VAL B C 1
ATOM 3098 O O . VAL B 1 190 ? -4.395 -13.141 -11.977 1 98.56 190 VAL B O 1
ATOM 3101 N N . ARG B 1 191 ? -4.914 -11.836 -13.719 1 97.81 191 ARG B N 1
ATOM 3102 C CA . ARG B 1 191 ? -5.477 -12.953 -14.469 1 97.81 191 ARG B CA 1
ATOM 3103 C C . ARG B 1 191 ? -4.426 -14.031 -14.719 1 97.81 191 ARG B C 1
ATOM 3105 O O . ARG B 1 191 ? -4.684 -15.219 -14.508 1 97.81 191 ARG B O 1
ATOM 3112 N N . ASP B 1 192 ? -3.305 -13.648 -15.148 1 95.94 192 ASP B N 1
ATOM 3113 C CA . ASP B 1 192 ? -2.221 -14.594 -15.391 1 95.94 192 ASP B CA 1
ATOM 3114 C C . ASP B 1 192 ? -1.847 -15.336 -14.109 1 95.94 192 ASP B C 1
ATOM 3116 O O . ASP B 1 192 ? -1.639 -16.547 -14.125 1 95.94 192 ASP B O 1
ATOM 3120 N N . PHE B 1 193 ? -1.814 -14.641 -13.047 1 96.69 193 PHE B N 1
ATOM 3121 C CA . PHE B 1 193 ? -1.496 -15.234 -11.758 1 96.69 193 PHE B CA 1
ATOM 3122 C C . PHE B 1 193 ? -2.525 -16.297 -11.375 1 96.69 193 PHE B C 1
ATOM 3124 O O . PHE B 1 193 ? -2.164 -17.391 -10.953 1 96.69 193 PHE B O 1
ATOM 3131 N N . LEU B 1 194 ? -3.748 -15.906 -11.5 1 97.62 194 LEU B N 1
ATOM 3132 C CA . LEU B 1 194 ? -4.82 -16.828 -11.148 1 97.62 194 LEU B CA 1
ATOM 3133 C C . LEU B 1 194 ? -4.797 -18.062 -12.055 1 97.62 194 LEU B C 1
ATOM 3135 O O . LEU B 1 194 ? -4.957 -19.188 -11.586 1 97.62 194 LEU B O 1
ATOM 3139 N N . ASP B 1 195 ? -4.539 -17.875 -13.336 1 95.5 195 ASP B N 1
ATOM 3140 C CA . ASP B 1 195 ? -4.473 -19 -14.273 1 95.5 195 ASP B CA 1
ATOM 3141 C C . ASP B 1 195 ? -3.332 -19.953 -13.922 1 95.5 195 ASP B C 1
ATOM 3143 O O . ASP B 1 195 ? -3.52 -21.172 -13.898 1 95.5 195 ASP B O 1
ATOM 3147 N N . GLU B 1 196 ? -2.271 -19.422 -13.594 1 92.06 196 GLU B N 1
ATOM 3148 C CA . GLU B 1 196 ? -1.09 -20.219 -13.273 1 92.06 196 GLU B CA 1
ATOM 3149 C C . GLU B 1 196 ? -1.26 -20.953 -11.953 1 92.06 196 GLU B C 1
ATOM 3151 O O . GLU B 1 196 ? -0.757 -22.062 -11.781 1 92.06 196 GLU B O 1
ATOM 3156 N N . SER B 1 197 ? -2.018 -20.328 -11.07 1 94.44 197 SER B N 1
ATOM 3157 C CA . SER B 1 197 ? -2.02 -20.828 -9.703 1 94.44 197 SER B CA 1
ATOM 3158 C C . SER B 1 197 ? -3.227 -21.734 -9.445 1 94.44 197 SER B C 1
ATOM 3160 O O . SER B 1 197 ? -3.201 -22.578 -8.547 1 94.44 197 SER B O 1
ATOM 3162 N N . LEU B 1 198 ? -4.262 -21.531 -10.242 1 95.62 198 LEU B N 1
ATOM 3163 C CA . LEU B 1 198 ? -5.496 -22.203 -9.875 1 95.62 198 LEU B CA 1
ATOM 3164 C C . LEU B 1 198 ? -5.918 -23.188 -10.969 1 95.62 198 LEU B C 1
ATOM 3166 O O . LEU B 1 198 ? -6.738 -24.078 -10.727 1 95.62 198 LEU B O 1
ATOM 3170 N N . ASP B 1 199 ? -5.438 -22.984 -12.172 1 85.38 199 ASP B N 1
ATOM 3171 C CA . ASP B 1 199 ? -5.879 -23.859 -13.25 1 85.38 199 ASP B CA 1
ATOM 3172 C C . ASP B 1 199 ? -5.355 -25.281 -13.039 1 85.38 199 ASP B C 1
ATOM 3174 O O . ASP B 1 199 ? -4.191 -25.469 -12.688 1 85.38 199 ASP B O 1
ATOM 3178 N N . GLY B 1 200 ? -6.117 -26.203 -12.562 1 64 200 GLY B N 1
ATOM 3179 C CA . GLY B 1 200 ? -5.898 -27.625 -12.336 1 64 200 GLY B CA 1
ATOM 3180 C C . GLY B 1 200 ? -5.363 -28.344 -13.562 1 64 200 GLY B C 1
ATOM 3181 O O . GLY B 1 200 ? -5.117 -29.562 -13.516 1 64 200 GLY B O 1
ATOM 3182 N N . ARG B 1 201 ? -5.547 -27.953 -14.805 1 53.38 201 ARG B N 1
ATOM 3183 C CA . ARG B 1 201 ? -5.168 -28.828 -15.922 1 53.38 201 ARG B CA 1
ATOM 3184 C C . ARG B 1 201 ? -3.678 -29.141 -15.891 1 53.38 201 ARG B C 1
ATOM 3186 O O . ARG B 1 201 ? -2.844 -28.234 -16.016 1 53.38 201 ARG B O 1
ATOM 3193 N N . GLY B 1 202 ? -3.197 -29.766 -14.93 1 45.66 202 GLY B N 1
ATOM 3194 C CA . GLY B 1 202 ? -1.897 -30.406 -15.039 1 45.66 202 GLY B CA 1
ATOM 3195 C C . GLY B 1 202 ? -1.454 -30.594 -16.484 1 45.66 202 GLY B C 1
ATOM 3196 O O . GLY B 1 202 ? -2.287 -30.719 -17.375 1 45.66 202 GLY B O 1
ATOM 3197 N N . ARG B 1 203 ? -0.382 -29.875 -16.969 1 42.44 203 ARG B N 1
ATOM 3198 C CA . ARG B 1 203 ? 0.224 -30.266 -18.25 1 42.44 203 ARG B CA 1
ATOM 3199 C C . ARG B 1 203 ? 0.125 -31.766 -18.453 1 42.44 203 ARG B C 1
ATOM 3201 O O . ARG B 1 203 ? 0.782 -32.531 -17.75 1 42.44 203 ARG B O 1
ATOM 3208 N N . VAL B 1 204 ? -0.957 -32.375 -18.562 1 36.19 204 VAL B N 1
ATOM 3209 C CA . VAL B 1 204 ? -0.873 -33.719 -19.125 1 36.19 204 VAL B CA 1
ATOM 3210 C C . VAL B 1 204 ? 0.041 -33.719 -20.344 1 36.19 204 VAL B C 1
ATOM 3212 O O . VAL B 1 204 ? -0.199 -32.969 -21.312 1 36.19 204 VAL B O 1
ATOM 3215 N N . ASP B 1 205 ? 1.37 -33.75 -20.188 1 33.81 205 ASP B N 1
ATOM 3216 C CA . ASP B 1 205 ? 2.178 -34.281 -21.281 1 33.81 205 ASP B CA 1
ATOM 3217 C C . ASP B 1 205 ? 1.408 -35.312 -22.078 1 33.81 205 ASP B C 1
ATOM 3219 O O . ASP B 1 205 ? 0.95 -36.312 -21.516 1 33.81 205 ASP B O 1
ATOM 3223 N N . SER B 1 206 ? 0.652 -34.906 -23.031 1 26.31 206 SER B N 1
ATOM 3224 C CA . SER B 1 206 ? 0.519 -35.938 -24.031 1 26.31 206 SER B CA 1
ATOM 3225 C C . SER B 1 206 ? 1.874 -36.562 -24.375 1 26.31 206 SER B C 1
ATOM 3227 O O . SER B 1 206 ? 2.875 -35.844 -24.453 1 26.31 206 SER B O 1
#

InterPro domains:
  IPR001647 DNA-binding HTH domain, TetR-type [PF00440] (18-62)
  IPR001647 DNA-binding HTH domain, TetR-type [PR00455] (17-30)
  IPR001647 DNA-binding HTH domain, TetR-type [PR00455] (38-61)
  IPR001647 DNA-binding HTH domain, TetR-type [PS50977] (11-71)
  IPR009057 Homedomain-like superfamily [SSF46689] (5-89)
  IPR036271 Tetracyclin repressor-like, C-terminal domain superfamily [SSF48498] (84-195)
  IPR039538 BetI-type transcriptional repressor, C-terminal [PF13977] (85-198)
  IPR050109 HTH-type, TetR-like transcriptional regulator [PTHR30055] (1-201)